Protein AF-A0A9N9QK04-F1 (afdb_monomer)

Foldseek 3Di:
DDDDDDDPVRVVVVVVVVVVVVVPDDDPVVVDDDPDPDDDDDDDDDDDDDDDDDDDDDDDDDDDDDDDDDDDDDDDDDDDDDDDDDDDDDDDPPPDPDLAPVRHPDDDPVVVVVDVVVALVSSQCLVPPQPLLWDWDDDPPDIDIDTDDSCVQWDQDPVRDIDGNRPWHDGSVVSDTPPVVVVVCCCPDPVVVVVVVVVVVVVVDPDDPCNVVVVVVVVVVVLVVVLVVVLLVQLCVCVVVVADAAFPDCAQPDPRRGSSNVVLVVVCVVPVSSVVLCVVQRHPDPDDPSCSDPVSSVVSVVVVLLVVLVVVLVQLVVQVDKDWDWDWDQDPVRFIWIWTKIWGDDPNDIDIDTRDTHTDDDDDPVRVVCSNVVVCVVSVSD

Mean predicted aligned error: 20.43 Å

Radius of gyration: 37.39 Å; Cα contacts (8 Å, |Δi|>4): 292; chains: 1; bounding box: 57×76×110 Å

pLDDT: mean 74.72, std 23.36, range [22.62, 97.44]

Organism: NCBI:txid467358

Nearest PDB structures (foldseek):
  5ly5-assembly1_A-2  TM=7.123E-01  e=2.607E-01  Pyrobaculum calidifontis
  1r8y-assembly1_C  TM=5.083E-01  e=1.197E+00  Mus musculus
  3ul5-assembly1_A  TM=5.036E-01  e=2.791E+00  Saccharum officinarum
  3ths-assembly1_B  TM=2.543E-01  e=1.131E+00  Rattus norvegicus
  5kux-assembly1_A  TM=4.664E-01  e=9.134E+00  synthetic construct

Sequence (382 aa):
MKKRFESGSAKRKKYMENKEKINKLPKLTQFFNKVVVTSCASTSASKSDDSINIENDETENDHEETISSITEGADVEVTHAEADQEQSAIKANEYIESTDSSLWPVSDDNLHSYWIDKGPSAGANRDSTFHKSARVYIEGSYTKTRNLCASLFKRQLRNGEVVDREWPIYSPSKRKKHAGMAASQHENSPEHRNCMMIYQSRLRVSGRIDTQLTRQFNDERQYWKEVLRRIVAVIKFLASRGLPFRGENENIGSVKNGNYLGTLELLSQFDPFLDQHIKKYGNAGKGNPSYLSATICEEFIELMGSNVLATIVAEVHKAKHYSVSVDSTPDVTHADQLTFILRYVKNAVPIERFLQFIHIYGHTAEYLADVVISFSEKNTIC

Solvent-accessible surface area (backbone atoms only — not comparable to full-atom values): 24332 Å² total; per-residue (Å²): 133,84,85,81,75,82,50,73,66,58,51,51,52,52,50,52,57,49,51,54,56,58,70,70,49,88,56,75,72,78,78,51,83,78,82,78,83,78,87,76,87,79,89,84,88,81,84,88,87,85,89,78,82,90,76,88,82,90,80,89,81,89,80,90,82,86,90,84,89,87,84,90,88,84,89,84,90,85,88,87,82,88,87,84,84,88,89,75,93,81,88,91,84,88,84,81,92,67,50,36,71,81,74,58,74,83,92,46,76,66,59,51,55,52,49,62,76,59,37,65,73,64,42,16,52,68,85,57,86,37,67,72,36,53,43,80,43,78,60,88,96,44,80,47,75,48,57,60,59,62,69,74,45,45,42,74,46,97,89,66,51,77,42,75,49,69,80,70,42,41,23,75,89,74,45,50,72,61,62,69,60,52,51,53,50,46,66,66,30,70,67,46,46,48,52,50,51,54,49,55,51,55,71,71,45,86,84,46,91,57,48,65,58,53,47,52,53,49,52,51,52,50,52,51,50,56,53,50,53,52,52,53,50,52,52,51,55,32,60,78,67,73,48,67,52,71,45,86,43,82,47,71,91,48,96,46,18,19,51,52,54,52,48,53,55,58,48,22,78,81,30,70,68,52,35,55,49,41,74,68,37,43,79,65,64,84,95,62,94,57,74,75,49,68,70,50,50,49,51,52,51,53,54,52,49,51,54,51,49,54,50,51,36,54,51,46,64,72,42,74,53,70,48,78,49,74,51,76,47,69,44,100,84,71,49,40,28,35,38,41,30,42,37,36,52,57,95,93,38,84,44,79,42,80,75,50,76,42,81,50,93,71,82,50,70,67,60,51,50,51,52,54,50,54,52,30,50,75,66,61,67,99

Structure (mmCIF, N/CA/C/O backbone):
data_AF-A0A9N9QK04-F1
#
_entry.id   AF-A0A9N9QK04-F1
#
loop_
_atom_site.group_PDB
_atom_site.id
_atom_site.type_symbol
_atom_site.label_atom_id
_atom_site.label_alt_id
_atom_site.label_comp_id
_atom_site.label_asym_id
_atom_site.label_entity_id
_atom_site.label_seq_id
_atom_site.pdbx_PDB_ins_code
_atom_site.Cartn_x
_atom_site.Cartn_y
_atom_site.Cartn_z
_atom_site.occupancy
_atom_site.B_iso_or_equiv
_atom_site.auth_seq_id
_atom_site.auth_comp_id
_atom_site.auth_asym_id
_atom_site.auth_atom_id
_atom_site.pdbx_PDB_model_num
ATOM 1 N N . MET A 1 1 ? -8.221 41.418 -25.636 1.00 47.19 1 MET A N 1
ATOM 2 C CA . MET A 1 1 ? -7.150 41.164 -24.641 1.00 47.19 1 MET A CA 1
ATOM 3 C C . MET A 1 1 ? -6.545 39.784 -24.922 1.00 47.19 1 MET A C 1
ATOM 5 O O . MET A 1 1 ? -7.257 38.797 -24.795 1.00 47.19 1 MET A O 1
ATOM 9 N N . LYS A 1 2 ? -5.295 39.684 -25.404 1.00 44.22 2 LYS A N 1
ATOM 10 C CA . LYS A 1 2 ? -4.650 38.383 -25.695 1.00 44.22 2 LYS A CA 1
ATOM 11 C C . LYS A 1 2 ? -4.318 37.671 -24.372 1.00 44.22 2 LYS A C 1
ATOM 13 O O . LYS A 1 2 ? -3.579 38.233 -23.566 1.00 44.22 2 LYS A O 1
ATOM 18 N N . LYS A 1 3 ? -4.844 36.457 -24.146 1.00 52.19 3 LYS A N 1
ATOM 19 C CA . LYS A 1 3 ? -4.468 35.607 -22.999 1.00 52.19 3 LYS A CA 1
ATOM 20 C C . LYS A 1 3 ? -2.974 35.280 -23.108 1.00 52.19 3 LYS A C 1
ATOM 22 O O . LYS A 1 3 ? -2.562 34.577 -24.026 1.00 52.19 3 LYS A O 1
ATOM 27 N N . ARG A 1 4 ? -2.157 35.831 -22.206 1.00 61.34 4 ARG A N 1
ATOM 28 C CA . ARG A 1 4 ? -0.740 35.468 -22.075 1.00 61.34 4 ARG A CA 1
ATOM 29 C C . ARG A 1 4 ? -0.666 34.129 -21.347 1.00 61.34 4 ARG A C 1
ATOM 31 O O . ARG A 1 4 ? -1.058 34.043 -20.189 1.00 61.34 4 ARG A O 1
ATOM 38 N N . PHE A 1 5 ? -0.198 33.094 -22.032 1.00 70.00 5 PHE A N 1
ATOM 39 C CA . PHE A 1 5 ? 0.105 31.812 -21.405 1.00 70.00 5 PHE A CA 1
ATOM 40 C C . PHE A 1 5 ? 1.460 31.903 -20.695 1.00 70.00 5 PHE A C 1
ATOM 42 O O . PHE A 1 5 ? 2.410 32.468 -21.238 1.00 70.00 5 PHE A O 1
ATOM 49 N N . GLU A 1 6 ? 1.541 31.369 -19.474 1.00 67.75 6 GLU A N 1
ATOM 50 C CA . GLU A 1 6 ? 2.802 31.261 -18.732 1.00 67.75 6 GLU A CA 1
ATOM 51 C C . GLU A 1 6 ? 3.815 30.428 -19.536 1.00 67.75 6 GLU A C 1
ATOM 53 O O . GLU A 1 6 ? 3.471 29.376 -20.089 1.00 67.75 6 GLU A O 1
ATOM 58 N N . SER A 1 7 ? 5.068 30.888 -19.593 1.00 78.25 7 SER A N 1
ATOM 59 C CA . SER A 1 7 ? 6.148 30.165 -20.269 1.00 78.25 7 SER A CA 1
ATOM 60 C C . SER A 1 7 ? 6.434 28.826 -19.577 1.00 78.25 7 SER A C 1
ATOM 62 O O . SER A 1 7 ? 6.215 28.669 -18.374 1.00 78.25 7 SER A O 1
ATOM 64 N N . GLY A 1 8 ? 6.975 27.852 -20.316 1.00 80.25 8 GLY A N 1
ATOM 65 C CA . GLY A 1 8 ? 7.333 26.543 -19.750 1.00 80.25 8 GLY A CA 1
ATOM 66 C C . GLY A 1 8 ? 8.311 26.642 -18.571 1.00 80.25 8 GLY A C 1
ATOM 67 O O . GLY A 1 8 ? 8.198 25.890 -17.609 1.00 80.25 8 GLY A O 1
ATOM 68 N N . SER A 1 9 ? 9.211 27.630 -18.593 1.00 72.88 9 SER A N 1
ATOM 69 C CA . SER A 1 9 ? 10.112 27.926 -17.471 1.00 72.88 9 SER A CA 1
ATOM 70 C C . SER A 1 9 ? 9.351 28.391 -16.222 1.00 72.88 9 SER A C 1
ATOM 72 O O . SER A 1 9 ? 9.579 27.873 -15.128 1.00 72.88 9 SER A O 1
ATOM 74 N N . ALA A 1 10 ? 8.378 29.294 -16.385 1.00 76.25 10 ALA A N 1
ATOM 75 C CA . ALA A 1 10 ? 7.547 29.772 -15.280 1.00 76.25 10 ALA A CA 1
ATOM 76 C C . ALA A 1 10 ? 6.697 28.644 -14.670 1.00 76.25 10 ALA A C 1
ATOM 78 O O . ALA A 1 10 ? 6.607 28.531 -13.447 1.00 76.25 10 ALA A O 1
ATOM 79 N N . LYS A 1 11 ? 6.155 27.749 -15.508 1.00 81.56 11 LYS A N 1
ATOM 80 C CA . LYS A 1 11 ? 5.418 26.561 -15.049 1.00 81.56 11 LYS A CA 1
ATOM 81 C C . LYS A 1 11 ? 6.301 25.607 -14.240 1.00 81.56 11 LYS A C 1
ATOM 83 O O . LYS A 1 11 ? 5.884 25.155 -13.177 1.00 81.56 11 LYS A O 1
ATOM 88 N N . ARG A 1 12 ? 7.534 25.347 -14.698 1.00 82.12 12 ARG A N 1
ATOM 89 C CA . ARG A 1 12 ? 8.506 24.504 -13.976 1.00 82.12 12 ARG A CA 1
ATOM 90 C C . ARG A 1 12 ? 8.884 25.098 -12.622 1.00 82.12 12 ARG A C 1
ATOM 92 O O . ARG A 1 12 ? 8.896 24.378 -11.629 1.00 82.12 12 ARG A O 1
ATOM 99 N N . LYS A 1 13 ? 9.119 26.411 -12.558 1.00 82.19 13 LYS A N 1
ATOM 100 C CA . LYS A 1 13 ? 9.436 27.102 -11.301 1.00 82.19 13 LYS A CA 1
ATOM 101 C C . LYS A 1 13 ? 8.293 26.991 -10.286 1.00 82.19 13 LYS A C 1
ATOM 103 O O . LYS A 1 13 ? 8.518 26.602 -9.145 1.00 82.19 13 LYS A O 1
ATOM 108 N N . LYS A 1 14 ? 7.055 27.217 -10.731 1.00 82.94 14 LYS A N 1
ATOM 109 C CA . LYS A 1 14 ? 5.845 27.097 -9.901 1.00 82.94 14 LYS A CA 1
ATOM 110 C C . LYS A 1 14 ? 5.598 25.664 -9.411 1.00 82.94 14 LYS A C 1
ATOM 112 O O . LYS A 1 14 ? 5.176 25.467 -8.275 1.00 82.94 14 LYS A O 1
ATOM 117 N N . TYR A 1 15 ? 5.886 24.662 -10.245 1.00 81.75 15 TYR A N 1
ATOM 118 C CA . TYR A 1 15 ? 5.826 23.252 -9.853 1.00 81.75 15 TYR A CA 1
ATOM 119 C C . TYR A 1 15 ? 6.847 22.921 -8.754 1.00 81.75 15 TYR A C 1
ATOM 121 O O . TYR A 1 15 ? 6.477 22.308 -7.755 1.00 81.75 15 TYR A O 1
ATOM 129 N N . MET A 1 16 ? 8.098 23.376 -8.892 1.00 83.94 16 MET A N 1
ATOM 130 C CA . MET A 1 16 ? 9.140 23.160 -7.878 1.00 83.94 16 MET A CA 1
ATOM 131 C C . MET A 1 16 ? 8.792 23.847 -6.551 1.00 83.94 16 MET A C 1
ATOM 133 O O . MET A 1 16 ? 8.867 23.213 -5.502 1.00 83.94 16 MET A O 1
ATOM 137 N N . GLU A 1 17 ? 8.295 25.088 -6.594 1.00 83.31 17 GLU A N 1
ATOM 138 C CA . GLU A 1 17 ? 7.823 25.811 -5.403 1.00 83.31 17 GLU A CA 1
ATOM 139 C C . GLU A 1 17 ? 6.652 25.093 -4.705 1.00 83.31 17 GLU A C 1
ATOM 141 O O . GLU A 1 17 ? 6.587 25.047 -3.475 1.00 83.31 17 GLU A O 1
ATOM 146 N N . ASN A 1 18 ? 5.725 24.494 -5.461 1.00 76.56 18 ASN A N 1
ATOM 147 C CA . ASN A 1 18 ? 4.637 23.700 -4.885 1.00 76.56 18 ASN A CA 1
ATOM 148 C C . ASN A 1 18 ? 5.124 22.360 -4.317 1.00 76.56 18 ASN A C 1
ATOM 150 O O . ASN A 1 18 ? 4.675 21.959 -3.244 1.00 76.56 18 ASN A O 1
ATOM 154 N N . LYS A 1 19 ? 6.065 21.688 -4.985 1.00 85.06 19 LYS A N 1
ATOM 155 C CA . LYS A 1 19 ? 6.676 20.442 -4.504 1.00 85.06 19 LYS A CA 1
ATOM 156 C C . LYS A 1 19 ? 7.428 20.658 -3.187 1.00 85.06 19 LYS A C 1
ATOM 158 O O . LYS A 1 19 ? 7.308 19.848 -2.272 1.00 85.06 19 LYS A O 1
ATOM 163 N N . GLU A 1 20 ? 8.134 21.779 -3.048 1.00 85.88 20 GLU A N 1
ATOM 164 C CA . GLU A 1 20 ? 8.774 22.174 -1.788 1.00 85.88 20 GLU A CA 1
ATOM 165 C C . GLU A 1 20 ? 7.766 22.443 -0.667 1.00 85.88 20 GLU A C 1
ATOM 167 O O . GLU A 1 20 ? 8.005 22.052 0.475 1.00 85.88 20 GLU A O 1
ATOM 172 N N . LYS A 1 21 ? 6.626 23.078 -0.970 1.00 81.25 21 LYS A N 1
ATOM 173 C CA . LYS A 1 21 ? 5.553 23.296 0.015 1.00 81.25 21 LYS A CA 1
ATOM 174 C C . LYS A 1 21 ? 4.929 21.981 0.482 1.00 81.25 21 LYS A C 1
ATOM 176 O O . LYS A 1 21 ? 4.700 21.824 1.676 1.00 81.25 21 LYS A O 1
ATOM 181 N N . ILE A 1 22 ? 4.709 21.034 -0.430 1.00 75.25 22 ILE A N 1
ATOM 182 C CA . ILE A 1 22 ? 4.156 19.710 -0.105 1.00 75.25 22 ILE A CA 1
ATOM 183 C C . ILE A 1 22 ? 5.141 18.899 0.747 1.00 75.25 22 ILE A C 1
ATOM 185 O O . ILE A 1 22 ? 4.742 18.289 1.732 1.00 75.25 22 ILE A O 1
ATOM 189 N N . ASN A 1 23 ? 6.440 18.953 0.440 1.00 75.31 23 ASN A N 1
ATOM 190 C CA . ASN A 1 23 ? 7.470 18.263 1.223 1.00 75.31 23 ASN A CA 1
ATOM 191 C C . ASN A 1 23 ? 7.651 18.814 2.650 1.00 75.31 23 ASN A C 1
ATOM 193 O O . ASN A 1 23 ? 8.190 18.104 3.497 1.00 75.31 23 ASN A O 1
ATOM 197 N N . LYS A 1 24 ? 7.218 20.054 2.922 1.00 79.12 24 LYS A N 1
ATOM 198 C CA . LYS A 1 24 ? 7.235 20.670 4.262 1.00 79.12 24 LYS A CA 1
ATOM 199 C C . LYS A 1 24 ? 6.056 20.244 5.145 1.00 79.12 24 LYS A C 1
ATOM 201 O O . LYS A 1 24 ? 6.081 20.525 6.341 1.00 79.12 24 LYS A O 1
ATOM 206 N N . LEU A 1 25 ? 5.031 19.596 4.587 1.00 79.31 25 LEU A N 1
ATOM 207 C CA . LEU A 1 25 ? 3.903 19.076 5.362 1.00 79.31 25 LEU A CA 1
ATOM 208 C C . LEU A 1 25 ? 4.308 17.771 6.076 1.00 79.31 25 LEU A C 1
ATOM 210 O O . LEU A 1 25 ? 5.030 16.956 5.493 1.00 79.31 25 LEU A O 1
ATOM 214 N N . PRO A 1 26 ? 3.858 17.546 7.324 1.00 73.31 26 PRO A N 1
ATOM 215 C CA . PRO A 1 26 ? 4.119 16.295 8.028 1.00 73.31 26 PRO A CA 1
ATOM 216 C C . PRO A 1 26 ? 3.483 15.127 7.265 1.00 73.31 26 PRO A C 1
ATOM 218 O O . PRO A 1 26 ? 2.292 15.142 6.955 1.00 73.31 26 PRO A O 1
ATOM 221 N N . LYS A 1 27 ? 4.296 14.121 6.928 1.00 75.19 27 LYS A N 1
ATOM 222 C CA . LYS A 1 27 ? 3.856 12.945 6.168 1.00 75.19 27 LYS A CA 1
ATOM 223 C C . LYS A 1 27 ? 3.173 11.942 7.089 1.00 75.19 27 LYS A C 1
ATOM 225 O O . LYS A 1 27 ? 3.665 11.681 8.185 1.00 75.19 27 LYS A O 1
ATOM 230 N N . LEU A 1 28 ? 2.115 11.292 6.602 1.00 52.44 28 LEU A N 1
ATOM 231 C CA . LEU A 1 28 ? 1.368 10.273 7.348 1.00 52.44 28 LEU A CA 1
ATOM 232 C C . LEU A 1 28 ? 2.257 9.099 7.821 1.00 52.44 28 LEU A C 1
ATOM 234 O O . LEU A 1 28 ? 2.009 8.491 8.857 1.00 52.44 28 LEU A O 1
ATOM 238 N N . THR A 1 29 ? 3.366 8.837 7.120 1.00 61.66 29 THR A N 1
ATOM 239 C CA . THR A 1 29 ? 4.398 7.855 7.500 1.00 61.66 29 THR A CA 1
ATOM 240 C C . THR A 1 29 ? 5.055 8.128 8.855 1.00 61.66 29 THR A C 1
ATOM 242 O O . THR A 1 29 ? 5.685 7.235 9.406 1.00 61.66 29 THR A O 1
ATOM 245 N N . GLN A 1 30 ? 4.935 9.342 9.400 1.00 64.06 30 GLN A N 1
ATOM 246 C CA . GLN A 1 30 ? 5.412 9.672 10.747 1.00 64.06 30 GLN A CA 1
ATOM 247 C C . GLN A 1 30 ? 4.528 9.077 11.857 1.00 64.06 30 GLN A C 1
ATOM 249 O O . GLN A 1 30 ? 4.970 9.014 13.000 1.00 64.06 30 GLN A O 1
ATOM 254 N N . PHE A 1 31 ? 3.315 8.616 11.534 1.00 61.81 31 PHE A N 1
ATOM 255 C CA . PHE A 1 31 ? 2.368 8.031 12.492 1.00 61.81 31 PHE A CA 1
ATOM 256 C C . PHE A 1 31 ? 2.437 6.500 12.575 1.00 61.81 31 PHE A C 1
ATOM 258 O O . PHE A 1 31 ? 1.765 5.904 13.415 1.00 61.81 31 PHE A O 1
ATOM 265 N N . PHE A 1 32 ? 3.254 5.852 11.741 1.00 64.19 32 PHE A N 1
ATOM 266 C CA . PHE A 1 32 ? 3.453 4.405 11.763 1.00 64.19 32 PHE A CA 1
ATOM 267 C C . PHE A 1 32 ? 4.892 4.087 12.164 1.00 64.19 32 PHE A C 1
ATOM 269 O O . PHE A 1 32 ? 5.844 4.544 11.531 1.00 64.19 32 PHE A O 1
ATOM 276 N N . ASN A 1 33 ? 5.060 3.293 13.223 1.00 61.88 33 ASN A N 1
ATOM 277 C CA . ASN A 1 33 ? 6.381 2.836 13.640 1.00 61.88 33 ASN A CA 1
ATOM 278 C C . ASN A 1 33 ? 7.023 2.014 12.518 1.00 61.88 33 ASN A C 1
ATOM 280 O O . ASN A 1 33 ? 6.446 1.031 12.049 1.00 61.88 33 ASN A O 1
ATOM 284 N N . LYS A 1 34 ? 8.242 2.394 12.118 1.00 53.06 34 LYS A N 1
ATOM 285 C CA . LYS A 1 34 ? 9.087 1.547 11.275 1.00 53.06 34 LYS A CA 1
ATOM 286 C C . LYS A 1 34 ? 9.336 0.242 12.024 1.00 53.06 34 LYS A C 1
ATOM 288 O O . LYS A 1 34 ? 9.939 0.251 13.095 1.00 53.06 34 LYS A O 1
ATOM 293 N N . VAL A 1 35 ? 8.876 -0.868 11.457 1.00 39.78 35 VAL A N 1
ATOM 294 C CA . VAL A 1 35 ? 9.264 -2.202 11.913 1.00 39.78 35 VAL A CA 1
ATOM 295 C C . VAL A 1 35 ? 10.768 -2.323 11.688 1.00 39.78 35 VAL A C 1
ATOM 297 O O . VAL A 1 35 ? 11.235 -2.399 10.554 1.00 39.78 35 VAL A O 1
ATOM 300 N N . VAL A 1 36 ? 11.535 -2.267 12.775 1.00 38.12 36 VAL A N 1
ATOM 301 C CA . VAL A 1 36 ? 12.966 -2.558 12.757 1.00 38.12 36 VAL A CA 1
ATOM 302 C C . VAL A 1 36 ? 13.097 -4.073 12.689 1.00 38.12 36 VAL A C 1
ATOM 304 O O . VAL A 1 36 ? 12.850 -4.772 13.669 1.00 38.12 36 VAL A O 1
ATOM 307 N N . VAL A 1 37 ? 13.451 -4.586 11.514 1.00 34.28 37 VAL A N 1
ATOM 308 C CA . VAL A 1 37 ? 13.895 -5.973 11.372 1.00 34.28 37 VAL A CA 1
ATOM 309 C C . VAL A 1 37 ? 15.349 -6.016 11.827 1.00 34.28 37 VAL A C 1
ATOM 311 O O . VAL A 1 37 ? 16.260 -5.715 11.059 1.00 34.28 37 VAL A O 1
ATOM 314 N N . THR A 1 38 ? 15.571 -6.346 13.097 1.00 30.47 38 THR A N 1
ATOM 315 C CA . THR A 1 38 ? 16.908 -6.692 13.586 1.00 30.47 38 THR A CA 1
ATOM 316 C C . THR A 1 38 ? 17.173 -8.148 13.226 1.00 30.47 38 THR A C 1
ATOM 318 O O . THR A 1 38 ? 16.554 -9.060 13.772 1.00 30.47 38 THR A O 1
ATOM 321 N N . SER A 1 39 ? 18.085 -8.373 12.285 1.00 27.73 39 SER A N 1
ATOM 322 C CA . SER A 1 39 ? 18.623 -9.693 11.982 1.00 27.73 39 SER A CA 1
ATOM 323 C C . SER A 1 39 ? 19.590 -10.131 13.086 1.00 27.73 39 SER A C 1
ATOM 325 O O . SER A 1 39 ? 20.669 -9.552 13.218 1.00 27.73 39 SER A O 1
ATOM 327 N N . CYS A 1 40 ? 19.245 -11.185 13.823 1.00 24.59 40 CYS A N 1
ATOM 328 C CA . CYS A 1 40 ? 20.193 -11.934 14.646 1.00 24.59 40 CYS A CA 1
ATOM 329 C C . CYS A 1 40 ? 20.166 -13.402 14.196 1.00 24.59 40 CYS A C 1
ATOM 331 O O . CYS A 1 40 ? 19.264 -14.150 14.564 1.00 24.59 40 CYS A O 1
ATOM 333 N N . ALA A 1 41 ? 21.153 -13.821 13.403 1.00 24.64 41 ALA A N 1
ATOM 334 C CA . ALA A 1 41 ? 21.636 -15.201 13.448 1.00 24.64 41 ALA A CA 1
ATOM 335 C C . ALA A 1 41 ? 22.493 -15.310 14.729 1.00 24.64 41 ALA A C 1
ATOM 337 O O . ALA A 1 41 ? 23.280 -14.411 15.000 1.00 24.64 41 ALA A O 1
ATOM 338 N N . SER A 1 42 ? 22.400 -16.316 15.595 1.00 27.83 42 SER A N 1
ATOM 339 C CA . SER A 1 42 ? 22.463 -17.749 15.319 1.00 27.83 42 SER A CA 1
ATOM 340 C C . SER A 1 42 ? 22.061 -18.562 16.569 1.00 27.83 42 SER A C 1
ATOM 342 O O . SER A 1 42 ? 22.407 -18.185 17.682 1.00 27.83 42 SER A O 1
ATOM 344 N N . THR A 1 43 ? 21.308 -19.645 16.321 1.00 24.50 43 THR A N 1
ATOM 345 C CA . THR A 1 43 ? 21.438 -21.038 16.825 1.00 24.50 43 THR A CA 1
ATOM 346 C C . THR A 1 43 ? 21.693 -21.249 18.336 1.00 24.50 43 THR A C 1
ATOM 348 O O . THR A 1 43 ? 22.708 -20.810 18.848 1.00 24.50 43 THR A O 1
ATOM 351 N N . SER A 1 44 ? 20.871 -21.975 19.112 1.00 25.66 44 SER A N 1
ATOM 352 C CA . SER A 1 44 ? 20.534 -23.396 18.914 1.00 25.66 44 SER A CA 1
ATOM 353 C C . SER A 1 44 ? 19.313 -23.906 19.716 1.00 25.66 44 SER A C 1
ATOM 355 O O . SER A 1 44 ? 19.255 -23.756 20.930 1.00 25.66 44 SER A O 1
ATOM 357 N N . ALA A 1 45 ? 18.426 -24.601 18.992 1.00 24.30 45 ALA A N 1
ATOM 358 C CA . ALA A 1 45 ? 17.699 -25.843 19.317 1.00 24.30 45 ALA A CA 1
ATOM 359 C C . ALA A 1 45 ? 16.969 -26.017 20.674 1.00 24.30 45 ALA A C 1
ATOM 361 O O . ALA A 1 45 ? 17.582 -26.302 21.694 1.00 24.30 45 ALA A O 1
ATOM 362 N N . SER A 1 46 ? 15.639 -26.165 20.641 1.00 26.67 46 SER A N 1
ATOM 363 C CA . SER A 1 46 ? 14.995 -27.480 20.443 1.00 26.67 46 SER A CA 1
ATOM 364 C C . SER A 1 46 ? 13.460 -27.383 20.325 1.00 26.67 46 SER A C 1
ATOM 366 O O . SER A 1 46 ? 12.786 -26.760 21.131 1.00 26.67 46 SER A O 1
ATOM 368 N N . LYS A 1 47 ? 12.982 -27.982 19.227 1.00 26.70 47 LYS A N 1
ATOM 369 C CA . LYS A 1 47 ? 11.674 -28.568 18.882 1.00 26.70 47 LYS A CA 1
ATOM 370 C C . LYS A 1 47 ? 10.417 -28.168 19.676 1.00 26.70 47 LYS A C 1
ATOM 372 O O . LYS A 1 47 ? 10.198 -28.597 20.800 1.00 26.70 47 LYS A O 1
ATOM 377 N N . SER A 1 48 ? 9.548 -27.471 18.949 1.00 24.86 48 SER A N 1
ATOM 378 C CA . SER A 1 48 ? 8.091 -27.526 19.028 1.00 24.86 48 SER A CA 1
ATOM 379 C C . SER A 1 48 ? 7.555 -28.866 18.518 1.00 24.86 48 SER A C 1
ATOM 381 O O . SER A 1 48 ? 8.012 -29.320 17.472 1.00 24.86 48 SER A O 1
ATOM 383 N N . ASP A 1 49 ? 6.539 -29.397 19.182 1.00 24.66 49 ASP A N 1
ATOM 384 C CA . ASP A 1 49 ? 5.348 -29.959 18.543 1.00 24.66 49 ASP A CA 1
ATOM 385 C C . ASP A 1 49 ? 4.206 -29.775 19.543 1.00 24.66 49 ASP A C 1
ATOM 387 O O . ASP A 1 49 ? 4.327 -30.217 20.676 1.00 24.66 49 ASP A O 1
ATOM 391 N N . ASP A 1 50 ? 3.175 -29.028 19.147 1.00 24.16 50 ASP A N 1
ATOM 392 C CA . ASP A 1 50 ? 1.796 -29.225 19.603 1.00 24.16 50 ASP A CA 1
ATOM 393 C C . ASP A 1 50 ? 0.874 -28.346 18.753 1.00 24.16 50 ASP A C 1
ATOM 395 O O . ASP A 1 50 ? 0.615 -27.167 19.003 1.00 24.16 50 ASP A O 1
ATOM 399 N N . SER A 1 51 ? 0.417 -28.954 17.666 1.00 25.20 51 SER A N 1
ATOM 400 C CA . SER A 1 51 ? -0.776 -28.568 16.931 1.00 25.20 51 SER A CA 1
ATOM 401 C C . SER A 1 51 ? -1.985 -29.210 17.601 1.00 25.20 51 SER A C 1
ATOM 403 O O . SER A 1 51 ? -2.091 -30.433 17.545 1.00 25.20 51 SER A O 1
ATOM 405 N N . ILE A 1 52 ? -2.926 -28.432 18.143 1.00 24.77 52 ILE A N 1
ATOM 406 C CA . ILE A 1 52 ? -4.292 -28.924 18.370 1.00 24.77 52 ILE A CA 1
ATOM 407 C C . ILE A 1 52 ? -5.321 -27.872 17.946 1.00 24.77 52 ILE A C 1
ATOM 409 O O . ILE A 1 52 ? -5.305 -26.717 18.370 1.00 24.77 52 ILE A O 1
ATOM 413 N N . ASN A 1 53 ? -6.183 -28.352 17.050 1.00 23.48 53 ASN A N 1
ATOM 414 C CA . ASN A 1 53 ? -7.420 -27.790 16.536 1.00 23.48 53 ASN A CA 1
ATOM 415 C C . ASN A 1 53 ? -8.359 -27.297 17.640 1.00 23.48 53 ASN A C 1
ATOM 417 O O . ASN A 1 53 ? -8.539 -27.951 18.662 1.00 23.48 53 ASN A O 1
ATOM 421 N N . ILE A 1 54 ? -9.053 -26.201 17.347 1.00 24.77 54 ILE A N 1
ATOM 422 C CA . ILE A 1 54 ? -10.287 -25.823 18.028 1.00 24.77 54 ILE A CA 1
ATOM 423 C C . ILE A 1 54 ? -11.423 -26.539 17.293 1.00 24.77 54 ILE A C 1
ATOM 425 O O . ILE A 1 54 ? -11.748 -26.170 16.164 1.00 24.77 54 ILE A O 1
ATOM 429 N N . GLU A 1 55 ? -12.009 -27.549 17.928 1.00 24.67 55 GLU A N 1
ATOM 430 C CA . GLU A 1 55 ? -13.385 -27.963 17.657 1.00 24.67 55 GLU A CA 1
ATOM 431 C C . GLU A 1 55 ? -14.267 -27.515 18.823 1.00 24.67 55 GLU A C 1
ATOM 433 O O . GLU A 1 55 ? -13.874 -27.559 19.989 1.00 24.67 55 GLU A O 1
ATOM 438 N N . ASN A 1 56 ? -15.435 -27.002 18.447 1.00 25.89 56 ASN A N 1
ATOM 439 C CA . ASN A 1 56 ? -16.524 -26.598 19.320 1.00 25.89 56 ASN A CA 1
ATOM 440 C C . ASN A 1 56 ? -17.046 -27.810 20.099 1.00 25.89 56 ASN A C 1
ATOM 442 O O . ASN A 1 56 ? -17.212 -28.861 19.490 1.00 25.89 56 ASN A O 1
ATOM 446 N N . ASP A 1 57 ? -17.439 -27.627 21.359 1.00 24.53 57 ASP A N 1
ATOM 447 C CA . ASP A 1 57 ? -18.805 -28.002 21.726 1.00 24.53 57 ASP A CA 1
ATOM 448 C C . ASP A 1 57 ? -19.276 -27.286 22.995 1.00 24.53 57 ASP A C 1
ATOM 450 O O . ASP A 1 57 ? -18.526 -27.076 23.952 1.00 24.53 57 ASP A O 1
ATOM 454 N N . GLU A 1 58 ? -20.537 -26.884 22.942 1.00 24.11 58 GLU A N 1
ATOM 455 C CA . GLU A 1 58 ? -21.334 -26.361 24.040 1.00 24.11 58 GLU A CA 1
ATOM 456 C C . GLU A 1 58 ? -21.875 -27.548 24.841 1.00 24.11 58 GLU A C 1
ATOM 458 O O . GLU A 1 58 ? -22.432 -28.455 24.243 1.00 24.11 58 GLU A O 1
ATOM 463 N N . THR A 1 59 ? -21.809 -27.519 26.173 1.00 25.94 59 THR A N 1
ATOM 464 C CA . THR A 1 59 ? -22.915 -28.022 27.008 1.00 25.94 59 THR A CA 1
ATOM 465 C C . THR A 1 59 ? -22.790 -27.494 28.430 1.00 25.94 59 THR A C 1
ATOM 467 O O . THR A 1 59 ? -21.751 -27.615 29.079 1.00 25.94 59 THR A O 1
ATOM 470 N N . GLU A 1 60 ? -23.894 -26.909 28.876 1.00 23.75 60 GLU A N 1
ATOM 471 C CA . GLU A 1 60 ? -24.262 -26.583 30.247 1.00 23.75 60 GLU A CA 1
ATOM 472 C C . GLU A 1 60 ? -24.234 -27.830 31.147 1.00 23.75 60 GLU A C 1
ATOM 474 O O . GLU A 1 60 ? -24.651 -28.907 30.720 1.00 23.75 60 GLU A O 1
ATOM 479 N N . ASN A 1 61 ? -23.829 -27.678 32.412 1.00 25.25 61 ASN A N 1
ATOM 480 C CA . ASN A 1 61 ? -24.634 -28.215 33.509 1.00 25.25 61 ASN A CA 1
ATOM 481 C C . ASN A 1 61 ? -24.250 -27.601 34.860 1.00 25.25 61 ASN A C 1
ATOM 483 O O . ASN A 1 61 ? -23.083 -27.589 35.258 1.00 25.25 61 ASN A O 1
ATOM 487 N N . ASP A 1 62 ? -25.283 -27.116 35.538 1.00 22.62 62 ASP A N 1
ATOM 488 C CA . ASP A 1 62 ? -25.315 -26.710 36.935 1.00 22.62 62 ASP A CA 1
ATOM 489 C C . ASP A 1 62 ? -24.983 -27.882 37.866 1.00 22.62 62 ASP A C 1
ATOM 491 O O . ASP A 1 62 ? -25.295 -29.023 37.544 1.00 22.62 62 ASP A O 1
ATOM 495 N N . HIS A 1 63 ? -24.400 -27.593 39.034 1.00 27.20 63 HIS A N 1
ATOM 496 C CA . HIS A 1 63 ? -24.821 -28.163 40.321 1.00 27.20 63 HIS A CA 1
ATOM 497 C C . HIS A 1 63 ? -24.098 -27.445 41.475 1.00 27.20 63 HIS A C 1
ATOM 499 O O . HIS A 1 63 ? -22.885 -27.555 41.657 1.00 27.20 63 HIS A O 1
ATOM 505 N N . GLU A 1 64 ? -24.879 -26.695 42.256 1.00 24.22 64 GLU A N 1
ATOM 506 C CA . GLU A 1 64 ? -24.588 -26.368 43.653 1.00 24.22 64 GLU A CA 1
ATOM 507 C C . GLU A 1 64 ? -24.589 -27.652 44.495 1.00 24.22 64 GLU A C 1
ATOM 509 O O . GLU A 1 64 ? -25.478 -28.479 44.318 1.00 24.22 64 GLU A O 1
ATOM 514 N N . GLU A 1 65 ? -23.677 -27.769 45.467 1.00 26.67 65 GLU A N 1
ATOM 515 C CA . GLU A 1 65 ? -24.015 -28.296 46.799 1.00 26.67 65 GLU A CA 1
ATOM 516 C C . GLU A 1 65 ? -22.945 -27.939 47.857 1.00 26.67 65 GLU A C 1
ATOM 518 O O . GLU A 1 65 ? -21.811 -28.405 47.847 1.00 26.67 65 GLU A O 1
ATOM 523 N N . THR A 1 66 ? -23.347 -27.012 48.726 1.00 23.91 66 THR A N 1
ATOM 524 C CA . THR A 1 66 ? -23.366 -27.045 50.200 1.00 23.91 66 THR A CA 1
ATOM 525 C C . THR A 1 66 ? -22.150 -27.493 51.036 1.00 23.91 66 THR A C 1
ATOM 527 O O . THR A 1 66 ? -21.623 -28.596 50.967 1.00 23.91 66 THR A O 1
ATOM 530 N N . ILE A 1 67 ? -21.830 -26.586 51.964 1.00 24.20 67 ILE A N 1
ATOM 531 C CA . ILE A 1 67 ? -20.912 -26.628 53.108 1.00 24.20 67 ILE A CA 1
ATOM 532 C C . ILE A 1 67 ? -21.265 -27.733 54.121 1.00 24.20 67 ILE A C 1
ATOM 534 O O . ILE A 1 67 ? -22.424 -27.873 54.505 1.00 24.20 67 ILE A O 1
ATOM 538 N N . SER A 1 68 ? -20.246 -28.381 54.702 1.00 24.75 68 SER A N 1
ATOM 539 C CA . SER A 1 68 ? -20.351 -29.007 56.030 1.00 24.75 68 SER A CA 1
ATOM 540 C C . SER A 1 68 ? -19.107 -28.752 56.891 1.00 24.75 68 SER A C 1
ATOM 542 O O . SER A 1 68 ? -17.994 -29.148 56.553 1.00 24.75 68 SER A O 1
ATOM 544 N N . SER A 1 69 ? -19.345 -28.090 58.018 1.00 24.56 69 SER A N 1
ATOM 545 C CA . SER A 1 69 ? -18.472 -27.816 59.162 1.00 24.56 69 SER A CA 1
ATOM 546 C C . SER A 1 69 ? -18.285 -29.027 60.083 1.00 24.56 69 SER A C 1
ATOM 548 O O . SER A 1 69 ? -19.289 -29.654 60.412 1.00 24.56 69 SER A O 1
ATOM 550 N N . ILE A 1 70 ? -17.074 -29.262 60.612 1.00 25.59 70 ILE A N 1
ATOM 551 C CA . ILE A 1 70 ? -16.844 -29.971 61.891 1.00 25.59 70 ILE A CA 1
ATOM 552 C C . ILE A 1 70 ? -15.665 -29.314 62.635 1.00 25.59 70 ILE A C 1
ATOM 554 O O . ILE A 1 70 ? -14.650 -28.964 62.036 1.00 25.59 70 ILE A O 1
ATOM 558 N N . THR A 1 71 ? -15.862 -29.118 63.936 1.00 25.92 71 THR A N 1
ATOM 559 C CA . THR A 1 71 ? -15.027 -28.444 64.940 1.00 25.92 71 THR A CA 1
ATOM 560 C C . THR A 1 71 ? -14.285 -29.421 65.865 1.00 25.92 71 THR A C 1
ATOM 562 O O . THR A 1 71 ? -14.667 -30.581 65.966 1.00 25.92 71 THR A O 1
ATOM 565 N N . GLU A 1 72 ? -13.342 -28.843 66.625 1.00 26.31 72 GLU A N 1
ATOM 566 C CA . GLU A 1 72 ? -12.783 -29.246 67.937 1.00 26.31 72 GLU A CA 1
ATOM 567 C C . GLU A 1 72 ? -11.516 -30.123 67.989 1.00 26.31 72 GLU A C 1
ATOM 569 O O . GLU A 1 72 ? -11.343 -31.093 67.259 1.00 26.31 72 GLU A O 1
ATOM 574 N N . GLY A 1 73 ? -10.601 -29.676 68.863 1.00 24.72 73 GLY A N 1
ATOM 575 C CA . GLY A 1 73 ? -9.224 -30.137 69.065 1.00 24.72 73 GLY A CA 1
ATOM 576 C C . GLY A 1 73 ? -9.009 -30.965 70.334 1.00 24.72 73 GLY A C 1
ATOM 577 O O . GLY A 1 73 ? -9.964 -31.237 71.050 1.00 24.72 73 GLY A O 1
ATOM 578 N N . ALA A 1 74 ? -7.747 -31.325 70.605 1.00 25.02 74 ALA A N 1
ATOM 579 C CA . ALA A 1 74 ? -7.139 -31.499 71.935 1.00 25.02 74 ALA A CA 1
ATOM 580 C C . ALA A 1 74 ? -5.678 -31.993 71.826 1.00 25.02 74 ALA A C 1
ATOM 582 O O . ALA A 1 74 ? -5.294 -32.660 70.866 1.00 25.02 74 ALA A O 1
ATOM 583 N N . ASP A 1 75 ? -4.905 -31.619 72.842 1.00 22.78 75 ASP A N 1
ATOM 584 C CA . ASP A 1 75 ? -3.447 -31.594 72.998 1.00 22.78 75 ASP A CA 1
ATOM 585 C C . ASP A 1 75 ? -2.736 -32.949 73.173 1.00 22.78 75 ASP A C 1
ATOM 587 O O . ASP A 1 75 ? -3.329 -33.912 73.653 1.00 22.78 75 ASP A O 1
ATOM 591 N N . VAL A 1 76 ? -1.415 -32.969 72.926 1.00 26.41 76 VAL A N 1
ATOM 592 C CA . VAL A 1 76 ? -0.457 -33.834 73.648 1.00 26.41 76 VAL A CA 1
ATOM 593 C C . VAL A 1 76 ? 0.862 -33.079 73.874 1.00 26.41 76 VAL A C 1
ATOM 595 O O . VAL A 1 76 ? 1.630 -32.843 72.941 1.00 26.41 76 VAL A O 1
ATOM 598 N N . GLU A 1 77 ? 1.129 -32.735 75.136 1.00 24.28 77 GLU A N 1
ATOM 599 C CA . GLU A 1 77 ? 2.452 -32.389 75.668 1.00 24.28 77 GLU A CA 1
ATOM 600 C C . GLU A 1 77 ? 3.301 -33.654 75.872 1.00 24.28 77 GLU A C 1
ATOM 602 O O . GLU A 1 77 ? 2.797 -34.661 76.370 1.00 24.28 77 GLU A O 1
ATOM 607 N N . VAL A 1 78 ? 4.611 -33.574 75.611 1.00 26.86 78 VAL A N 1
ATOM 608 C CA . VAL A 1 78 ? 5.612 -34.392 76.319 1.00 26.86 78 VAL A CA 1
ATOM 609 C C . VAL A 1 78 ? 6.822 -33.520 76.650 1.00 26.86 78 VAL A C 1
ATOM 611 O O . VAL A 1 78 ? 7.508 -33.006 75.769 1.00 26.86 78 VAL A O 1
ATOM 614 N N . THR A 1 79 ? 7.062 -33.376 77.950 1.00 24.23 79 THR A N 1
ATOM 615 C CA . THR A 1 79 ? 8.228 -32.768 78.593 1.00 24.23 79 THR A CA 1
ATOM 616 C C . THR A 1 79 ? 9.244 -33.842 78.995 1.00 24.23 79 THR A C 1
ATOM 618 O O . THR A 1 79 ? 8.859 -34.950 79.345 1.00 24.23 79 THR A O 1
ATOM 621 N N . HIS A 1 80 ? 10.534 -33.494 78.964 1.00 24.89 80 HIS A N 1
ATOM 622 C CA . HIS A 1 80 ? 11.652 -33.989 79.796 1.00 24.89 80 HIS A CA 1
ATOM 623 C C . HIS A 1 80 ? 12.919 -33.247 79.326 1.00 24.89 80 HIS A C 1
ATOM 625 O O . HIS A 1 80 ? 13.066 -33.025 78.130 1.00 24.89 80 HIS A O 1
ATOM 631 N N . ALA A 1 81 ? 13.927 -32.890 80.115 1.00 25.16 81 ALA A N 1
ATOM 632 C CA . ALA A 1 81 ? 14.152 -32.660 81.539 1.00 25.16 81 ALA A CA 1
ATOM 633 C C . ALA A 1 81 ? 15.559 -32.008 81.615 1.00 25.16 81 ALA A C 1
ATOM 635 O O . ALA A 1 81 ? 16.356 -32.147 80.687 1.00 25.16 81 ALA A O 1
ATOM 636 N N . GLU A 1 82 ? 15.823 -31.266 82.684 1.00 24.83 82 GLU A N 1
ATOM 637 C CA . GLU A 1 82 ? 16.926 -30.311 82.874 1.00 24.83 82 GLU A CA 1
ATOM 638 C C . GLU A 1 82 ? 18.319 -30.909 83.193 1.00 24.83 82 GLU A C 1
ATOM 640 O O . GLU A 1 82 ? 18.445 -32.091 83.512 1.00 24.83 82 GLU A O 1
ATOM 645 N N . ALA A 1 83 ? 19.296 -29.980 83.233 1.00 25.28 83 ALA A N 1
ATOM 646 C CA . ALA A 1 83 ? 20.602 -29.960 83.925 1.00 25.28 83 ALA A CA 1
ATOM 647 C C . ALA A 1 83 ? 21.842 -30.328 83.068 1.00 25.28 83 ALA A C 1
ATOM 649 O O . ALA A 1 83 ? 21.866 -31.356 82.407 1.00 25.28 83 ALA A O 1
ATOM 650 N N . ASP A 1 84 ? 22.952 -29.579 83.046 1.00 25.81 84 ASP A N 1
ATOM 651 C CA . ASP A 1 84 ? 23.312 -28.315 83.699 1.00 25.81 84 ASP A CA 1
ATOM 652 C C . ASP A 1 84 ? 24.647 -27.776 83.125 1.00 25.81 84 ASP A C 1
ATOM 654 O O . ASP A 1 84 ? 25.455 -28.536 82.595 1.00 25.81 84 ASP A O 1
ATOM 658 N N . GLN A 1 85 ? 24.873 -26.478 83.360 1.00 26.08 85 GLN A N 1
ATOM 659 C CA . GLN A 1 85 ? 26.155 -25.759 83.503 1.00 26.08 85 GLN A CA 1
ATOM 660 C C . GLN A 1 85 ? 27.023 -25.339 82.291 1.00 26.08 85 GLN A C 1
ATOM 662 O O . GLN A 1 85 ? 27.831 -26.080 81.747 1.00 26.08 85 GLN A O 1
ATOM 667 N N . GLU A 1 86 ? 26.926 -24.022 82.059 1.00 31.03 86 GLU A N 1
ATOM 668 C CA . GLU A 1 86 ? 28.009 -23.022 81.997 1.00 31.03 86 GLU A CA 1
ATOM 669 C C . GLU A 1 86 ? 29.058 -23.025 80.867 1.00 31.03 86 GLU A C 1
ATOM 671 O O . GLU A 1 86 ? 29.700 -24.009 80.534 1.00 31.03 86 GLU A O 1
ATOM 676 N N . GLN A 1 87 ? 29.314 -21.788 80.410 1.00 28.52 87 GLN A N 1
ATOM 677 C CA . GLN A 1 87 ? 30.433 -21.302 79.587 1.00 28.52 87 GLN A CA 1
ATOM 678 C C . GLN A 1 87 ? 30.317 -21.469 78.064 1.00 28.52 87 GLN A C 1
ATOM 680 O O . GLN A 1 87 ? 30.999 -22.274 77.447 1.00 28.52 87 GLN A O 1
ATOM 685 N N . SER A 1 88 ? 29.604 -20.530 77.432 1.00 29.58 88 SER A N 1
ATOM 686 C CA . SER A 1 88 ? 30.281 -19.524 76.592 1.00 29.58 88 SER A CA 1
ATOM 687 C C . SER A 1 88 ? 29.311 -18.413 76.175 1.00 29.58 88 SER A C 1
ATOM 689 O O . SER A 1 88 ? 28.720 -18.430 75.096 1.00 29.58 88 SER A O 1
ATOM 691 N N . ALA A 1 89 ? 29.197 -17.379 77.007 1.00 37.72 89 ALA A N 1
ATOM 692 C CA . ALA A 1 89 ? 29.080 -16.042 76.447 1.00 37.72 89 ALA A CA 1
ATOM 693 C C . ALA A 1 89 ? 30.342 -15.809 75.604 1.00 37.72 89 ALA A C 1
ATOM 695 O O . ALA A 1 89 ? 31.429 -15.985 76.146 1.00 37.72 89 ALA A O 1
ATOM 696 N N . ILE A 1 90 ? 30.195 -15.505 74.306 1.00 34.22 90 ILE A N 1
ATOM 697 C CA . ILE A 1 90 ? 31.069 -14.669 73.451 1.00 34.22 90 ILE A CA 1
ATOM 698 C C . ILE A 1 90 ? 30.719 -14.918 71.961 1.00 34.22 90 ILE A C 1
ATOM 700 O O . ILE A 1 90 ? 30.756 -16.050 71.492 1.00 34.22 90 ILE A O 1
ATOM 704 N N . LYS A 1 91 ? 30.483 -13.806 71.236 1.00 33.34 91 LYS A N 1
ATOM 705 C CA . LYS A 1 91 ? 30.348 -13.597 69.768 1.00 33.34 91 LYS A CA 1
ATOM 706 C C . LYS A 1 91 ? 28.961 -13.738 69.117 1.00 33.34 91 LYS A C 1
ATOM 708 O O . LYS A 1 91 ? 28.711 -14.662 68.358 1.00 33.34 91 LYS A O 1
ATOM 713 N N . ALA A 1 92 ? 28.132 -12.703 69.267 1.00 32.78 92 ALA A N 1
ATOM 714 C CA . ALA A 1 92 ? 27.078 -12.384 68.288 1.00 32.78 92 ALA A CA 1
ATOM 715 C C . ALA A 1 92 ? 26.959 -10.874 67.979 1.00 32.78 92 ALA A C 1
ATOM 717 O O . ALA A 1 92 ? 25.951 -10.438 67.437 1.00 32.78 92 ALA A O 1
ATOM 718 N N . ASN A 1 93 ? 27.967 -10.059 68.326 1.00 41.09 93 ASN A N 1
ATOM 719 C CA . ASN A 1 93 ? 27.837 -8.594 68.342 1.00 41.09 93 ASN A CA 1
ATOM 720 C C . ASN A 1 93 ? 28.844 -7.835 67.460 1.00 41.09 93 ASN A C 1
ATOM 722 O O . ASN A 1 93 ? 29.133 -6.678 67.737 1.00 41.09 93 ASN A O 1
ATOM 726 N N . GLU A 1 94 ? 29.389 -8.454 66.410 1.00 44.50 94 GLU A N 1
ATOM 727 C CA . GLU A 1 94 ? 30.509 -7.851 65.663 1.00 44.50 94 GLU A CA 1
ATOM 728 C C . GLU A 1 94 ? 30.271 -7.644 64.158 1.00 44.50 94 GLU A C 1
ATOM 730 O O . GLU A 1 94 ? 31.231 -7.427 63.429 1.00 44.50 94 GLU A O 1
ATOM 735 N N . TYR A 1 95 ? 29.031 -7.686 63.644 1.00 50.19 95 TYR A N 1
ATOM 736 C CA . TYR A 1 95 ? 28.852 -7.580 62.184 1.00 50.19 95 TYR A CA 1
ATOM 737 C C . TYR A 1 95 ? 27.610 -6.851 61.655 1.00 50.19 95 TYR A C 1
ATOM 739 O O . TYR A 1 95 ? 27.018 -7.316 60.692 1.00 50.19 95 TYR A O 1
ATOM 747 N N . ILE A 1 96 ? 27.243 -5.675 62.184 1.00 57.78 96 ILE A N 1
ATOM 748 C CA . ILE A 1 96 ? 26.491 -4.665 61.399 1.00 57.78 96 ILE A CA 1
ATOM 749 C C . ILE A 1 96 ? 26.891 -3.248 61.858 1.00 57.78 96 ILE A C 1
ATOM 751 O O . ILE A 1 96 ? 26.140 -2.566 62.546 1.00 57.78 96 ILE A O 1
ATOM 755 N N . GLU A 1 97 ? 28.086 -2.778 61.491 1.00 54.72 97 GLU A N 1
ATOM 756 C CA . GLU A 1 97 ? 28.492 -1.381 61.761 1.00 54.72 97 GLU A CA 1
ATOM 757 C C . GLU A 1 97 ? 28.092 -0.397 60.645 1.00 54.72 97 GLU A C 1
ATOM 759 O O . GLU A 1 97 ? 28.234 0.816 60.801 1.00 54.72 97 GLU A O 1
ATOM 764 N N . SER A 1 98 ? 27.592 -0.879 59.500 1.00 63.69 98 SER A N 1
ATOM 765 C CA . SER A 1 98 ? 27.374 -0.020 58.330 1.00 63.69 98 SER A CA 1
ATOM 766 C C . SER A 1 98 ? 25.904 0.283 58.048 1.00 63.69 98 SER A C 1
ATOM 768 O O . SER A 1 98 ? 25.113 -0.600 57.720 1.00 63.69 98 SER A O 1
ATOM 770 N N . THR A 1 99 ? 25.562 1.573 58.035 1.00 64.75 99 THR A N 1
ATOM 771 C CA . THR A 1 99 ? 24.289 2.088 57.498 1.00 64.75 99 THR A CA 1
ATOM 772 C C . THR A 1 99 ? 24.228 2.034 55.964 1.00 64.75 99 THR A C 1
ATOM 774 O O . THR A 1 99 ? 23.229 2.427 55.361 1.00 64.75 99 THR A O 1
ATOM 777 N N . ASP A 1 100 ? 25.291 1.582 55.290 1.00 69.56 100 ASP A N 1
ATOM 778 C CA . ASP A 1 100 ? 25.325 1.424 53.840 1.00 69.56 100 ASP A CA 1
ATOM 779 C C . ASP A 1 100 ? 24.788 0.046 53.430 1.00 69.56 100 ASP A C 1
ATOM 781 O O . ASP A 1 100 ? 25.495 -0.957 53.502 1.00 69.56 100 ASP A O 1
ATOM 785 N N . SER A 1 101 ? 23.559 0.033 52.904 1.00 68.00 101 SER A N 1
ATOM 786 C CA . SER A 1 101 ? 22.881 -1.162 52.360 1.00 68.00 101 SER A CA 1
ATOM 787 C C . SER A 1 101 ? 23.694 -2.008 51.376 1.00 68.00 101 SER A C 1
ATOM 789 O O . SER A 1 101 ? 23.381 -3.173 51.157 1.00 68.00 101 SER A O 1
ATOM 791 N N . SER A 1 102 ? 24.741 -1.457 50.760 1.00 65.81 102 SER A N 1
ATOM 792 C CA . SER A 1 102 ? 25.591 -2.213 49.838 1.00 65.81 102 SER A CA 1
ATOM 793 C C . SER A 1 102 ? 26.676 -3.062 50.502 1.00 65.81 102 SER A C 1
ATOM 795 O O . SER A 1 102 ? 27.295 -3.861 49.798 1.00 65.81 102 SER A O 1
ATOM 797 N N . LEU A 1 103 ? 26.909 -2.871 51.803 1.00 67.94 103 LEU A N 1
ATOM 798 C CA . LEU A 1 103 ? 27.906 -3.582 52.608 1.00 67.94 103 LEU A CA 1
ATOM 799 C C . LEU A 1 103 ? 27.271 -4.616 53.546 1.00 67.94 103 LEU A C 1
ATOM 801 O O . LEU A 1 103 ? 27.980 -5.257 54.316 1.00 67.94 103 LEU A O 1
ATOM 805 N N . TRP A 1 104 ? 25.946 -4.763 53.506 1.00 72.56 104 TRP A N 1
ATOM 806 C CA . TRP A 1 104 ? 25.246 -5.726 54.345 1.00 72.56 104 TRP A CA 1
ATOM 807 C C . TRP A 1 104 ? 25.567 -7.161 53.902 1.00 72.56 104 TRP A C 1
ATOM 809 O O . TRP A 1 104 ? 25.689 -7.408 52.694 1.00 72.56 104 TRP A O 1
ATOM 819 N N . PRO A 1 105 ? 25.728 -8.097 54.856 1.00 65.19 105 PRO A N 1
ATOM 820 C CA . PRO A 1 105 ? 25.952 -9.502 54.542 1.00 65.19 105 PRO A CA 1
ATOM 821 C C . PRO A 1 105 ? 24.753 -10.101 53.790 1.00 65.19 105 PRO A C 1
ATOM 823 O O . PRO A 1 105 ? 23.695 -9.482 53.656 1.00 65.19 105 PRO A O 1
ATOM 826 N N . VAL A 1 106 ? 24.936 -11.313 53.259 1.00 62.06 106 VAL A N 1
ATOM 827 C CA . VAL A 1 106 ? 23.858 -12.069 52.604 1.00 62.06 106 VAL A CA 1
ATOM 828 C C . VAL A 1 106 ? 22.683 -12.197 53.576 1.00 62.06 106 VAL A C 1
ATOM 830 O O . VAL A 1 106 ? 22.886 -12.523 54.738 1.00 62.06 106 VAL A O 1
ATOM 833 N N . SER A 1 107 ? 21.483 -11.888 53.082 1.00 62.91 107 SER A N 1
ATOM 834 C CA . SER A 1 107 ? 20.231 -11.841 53.844 1.00 62.91 107 SER A CA 1
ATOM 835 C C . SER A 1 107 ? 20.018 -13.125 54.655 1.00 62.91 107 SER A C 1
ATOM 837 O O . SER A 1 107 ? 19.800 -14.188 54.077 1.00 62.91 107 SER A O 1
ATOM 839 N N . ASP A 1 108 ? 20.112 -13.006 55.981 1.00 66.31 108 ASP A N 1
ATOM 840 C CA . ASP A 1 108 ? 19.700 -14.010 56.962 1.00 66.31 108 ASP A CA 1
ATOM 841 C C . ASP A 1 108 ? 18.544 -13.460 57.824 1.00 66.31 108 ASP A C 1
ATOM 843 O O . ASP A 1 108 ? 18.253 -12.256 57.831 1.00 66.31 108 ASP A O 1
ATOM 847 N N . ASP A 1 109 ? 17.847 -14.343 58.540 1.00 63.81 109 ASP A N 1
ATOM 848 C CA . ASP A 1 109 ? 16.673 -13.967 59.344 1.00 63.81 109 ASP A CA 1
ATOM 849 C C . ASP A 1 109 ? 17.023 -13.033 60.520 1.00 63.81 109 ASP A C 1
ATOM 851 O O . ASP A 1 109 ? 16.189 -12.242 60.980 1.00 63.81 109 ASP A O 1
ATOM 855 N N . ASN A 1 110 ? 18.286 -13.047 60.957 1.00 65.50 110 ASN A N 1
ATOM 856 C CA . ASN A 1 110 ? 18.804 -12.154 61.992 1.00 65.50 110 ASN A CA 1
ATOM 857 C C . ASN A 1 110 ? 18.962 -10.716 61.473 1.00 65.50 110 ASN A C 1
ATOM 859 O O . ASN A 1 110 ? 18.595 -9.763 62.165 1.00 65.50 110 ASN A O 1
ATOM 863 N N . LEU A 1 111 ? 19.438 -10.541 60.238 1.00 66.69 111 LEU A N 1
ATOM 864 C CA . LEU A 1 111 ? 19.562 -9.250 59.564 1.00 66.69 111 LEU A CA 1
ATOM 865 C C . LEU A 1 111 ? 18.184 -8.629 59.309 1.00 66.69 111 LEU A C 1
ATOM 867 O O . LEU A 1 111 ? 18.008 -7.424 59.498 1.00 66.69 111 LEU A O 1
ATOM 871 N N . HIS A 1 112 ? 17.194 -9.437 58.919 1.00 67.12 112 HIS A N 1
ATOM 872 C CA . HIS A 1 112 ? 15.815 -8.968 58.768 1.00 67.12 112 HIS A CA 1
ATOM 873 C C . HIS A 1 112 ? 15.231 -8.474 60.091 1.00 67.12 112 HIS A C 1
ATOM 875 O O . HIS A 1 112 ? 14.735 -7.349 60.148 1.00 67.12 112 HIS A O 1
ATOM 881 N N . SER A 1 113 ? 15.350 -9.265 61.158 1.00 73.06 113 SER A N 1
ATOM 882 C CA . SER A 1 113 ? 14.849 -8.895 62.487 1.00 73.06 113 SER A CA 1
ATOM 883 C C . SER A 1 113 ? 15.513 -7.613 63.014 1.00 73.06 113 SER A C 1
ATOM 885 O O . SER A 1 113 ? 14.832 -6.731 63.536 1.00 73.06 113 SER A O 1
ATOM 887 N N . TYR A 1 114 ? 16.821 -7.450 62.783 1.00 72.12 114 TYR A N 1
ATOM 888 C CA . TYR A 1 114 ? 17.572 -6.245 63.143 1.00 72.12 114 TYR A CA 1
ATOM 889 C C . TYR A 1 114 ? 17.072 -4.981 62.421 1.00 72.12 114 TYR A C 1
ATOM 891 O O . TYR A 1 114 ? 16.856 -3.946 63.051 1.00 72.12 114 TYR A O 1
ATOM 899 N N . TRP A 1 115 ? 16.863 -5.033 61.100 1.00 70.69 115 TRP A N 1
ATOM 900 C CA . TRP A 1 115 ? 16.406 -3.857 60.344 1.00 70.69 115 TRP A CA 1
ATOM 901 C C . TRP A 1 115 ? 14.912 -3.564 60.514 1.00 70.69 115 TRP A C 1
ATOM 903 O O . TRP A 1 115 ? 14.510 -2.410 60.353 1.00 70.69 115 TRP A O 1
ATOM 913 N N . ILE A 1 116 ? 14.104 -4.561 60.886 1.00 72.69 116 ILE A N 1
ATOM 914 C CA . ILE A 1 116 ? 12.713 -4.352 61.309 1.00 72.69 116 ILE A CA 1
ATOM 915 C C . ILE A 1 116 ? 12.674 -3.538 62.611 1.00 72.69 116 ILE A C 1
ATOM 917 O O . ILE A 1 116 ? 11.928 -2.563 62.675 1.00 72.69 116 ILE A O 1
ATOM 921 N N . ASP A 1 117 ? 13.521 -3.861 63.596 1.00 74.50 117 ASP A N 1
ATOM 922 C CA . ASP A 1 117 ? 13.627 -3.111 64.861 1.00 74.50 117 ASP A CA 1
ATOM 923 C C . ASP A 1 117 ? 14.138 -1.670 64.656 1.00 74.50 117 ASP A C 1
ATOM 925 O O . ASP A 1 117 ? 13.635 -0.720 65.255 1.00 74.50 117 ASP A O 1
ATOM 929 N N . LYS A 1 118 ? 15.108 -1.468 63.751 1.00 71.56 118 LYS A N 1
ATOM 930 C CA . LYS A 1 118 ? 15.668 -0.134 63.450 1.00 71.56 118 LYS A CA 1
ATOM 931 C C . LYS A 1 118 ? 14.801 0.734 62.534 1.00 71.56 118 LYS A C 1
ATOM 933 O O . LYS A 1 118 ? 14.940 1.959 62.545 1.00 71.56 118 LYS A O 1
ATOM 938 N N . GLY A 1 119 ? 13.930 0.119 61.741 1.00 67.75 119 GLY A N 1
ATOM 939 C CA . GLY A 1 119 ? 13.027 0.789 60.813 1.00 67.75 119 GLY A CA 1
ATOM 940 C C . GLY A 1 119 ? 13.688 1.366 59.541 1.00 67.75 119 GLY A C 1
ATOM 941 O O . GLY A 1 119 ? 14.914 1.461 59.424 1.00 67.75 119 GLY A O 1
ATOM 942 N N . PRO A 1 120 ? 12.879 1.805 58.553 1.00 64.44 120 PRO A N 1
ATOM 943 C CA . PRO A 1 120 ? 13.349 2.185 57.209 1.00 64.44 120 PRO A CA 1
ATOM 944 C C . PRO A 1 120 ? 14.234 3.441 57.159 1.00 64.44 120 PRO A C 1
ATOM 946 O O . PRO A 1 120 ? 14.922 3.696 56.168 1.00 64.44 120 PRO A O 1
ATOM 949 N N . SER A 1 121 ? 14.197 4.274 58.200 1.00 65.38 121 SER A N 1
ATOM 950 C CA . SER A 1 121 ? 14.976 5.513 58.292 1.00 65.38 121 SER A CA 1
ATOM 951 C C . SER A 1 121 ? 16.453 5.261 58.608 1.00 65.38 121 SER A C 1
ATOM 953 O O . SER A 1 121 ? 17.301 6.008 58.118 1.00 65.38 121 SER A O 1
ATOM 955 N N . ALA A 1 122 ? 16.774 4.195 59.349 1.00 66.88 122 ALA A N 1
ATOM 956 C CA . ALA A 1 122 ? 18.116 3.932 59.869 1.00 66.88 122 ALA A CA 1
ATOM 957 C C . ALA A 1 122 ? 19.159 3.581 58.785 1.00 66.88 122 ALA A C 1
ATOM 959 O O . ALA A 1 122 ? 20.339 3.885 58.943 1.00 66.88 122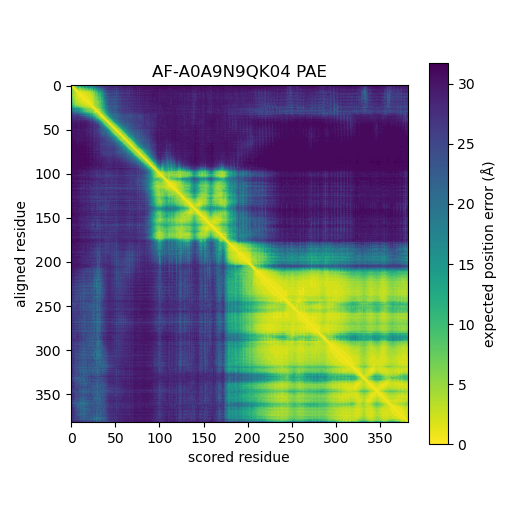 ALA A O 1
ATOM 960 N N . GLY A 1 123 ? 18.739 2.988 57.660 1.00 66.00 123 GLY A N 1
ATOM 961 C CA . GLY A 1 123 ? 19.626 2.570 56.558 1.00 66.00 123 GLY A CA 1
ATOM 962 C C . GLY A 1 123 ? 19.587 3.461 55.308 1.00 66.00 123 GLY A C 1
ATOM 963 O O . GLY A 1 123 ? 20.247 3.174 54.311 1.00 66.00 123 GLY A O 1
ATOM 964 N N . ALA A 1 124 ? 18.791 4.536 55.311 1.00 66.62 124 ALA A N 1
ATOM 965 C CA . ALA A 1 124 ? 18.496 5.305 54.098 1.00 66.62 124 ALA A CA 1
ATOM 966 C C . ALA A 1 124 ? 19.570 6.352 53.719 1.00 66.62 124 ALA A C 1
ATOM 968 O O . ALA A 1 124 ? 19.550 6.852 52.590 1.00 66.62 124 ALA A O 1
ATOM 969 N N . ASN A 1 125 ? 20.504 6.672 54.630 1.00 71.44 125 ASN A N 1
ATOM 970 C CA . ASN A 1 125 ? 21.571 7.679 54.469 1.00 71.44 125 ASN A CA 1
ATOM 971 C C . ASN A 1 125 ? 21.058 9.038 53.936 1.00 71.44 125 ASN A C 1
ATOM 973 O O . ASN A 1 125 ? 21.664 9.643 53.045 1.00 71.44 125 ASN A O 1
ATOM 977 N N . ARG A 1 126 ? 19.915 9.500 54.466 1.00 71.50 126 ARG A N 1
ATOM 978 C CA . ARG A 1 126 ? 19.165 10.681 53.987 1.00 71.50 126 ARG A CA 1
ATOM 979 C C . ARG A 1 126 ? 19.891 12.010 54.213 1.00 71.50 126 ARG A C 1
ATOM 981 O O . ARG A 1 126 ? 19.704 12.933 53.425 1.00 71.50 126 ARG A O 1
ATOM 988 N N . ASP A 1 127 ? 20.756 12.064 55.222 1.00 71.00 127 ASP A N 1
ATOM 989 C CA . ASP A 1 127 ? 21.540 13.253 55.588 1.00 71.00 127 ASP A CA 1
ATOM 990 C C . ASP A 1 127 ? 22.986 13.198 55.067 1.00 71.00 127 ASP A C 1
ATOM 992 O O . ASP A 1 127 ? 23.841 13.995 55.450 1.00 71.00 127 ASP A O 1
ATOM 996 N N . SER A 1 128 ? 23.294 12.246 54.180 1.00 71.19 128 SER A N 1
ATOM 997 C CA . SER A 1 128 ? 24.621 12.150 53.572 1.00 71.19 128 SER A CA 1
ATOM 998 C C . SER A 1 128 ? 24.926 13.378 52.706 1.00 71.19 128 SER A C 1
ATOM 1000 O O . SER A 1 128 ? 24.044 13.973 52.098 1.00 71.19 128 SER A O 1
ATOM 1002 N N . THR A 1 129 ? 26.204 13.728 52.551 1.00 71.81 129 THR A N 1
ATOM 1003 C CA . THR A 1 129 ? 26.626 14.877 51.728 1.00 71.81 129 THR A CA 1
ATOM 1004 C C . THR A 1 129 ? 26.468 14.646 50.217 1.00 71.81 129 THR A C 1
ATOM 1006 O O . THR A 1 129 ? 26.707 15.549 49.420 1.00 71.81 129 THR A O 1
ATOM 1009 N N . PHE A 1 130 ? 26.081 13.433 49.795 1.00 76.69 130 PHE A N 1
ATOM 1010 C CA . PHE A 1 130 ? 25.794 13.017 48.413 1.00 76.69 130 PHE A CA 1
ATOM 1011 C C . PHE A 1 130 ? 26.876 13.320 47.359 1.00 76.69 130 PHE A C 1
ATOM 1013 O O . PHE A 1 130 ? 26.678 13.000 46.188 1.00 76.69 130 PHE A O 1
ATOM 1020 N N . HIS A 1 131 ? 28.045 13.860 47.714 1.00 76.38 131 HIS A N 1
ATOM 1021 C CA . HIS A 1 131 ? 29.100 14.221 46.759 1.00 76.38 131 HIS A CA 1
ATOM 1022 C C . HIS A 1 131 ? 29.565 13.028 45.917 1.00 76.38 131 HIS A C 1
ATOM 1024 O O . HIS A 1 131 ? 29.808 13.167 44.721 1.00 76.38 131 HIS A O 1
ATOM 1030 N N . LYS A 1 132 ? 29.580 11.823 46.503 1.00 73.25 132 LYS A N 1
ATOM 1031 C CA . LYS A 1 132 ? 29.915 10.571 45.801 1.00 73.25 132 LYS A CA 1
ATOM 1032 C C . LYS A 1 132 ? 28.901 10.173 44.713 1.00 73.25 132 LYS A C 1
ATOM 1034 O O . LYS A 1 132 ? 29.200 9.301 43.905 1.00 73.25 132 LYS A O 1
ATOM 1039 N N . SER A 1 133 ? 27.728 10.810 44.662 1.00 73.44 133 SER A N 1
ATOM 1040 C CA . SER A 1 133 ? 26.704 10.606 43.625 1.00 73.44 133 SER A CA 1
ATOM 1041 C C . SER A 1 133 ? 26.829 11.560 42.427 1.00 73.44 133 SER A C 1
ATOM 1043 O O . SER A 1 133 ? 26.025 11.465 41.496 1.00 73.44 133 SER A O 1
ATOM 1045 N N . ALA A 1 134 ? 27.802 12.481 42.443 1.00 78.56 134 ALA A N 1
ATOM 1046 C CA . ALA A 1 134 ? 28.008 13.449 41.374 1.00 78.56 134 ALA A CA 1
ATOM 1047 C C . ALA A 1 134 ? 28.279 12.754 40.030 1.00 78.56 134 ALA A C 1
ATOM 1049 O O . ALA A 1 134 ? 29.139 11.881 39.914 1.00 78.56 134 ALA A O 1
ATOM 1050 N N . ARG A 1 135 ? 27.535 13.161 39.002 1.00 74.56 135 ARG A N 1
ATOM 1051 C CA . ARG A 1 135 ? 27.714 12.742 37.612 1.00 74.56 135 ARG A CA 1
ATOM 1052 C C . ARG A 1 135 ? 27.920 13.957 36.736 1.00 74.56 135 ARG A C 1
ATOM 1054 O O . ARG A 1 135 ? 27.174 14.930 36.838 1.00 74.56 135 ARG A O 1
ATOM 1061 N N . VAL A 1 136 ? 28.923 13.867 35.878 1.00 80.81 136 VAL A N 1
ATOM 1062 C CA . VAL A 1 136 ? 29.298 14.919 34.945 1.00 80.81 136 VAL A CA 1
ATOM 1063 C C . VAL A 1 136 ? 28.715 14.584 33.579 1.00 80.81 136 VAL A C 1
ATOM 1065 O O . VAL A 1 136 ? 28.916 13.483 33.073 1.00 80.81 136 VAL A O 1
ATOM 1068 N N . TYR A 1 137 ? 27.979 15.528 33.008 1.00 78.38 137 TYR A N 1
ATOM 1069 C CA . TYR A 1 137 ? 27.400 15.439 31.676 1.00 78.38 137 TYR A CA 1
ATOM 1070 C C . TYR A 1 137 ? 28.038 16.517 30.808 1.00 78.38 137 TYR A C 1
ATOM 1072 O O . TYR A 1 137 ? 28.155 17.667 31.237 1.00 78.38 137 TYR A O 1
ATOM 1080 N N . ILE A 1 138 ? 28.452 16.139 29.604 1.00 79.62 138 ILE A N 1
ATOM 1081 C CA . ILE A 1 138 ? 28.988 17.068 28.612 1.00 79.62 138 ILE A CA 1
ATOM 1082 C C . ILE A 1 138 ? 27.841 17.400 27.661 1.00 79.62 138 ILE A C 1
ATOM 1084 O O . ILE A 1 138 ? 27.276 16.503 27.038 1.00 79.62 138 ILE A O 1
ATOM 1088 N N . GLU A 1 139 ? 27.473 18.675 27.591 1.00 75.25 139 GLU A N 1
ATOM 1089 C CA . GLU A 1 139 ? 26.380 19.172 26.756 1.00 75.25 139 GLU A CA 1
ATOM 1090 C C . GLU A 1 139 ? 26.943 20.305 25.885 1.00 75.25 139 GLU A C 1
ATOM 1092 O O . GLU A 1 139 ? 27.074 21.454 26.311 1.00 75.25 139 GLU A O 1
ATOM 1097 N N . GLY A 1 140 ? 27.389 19.950 24.675 1.00 78.94 140 GLY A N 1
ATOM 1098 C CA . GLY A 1 140 ? 28.122 20.864 23.795 1.00 78.94 140 GLY A CA 1
ATOM 1099 C C . GLY A 1 140 ? 29.487 21.256 24.375 1.00 78.94 140 GLY A C 1
ATOM 1100 O O . GLY A 1 140 ? 30.305 20.389 24.668 1.00 78.94 140 GLY A O 1
ATOM 1101 N N . SER A 1 141 ? 29.737 22.561 24.543 1.00 70.12 141 SER A N 1
ATOM 1102 C CA . SER A 1 141 ? 30.976 23.117 25.116 1.00 70.12 141 SER A CA 1
ATOM 1103 C C . SER A 1 141 ? 30.956 23.270 26.644 1.00 70.12 141 SER A C 1
ATOM 1105 O O . SER A 1 141 ? 31.921 23.778 27.212 1.00 70.12 141 SER A O 1
ATOM 1107 N N . TYR A 1 142 ? 29.866 22.883 27.317 1.00 64.62 142 TYR A N 1
ATOM 1108 C CA . TYR A 1 142 ? 29.700 23.068 28.758 1.00 64.62 142 TYR A CA 1
ATOM 1109 C C . TYR A 1 142 ? 29.655 21.738 29.505 1.00 64.62 142 TYR A C 1
ATOM 1111 O O . TYR A 1 142 ? 29.070 20.748 29.057 1.00 64.62 142 TYR A O 1
ATOM 1119 N N . THR A 1 143 ? 30.231 21.756 30.704 1.00 81.69 143 THR A N 1
ATOM 1120 C CA . THR A 1 143 ? 30.246 20.622 31.623 1.00 81.69 143 THR A CA 1
ATOM 1121 C C . THR A 1 143 ? 29.239 20.866 32.742 1.00 81.69 143 THR A C 1
ATOM 1123 O O . THR A 1 143 ? 29.382 21.811 33.518 1.00 81.69 143 THR A O 1
ATOM 1126 N N . LYS A 1 144 ? 28.218 20.010 32.849 1.00 80.69 144 LYS A N 1
ATOM 1127 C CA . LYS A 1 144 ? 27.186 20.082 33.890 1.00 80.69 144 LYS A CA 1
ATOM 1128 C C . LYS A 1 144 ? 27.339 18.932 34.875 1.00 80.69 144 LYS A C 1
ATOM 1130 O O . LYS A 1 144 ? 27.136 17.771 34.527 1.00 80.69 144 LYS A O 1
ATOM 1135 N N . THR A 1 145 ? 27.611 19.255 36.132 1.00 80.81 145 THR A N 1
ATOM 1136 C CA . THR A 1 145 ? 27.636 18.270 37.220 1.00 80.81 145 THR A CA 1
ATOM 1137 C C . THR A 1 145 ? 26.272 18.215 37.902 1.00 80.81 145 THR A C 1
ATOM 1139 O O . THR A 1 145 ? 25.724 19.246 38.284 1.00 80.81 145 THR A O 1
ATOM 1142 N N . ARG A 1 146 ? 25.706 17.015 38.066 1.00 77.62 146 ARG A N 1
ATOM 1143 C CA . ARG A 1 146 ? 24.491 16.778 38.861 1.00 77.62 146 ARG A CA 1
ATOM 1144 C C . ARG A 1 146 ? 24.779 15.761 39.959 1.00 77.62 146 ARG A C 1
ATOM 1146 O O . ARG A 1 146 ? 25.282 14.682 39.666 1.00 77.62 146 ARG A O 1
ATOM 1153 N N . ASN A 1 147 ? 24.426 16.077 41.196 1.00 78.94 147 ASN A N 1
ATOM 1154 C CA . ASN A 1 147 ? 24.477 15.179 42.348 1.00 78.94 147 ASN A CA 1
ATOM 1155 C C . ASN A 1 147 ? 23.066 14.920 42.899 1.00 78.94 147 ASN A C 1
ATOM 1157 O O . ASN A 1 147 ? 22.104 15.625 42.594 1.00 78.94 147 ASN A O 1
ATOM 1161 N N . LEU A 1 148 ? 22.940 13.858 43.688 1.00 74.81 148 LEU A N 1
ATOM 1162 C CA . LEU A 1 148 ? 21.759 13.580 44.492 1.00 74.81 148 LEU A CA 1
ATOM 1163 C C . LEU A 1 148 ? 21.624 14.673 45.568 1.00 74.81 148 LEU A C 1
ATOM 1165 O O . LEU A 1 148 ? 22.619 15.158 46.096 1.00 74.81 148 LEU A O 1
ATOM 1169 N N . CYS A 1 149 ? 20.393 15.082 45.858 1.00 74.56 149 CYS A N 1
ATOM 1170 C CA . CYS A 1 149 ? 20.066 16.122 46.830 1.00 74.56 149 CYS A CA 1
ATOM 1171 C C . CYS A 1 149 ? 19.065 15.575 47.855 1.00 74.56 149 CYS A C 1
ATOM 1173 O O . CYS A 1 149 ? 18.201 14.770 47.495 1.00 74.56 149 CYS A O 1
ATOM 1175 N N . ALA A 1 150 ? 19.146 16.051 49.100 1.00 75.19 150 ALA A N 1
ATOM 1176 C CA . ALA A 1 150 ? 18.260 15.662 50.199 1.00 75.19 150 ALA A CA 1
ATOM 1177 C C . ALA A 1 150 ? 16.765 15.870 49.877 1.00 75.19 150 ALA A C 1
ATOM 1179 O O . ALA A 1 150 ? 15.916 15.106 50.330 1.00 75.19 150 ALA A O 1
ATOM 1180 N N . SER A 1 151 ? 16.430 16.839 49.013 1.00 75.62 151 SER A N 1
ATOM 1181 C CA . SER A 1 151 ? 15.053 17.089 48.559 1.00 75.62 151 SER A CA 1
ATOM 1182 C C . SER A 1 151 ? 14.397 15.883 47.874 1.00 75.62 151 SER A C 1
ATOM 1184 O O . SER A 1 151 ? 13.175 15.771 47.870 1.00 75.62 151 SER A O 1
ATOM 1186 N N . LEU A 1 152 ? 15.181 14.941 47.338 1.00 73.06 152 LEU A N 1
ATOM 1187 C CA . LEU A 1 152 ? 14.667 13.720 46.706 1.00 73.06 152 LEU A CA 1
ATOM 1188 C C . LEU A 1 152 ? 14.065 12.721 47.701 1.00 73.06 152 LEU A C 1
ATOM 1190 O O . LEU A 1 152 ? 13.288 11.863 47.279 1.00 73.06 152 LEU A O 1
ATOM 1194 N N . PHE A 1 153 ? 14.410 12.826 48.985 1.00 75.38 153 PHE A N 1
ATOM 1195 C CA . PHE A 1 153 ? 13.803 12.044 50.064 1.00 75.38 153 PHE A CA 1
ATOM 1196 C C . PHE A 1 153 ? 12.540 12.702 50.607 1.00 75.38 153 PHE A C 1
ATOM 1198 O O . PHE A 1 153 ? 11.936 12.165 51.519 1.00 75.38 153 PHE A O 1
ATOM 1205 N N . LYS A 1 154 ? 12.108 13.827 50.029 1.00 80.88 154 LYS A N 1
ATOM 1206 C CA . LYS A 1 154 ? 10.885 14.529 50.409 1.00 80.88 154 LYS A CA 1
ATOM 1207 C C . LYS A 1 154 ? 9.887 14.515 49.250 1.00 80.88 154 LYS A C 1
ATOM 1209 O O . LYS A 1 154 ? 10.241 14.383 48.072 1.00 80.88 154 LYS A O 1
ATOM 1214 N N . ARG A 1 155 ? 8.596 14.578 49.556 1.00 82.50 155 ARG A N 1
ATOM 1215 C CA . ARG A 1 155 ? 7.514 14.719 48.577 1.00 82.50 155 ARG A CA 1
ATOM 1216 C C . ARG A 1 155 ? 6.544 15.773 49.069 1.00 82.50 155 ARG A C 1
ATOM 1218 O O . ARG A 1 155 ? 6.053 15.674 50.183 1.00 82.50 155 ARG A O 1
ATOM 1225 N N . GLN A 1 156 ? 6.222 16.718 48.196 1.00 85.81 156 GLN A N 1
ATOM 1226 C CA . GLN A 1 156 ? 5.129 17.644 48.436 1.00 85.81 156 GLN A CA 1
ATOM 1227 C C . GLN A 1 156 ? 3.804 17.005 48.001 1.00 85.81 156 GLN A C 1
ATOM 1229 O O . GLN A 1 156 ? 3.682 16.503 46.879 1.00 85.81 156 GLN A O 1
ATOM 1234 N N . LEU A 1 157 ? 2.840 16.963 48.911 1.00 79.88 157 LEU A N 1
ATOM 1235 C CA . LEU A 1 157 ? 1.474 16.516 48.677 1.00 79.88 157 LEU A CA 1
ATOM 1236 C C . LEU A 1 157 ? 0.652 17.626 48.002 1.00 79.88 157 LEU A C 1
ATOM 1238 O O . LEU A 1 157 ? 1.049 18.789 47.962 1.00 79.88 157 LEU A O 1
ATOM 1242 N N . ARG A 1 158 ? -0.520 17.273 47.456 1.00 78.38 158 ARG A N 1
ATOM 1243 C CA . ARG A 1 158 ? -1.404 18.236 46.762 1.00 78.38 158 ARG A CA 1
ATOM 1244 C C . ARG A 1 158 ? -1.948 19.330 47.688 1.00 78.38 158 ARG A C 1
ATOM 1246 O O . ARG A 1 158 ? -2.291 20.400 47.206 1.00 78.38 158 ARG A O 1
ATOM 1253 N N . ASN A 1 159 ? -2.007 19.060 48.989 1.00 83.00 159 ASN A N 1
ATOM 1254 C CA . ASN A 1 159 ? -2.365 20.015 50.040 1.00 83.00 159 ASN A CA 1
ATOM 1255 C C . ASN A 1 159 ? -1.187 20.924 50.459 1.00 83.00 159 ASN A C 1
ATOM 1257 O O . ASN A 1 159 ? -1.354 21.763 51.334 1.00 83.00 159 ASN A O 1
ATOM 1261 N N . GLY A 1 160 ? -0.005 20.769 49.849 1.00 83.75 160 GLY A N 1
ATOM 1262 C CA . GLY A 1 160 ? 1.187 21.571 50.129 1.00 83.75 160 GLY A CA 1
ATOM 1263 C C . GLY A 1 160 ? 2.106 21.005 51.214 1.00 83.75 160 GLY A C 1
ATOM 1264 O O . GLY A 1 160 ? 3.235 21.483 51.329 1.00 83.75 160 GLY A O 1
ATOM 1265 N N . GLU A 1 161 ? 1.683 19.974 51.950 1.00 88.06 161 GLU A N 1
ATOM 1266 C CA . GLU A 1 161 ? 2.488 19.341 53.000 1.00 88.06 161 GLU A CA 1
ATOM 1267 C C . GLU A 1 161 ? 3.711 18.631 52.422 1.00 88.06 161 GLU A C 1
ATOM 1269 O O . GLU A 1 161 ? 3.642 17.979 51.377 1.00 88.06 161 GLU A O 1
ATOM 1274 N N . VAL A 1 162 ? 4.843 18.728 53.117 1.00 84.56 162 VAL A N 1
ATOM 1275 C CA . VAL A 1 162 ? 6.076 18.032 52.746 1.00 84.56 162 VAL A CA 1
ATOM 1276 C C . VAL A 1 162 ? 6.228 16.810 53.639 1.00 84.56 162 VAL A C 1
ATOM 1278 O O . VAL A 1 162 ? 6.430 16.943 54.840 1.00 84.56 162 VAL A O 1
ATOM 1281 N N . VAL A 1 163 ? 6.146 15.626 53.037 1.00 83.31 163 VAL A N 1
ATOM 1282 C CA . VAL A 1 163 ? 6.273 14.335 53.723 1.00 83.31 163 VAL A CA 1
ATOM 1283 C C . VAL A 1 163 ? 7.549 13.640 53.269 1.00 83.31 163 VAL A C 1
ATOM 1285 O O . VAL A 1 163 ? 7.899 13.674 52.082 1.00 83.31 163 VAL A O 1
ATOM 1288 N N . ASP A 1 164 ? 8.243 12.990 54.196 1.00 78.12 164 ASP A N 1
ATOM 1289 C CA . ASP A 1 164 ? 9.418 12.191 53.872 1.00 78.12 164 ASP A CA 1
ATOM 1290 C C . ASP A 1 164 ? 9.021 10.917 53.109 1.00 78.12 164 ASP A C 1
ATOM 1292 O O . ASP A 1 164 ? 8.012 10.266 53.369 1.00 78.12 164 ASP A O 1
ATOM 1296 N N . ARG A 1 165 ? 9.817 10.560 52.103 1.00 71.69 165 ARG A N 1
ATOM 1297 C CA . ARG A 1 165 ? 9.679 9.317 51.348 1.00 71.69 165 ARG A CA 1
ATOM 1298 C C . ARG A 1 165 ? 10.428 8.231 52.102 1.00 71.69 165 ARG A C 1
ATOM 1300 O O . ARG A 1 165 ? 11.639 8.330 52.280 1.00 71.69 165 ARG A O 1
ATOM 1307 N N . GLU A 1 166 ? 9.718 7.181 52.488 1.00 67.19 166 GLU A N 1
ATOM 1308 C CA . GLU A 1 166 ? 10.289 6.139 53.346 1.00 67.19 166 GLU A CA 1
ATOM 1309 C C . GLU A 1 166 ? 11.137 5.105 52.597 1.00 67.19 166 GLU A C 1
ATOM 1311 O O . GLU A 1 166 ? 12.083 4.561 53.153 1.00 67.19 166 GLU A O 1
ATOM 1316 N N . TRP A 1 167 ? 10.839 4.890 51.316 1.00 65.88 167 TRP A N 1
ATOM 1317 C CA . TRP A 1 167 ? 11.408 3.830 50.482 1.00 65.88 167 TRP A CA 1
ATOM 1318 C C . TRP A 1 167 ? 12.732 4.140 49.747 1.00 65.88 167 TRP A C 1
ATOM 1320 O O . TRP A 1 167 ? 13.425 3.189 49.377 1.00 65.88 167 TRP A O 1
ATOM 1330 N N . PRO A 1 168 ? 13.132 5.397 49.444 1.00 70.62 168 PRO A N 1
ATOM 1331 C CA . PRO A 1 168 ? 14.407 5.633 48.779 1.00 70.62 168 PRO A CA 1
ATOM 1332 C C . PRO A 1 168 ? 15.564 5.367 49.743 1.00 70.62 168 PRO A C 1
ATOM 1334 O O . PRO A 1 168 ? 15.644 5.974 50.807 1.00 70.62 168 PRO A O 1
ATOM 1337 N N . ILE A 1 169 ? 16.500 4.520 49.319 1.00 71.75 169 ILE A N 1
ATOM 1338 C CA . ILE A 1 169 ? 17.755 4.252 50.026 1.00 71.75 169 ILE A CA 1
ATOM 1339 C C . ILE A 1 169 ? 18.914 4.749 49.160 1.00 71.75 169 ILE A C 1
ATOM 1341 O O . ILE A 1 169 ? 18.957 4.494 47.948 1.00 71.75 169 ILE A O 1
ATOM 1345 N N . TYR A 1 170 ? 19.851 5.474 49.772 1.00 73.56 170 TYR A N 1
ATOM 1346 C CA . TYR A 1 170 ? 21.117 5.843 49.146 1.00 73.56 170 TYR A CA 1
ATOM 1347 C C . TYR A 1 170 ? 22.263 5.015 49.723 1.00 73.56 170 TYR A C 1
ATOM 1349 O O . TYR A 1 170 ? 22.456 4.956 50.934 1.00 73.56 170 TYR A O 1
ATOM 1357 N N . SER A 1 171 ? 23.045 4.409 48.831 1.00 73.31 171 SER A N 1
ATOM 1358 C CA . SER A 1 171 ? 24.301 3.742 49.167 1.00 73.31 171 SER A CA 1
ATOM 1359 C C . SER A 1 171 ? 25.488 4.621 48.742 1.00 73.31 171 SER A C 1
ATOM 1361 O O . SER A 1 171 ? 25.717 4.799 47.533 1.00 73.31 171 SER A O 1
ATOM 1363 N N . PRO A 1 172 ? 26.260 5.173 49.698 1.00 71.81 172 PRO A N 1
ATOM 1364 C CA . PRO A 1 172 ? 27.499 5.893 49.411 1.00 71.81 172 PRO A CA 1
ATOM 1365 C C . PRO A 1 172 ? 28.536 5.068 48.637 1.00 71.81 172 PRO A C 1
ATOM 1367 O O . PRO A 1 172 ? 29.249 5.635 47.802 1.00 71.81 172 PRO A O 1
ATOM 1370 N N . SER A 1 173 ? 28.617 3.755 48.874 1.00 71.00 173 SER A N 1
ATOM 1371 C CA . SER A 1 173 ? 29.625 2.884 48.252 1.00 71.00 173 SER A CA 1
ATOM 1372 C C . SER A 1 173 ? 29.289 2.535 46.801 1.00 71.00 173 SER A C 1
ATOM 1374 O O . SER A 1 173 ? 30.172 2.584 45.943 1.00 71.00 173 SER A O 1
ATOM 1376 N N . LYS A 1 174 ? 28.013 2.279 46.469 1.00 67.00 174 LYS A N 1
ATOM 1377 C CA . LYS A 1 174 ? 27.582 1.982 45.084 1.00 67.00 174 LYS A CA 1
ATOM 1378 C C . LYS A 1 174 ? 27.177 3.208 44.260 1.00 67.00 174 LYS A C 1
ATOM 1380 O O . LYS A 1 174 ? 26.936 3.074 43.057 1.00 67.00 174 LYS A O 1
ATOM 1385 N N . ARG A 1 175 ? 27.123 4.406 44.860 1.00 63.50 175 ARG A N 1
ATOM 1386 C CA . ARG A 1 175 ? 26.857 5.695 44.179 1.00 63.50 175 ARG A CA 1
ATOM 1387 C C . ARG A 1 175 ? 25.526 5.724 43.391 1.00 63.50 175 ARG A C 1
ATOM 1389 O O . ARG A 1 175 ? 25.392 6.482 42.424 1.00 63.50 175 ARG A O 1
ATOM 1396 N N . LYS A 1 176 ? 24.548 4.873 43.740 1.00 64.19 176 LYS A N 1
ATOM 1397 C CA . LYS A 1 176 ? 23.291 4.653 42.987 1.00 64.19 176 LYS A CA 1
ATOM 1398 C C . LYS A 1 176 ? 22.063 4.537 43.906 1.00 64.19 176 LYS A C 1
ATOM 1400 O O . LYS A 1 176 ? 22.193 4.288 45.099 1.00 64.19 176 LYS A O 1
ATOM 1405 N N . LYS A 1 177 ? 20.874 4.719 43.308 1.00 61.06 177 LYS A N 1
ATOM 1406 C CA . LYS A 1 177 ? 19.547 4.446 43.895 1.00 61.06 177 LYS A CA 1
ATOM 1407 C C . LYS A 1 177 ? 19.068 3.053 43.471 1.00 61.06 177 LYS A C 1
ATOM 1409 O O . LYS A 1 177 ? 19.186 2.720 42.293 1.00 61.06 177 LYS A O 1
ATOM 1414 N N . HIS A 1 178 ? 18.446 2.295 44.371 1.00 58.31 178 HIS A N 1
ATOM 1415 C CA . HIS A 1 178 ? 17.910 0.951 44.094 1.00 58.31 178 HIS A CA 1
ATOM 1416 C C . HIS A 1 178 ? 16.431 0.938 43.640 1.00 58.31 178 HIS A C 1
ATOM 1418 O O . HIS A 1 178 ? 15.679 0.029 43.971 1.00 58.31 178 HIS A O 1
ATOM 1424 N N . ALA A 1 179 ? 15.992 1.923 42.845 1.00 55.44 179 ALA A N 1
ATOM 1425 C CA . ALA A 1 179 ? 14.588 2.023 42.413 1.00 55.44 179 ALA A CA 1
ATOM 1426 C C . ALA A 1 179 ? 14.135 0.869 41.491 1.00 55.44 179 ALA A C 1
ATOM 1428 O O . ALA A 1 179 ? 12.996 0.429 41.583 1.00 55.44 179 ALA A O 1
ATOM 1429 N N . GLY A 1 180 ? 15.024 0.351 40.633 1.00 59.16 180 GLY A N 1
ATOM 1430 C CA . GLY A 1 180 ? 14.695 -0.768 39.737 1.00 59.16 180 GLY A CA 1
ATOM 1431 C C . GLY A 1 180 ? 14.520 -2.105 40.465 1.00 59.16 180 GLY A C 1
ATOM 1432 O O . GLY A 1 180 ? 13.651 -2.888 40.104 1.00 59.16 180 GLY A O 1
ATOM 1433 N N . MET A 1 181 ? 15.296 -2.342 41.528 1.00 59.03 181 MET A N 1
ATOM 1434 C CA . MET A 1 181 ? 15.163 -3.551 42.351 1.00 59.03 181 MET A CA 1
ATOM 1435 C C . MET A 1 181 ? 13.876 -3.517 43.177 1.00 59.03 181 MET A C 1
ATOM 1437 O O . MET A 1 181 ? 13.157 -4.506 43.201 1.00 59.03 181 MET A O 1
ATOM 1441 N N . ALA A 1 182 ? 13.545 -2.369 43.773 1.00 62.88 182 ALA A N 1
ATOM 1442 C CA . ALA A 1 182 ? 12.298 -2.200 44.517 1.00 62.88 182 ALA A CA 1
ATOM 1443 C C . ALA A 1 182 ? 11.053 -2.342 43.619 1.00 62.88 182 ALA A C 1
ATOM 1445 O O . ALA A 1 182 ? 10.086 -2.984 44.013 1.00 62.88 182 ALA A O 1
ATOM 1446 N N . ALA A 1 183 ? 11.088 -1.800 42.393 1.00 67.31 183 ALA A N 1
ATOM 1447 C CA . ALA A 1 183 ? 10.010 -1.982 41.419 1.00 67.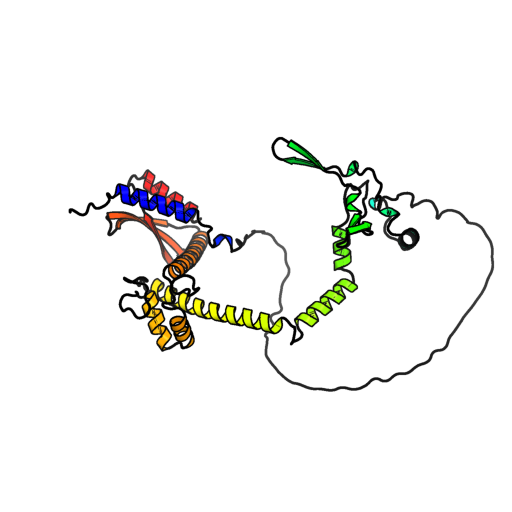31 183 ALA A CA 1
ATOM 1448 C C . ALA A 1 183 ? 9.844 -3.459 41.032 1.00 67.31 183 ALA A C 1
ATOM 1450 O O . ALA A 1 183 ? 8.733 -3.974 41.054 1.00 67.31 183 ALA A O 1
ATOM 1451 N N . SER A 1 184 ? 10.952 -4.159 40.771 1.00 73.56 184 SER A N 1
ATOM 1452 C CA . SER A 1 184 ? 10.928 -5.587 40.445 1.00 73.56 184 SER A CA 1
ATOM 1453 C C . SER A 1 184 ? 10.445 -6.458 41.614 1.00 73.56 184 SER A C 1
ATOM 1455 O O . SER A 1 184 ? 9.692 -7.405 41.400 1.00 73.56 184 SER A O 1
ATOM 1457 N N . GLN A 1 185 ? 10.819 -6.136 42.855 1.00 75.69 185 GLN A N 1
ATOM 1458 C CA . GLN A 1 185 ? 10.306 -6.817 44.049 1.00 75.69 185 GLN A CA 1
ATOM 1459 C C . GLN A 1 185 ? 8.804 -6.573 44.244 1.00 75.69 185 GLN A C 1
ATOM 1461 O O . GLN A 1 185 ? 8.079 -7.517 44.535 1.00 75.69 185 GLN A O 1
ATOM 1466 N N . HIS A 1 186 ? 8.324 -5.345 44.021 1.00 80.94 186 HIS A N 1
ATOM 1467 C CA . HIS A 1 186 ? 6.897 -5.016 44.070 1.00 80.94 186 HIS A CA 1
ATOM 1468 C C . HIS A 1 186 ? 6.100 -5.727 42.966 1.00 80.94 186 HIS A C 1
ATOM 1470 O O . HIS A 1 186 ? 5.076 -6.328 43.255 1.00 80.94 186 HIS A O 1
ATOM 1476 N N . GLU A 1 187 ? 6.567 -5.718 41.714 1.00 80.06 187 GLU A N 1
ATOM 1477 C CA . GLU A 1 187 ? 5.914 -6.439 40.606 1.00 80.06 187 GLU A CA 1
ATOM 1478 C C . GLU A 1 187 ? 5.813 -7.951 40.871 1.00 80.06 187 GLU A C 1
ATOM 1480 O O . GLU A 1 187 ? 4.859 -8.607 40.452 1.00 80.06 187 GLU A O 1
ATOM 1485 N N . ASN A 1 188 ? 6.784 -8.508 41.598 1.00 85.94 188 ASN A N 1
ATOM 1486 C CA . ASN A 1 188 ? 6.800 -9.916 41.984 1.00 85.94 188 ASN A CA 1
ATOM 1487 C C . ASN A 1 188 ? 6.132 -10.210 43.330 1.00 85.94 188 ASN A C 1
ATOM 1489 O O . ASN A 1 188 ? 6.059 -11.382 43.707 1.00 85.94 188 ASN A O 1
ATOM 1493 N N . SER A 1 189 ? 5.635 -9.192 44.034 1.00 91.44 189 SER A N 1
ATOM 1494 C CA . SER A 1 189 ? 4.972 -9.391 45.315 1.00 91.44 189 SER A CA 1
ATOM 1495 C C . SER A 1 189 ? 3.644 -10.137 45.117 1.00 91.44 189 SER A C 1
ATOM 1497 O O . SER A 1 189 ? 2.972 -9.970 44.087 1.00 91.44 189 SER A O 1
ATOM 1499 N N . PRO A 1 190 ? 3.243 -10.980 46.080 1.00 90.75 190 PRO A N 1
ATOM 1500 C CA . PRO A 1 190 ? 1.984 -11.709 45.998 1.00 90.75 190 PRO A CA 1
ATOM 1501 C C . PRO A 1 190 ? 0.776 -10.763 45.921 1.00 90.75 190 PRO A C 1
ATOM 1503 O O . PRO A 1 190 ? -0.176 -11.054 45.201 1.00 90.75 190 PRO A O 1
ATOM 1506 N N . GLU A 1 191 ? 0.831 -9.594 46.562 1.00 90.38 191 GLU A N 1
ATOM 1507 C CA . GLU A 1 191 ? -0.224 -8.575 46.535 1.00 90.38 191 GLU A CA 1
ATOM 1508 C C . GLU A 1 191 ? -0.377 -7.963 45.146 1.00 90.38 191 GLU A C 1
ATOM 1510 O O . GLU A 1 191 ? -1.499 -7.850 44.646 1.00 90.38 191 GLU A O 1
ATOM 1515 N N . HIS A 1 192 ? 0.733 -7.595 44.497 1.00 89.25 192 HIS A N 1
ATOM 1516 C CA . HIS A 1 192 ? 0.694 -7.048 43.145 1.00 89.25 192 HIS A CA 1
ATOM 1517 C C . HIS A 1 192 ? 0.176 -8.090 42.157 1.00 89.25 192 HIS A C 1
ATOM 1519 O O . HIS A 1 192 ? -0.707 -7.794 41.352 1.00 89.25 192 HIS A O 1
ATOM 1525 N N . ARG A 1 193 ? 0.667 -9.332 42.254 1.00 90.31 193 ARG A N 1
ATOM 1526 C CA . ARG A 1 193 ? 0.203 -10.446 41.419 1.00 90.31 193 ARG A CA 1
ATOM 1527 C C . ARG A 1 193 ? -1.285 -10.719 41.618 1.00 90.31 193 ARG A C 1
ATOM 1529 O O . ARG A 1 193 ? -2.002 -10.865 40.631 1.00 90.31 193 ARG A O 1
ATOM 1536 N N . ASN A 1 194 ? -1.767 -10.715 42.861 1.00 92.88 194 ASN A N 1
ATOM 1537 C CA . ASN A 1 194 ? -3.187 -10.875 43.164 1.00 92.88 194 ASN A CA 1
ATOM 1538 C C . ASN A 1 194 ? -4.017 -9.710 42.600 1.00 92.88 194 ASN A C 1
ATOM 1540 O O . ASN A 1 194 ? -5.015 -9.932 41.920 1.00 92.88 194 ASN A O 1
ATOM 1544 N N . CYS A 1 195 ? -3.568 -8.462 42.775 1.00 89.75 195 CYS A N 1
ATOM 1545 C CA . CYS A 1 195 ? -4.221 -7.293 42.178 1.00 89.75 195 CYS A CA 1
ATOM 1546 C C . CYS A 1 195 ? -4.265 -7.376 40.645 1.00 89.75 195 CYS A C 1
ATOM 1548 O O . CYS A 1 195 ? -5.291 -7.055 40.047 1.00 89.75 195 CYS A O 1
ATOM 1550 N N . MET A 1 196 ? -3.188 -7.839 40.004 1.00 90.81 196 MET A N 1
ATOM 1551 C CA . MET A 1 196 ? -3.136 -8.042 38.555 1.00 90.81 196 MET A CA 1
ATOM 1552 C C . MET A 1 196 ? -4.054 -9.177 38.097 1.00 90.81 196 MET A C 1
ATOM 1554 O O . MET A 1 196 ? -4.706 -9.033 37.064 1.00 90.81 196 MET A O 1
ATOM 1558 N N . MET A 1 197 ? -4.173 -10.265 38.863 1.00 86.31 197 MET A N 1
ATOM 1559 C CA . MET A 1 197 ? -5.139 -11.333 38.587 1.00 86.31 197 MET A CA 1
ATOM 1560 C C . MET A 1 197 ? -6.585 -10.847 38.734 1.00 86.31 197 MET A C 1
ATOM 1562 O O . MET A 1 197 ? -7.399 -11.106 37.851 1.00 86.31 197 MET A O 1
ATOM 1566 N N . ILE A 1 198 ? -6.896 -10.070 39.777 1.00 86.31 198 ILE A N 1
ATOM 1567 C CA . ILE A 1 198 ? -8.210 -9.431 39.957 1.00 86.31 198 ILE A CA 1
ATOM 1568 C C . ILE A 1 198 ? -8.493 -8.438 38.822 1.00 86.31 198 ILE A C 1
ATOM 1570 O O . ILE A 1 198 ? -9.613 -8.353 38.323 1.00 86.31 198 ILE A O 1
ATOM 1574 N N . TYR A 1 199 ? -7.492 -7.677 38.383 1.00 84.12 199 TYR A N 1
ATOM 1575 C CA . TYR A 1 199 ? -7.633 -6.780 37.241 1.00 84.12 199 TYR A CA 1
ATOM 1576 C C . TYR A 1 199 ? -7.916 -7.561 35.952 1.00 84.12 199 TYR A C 1
ATOM 1578 O O . TYR A 1 199 ? -8.865 -7.239 35.241 1.00 84.12 199 TYR A O 1
ATOM 1586 N N . GLN A 1 200 ? -7.158 -8.625 35.670 1.00 82.88 200 GLN A N 1
ATOM 1587 C CA . GLN A 1 200 ? -7.384 -9.480 34.504 1.00 82.88 200 GLN A CA 1
ATOM 1588 C C . GLN A 1 200 ? -8.742 -10.184 34.544 1.00 82.88 200 GLN A C 1
ATOM 1590 O O . GLN A 1 200 ? -9.400 -10.268 33.507 1.00 82.88 200 GLN A O 1
ATOM 1595 N N . SER A 1 201 ? -9.192 -10.661 35.707 1.00 81.88 201 SER A N 1
ATOM 1596 C CA . SER A 1 201 ? -10.519 -11.264 35.839 1.00 81.88 201 SER A CA 1
ATOM 1597 C C . SER A 1 201 ? -11.606 -10.222 35.573 1.00 81.88 201 SER A C 1
ATOM 1599 O O . SER A 1 201 ? -12.476 -10.455 34.740 1.00 81.88 201 SER A O 1
ATOM 1601 N N . ARG A 1 202 ? -11.489 -9.013 36.138 1.00 79.06 202 ARG A N 1
ATOM 1602 C CA . ARG A 1 202 ? -12.402 -7.888 35.865 1.00 79.06 202 ARG A CA 1
ATOM 1603 C C . ARG A 1 202 ? -12.385 -7.422 34.412 1.00 79.06 202 ARG A C 1
ATOM 1605 O O . ARG A 1 202 ? -13.410 -6.960 33.926 1.00 79.06 202 ARG A O 1
ATOM 1612 N N . LEU A 1 203 ? -11.262 -7.550 33.702 1.00 74.38 203 LEU A N 1
ATOM 1613 C CA . LEU A 1 203 ? -11.212 -7.280 32.264 1.00 74.38 203 LEU A CA 1
ATOM 1614 C C . LEU A 1 203 ? -12.061 -8.272 31.457 1.00 74.38 203 LEU A C 1
ATOM 1616 O O . LEU A 1 203 ? -12.563 -7.882 30.403 1.00 74.38 203 LEU A O 1
ATOM 1620 N N . ARG A 1 204 ? -12.208 -9.513 31.937 1.00 72.06 204 ARG A N 1
ATOM 1621 C CA . ARG A 1 204 ? -12.968 -10.593 31.284 1.00 72.06 204 ARG A CA 1
ATOM 1622 C C . ARG A 1 204 ? -14.452 -10.610 31.663 1.00 72.06 204 ARG A C 1
ATOM 1624 O O . ARG A 1 204 ? -15.244 -11.187 30.928 1.00 72.06 204 ARG A O 1
ATOM 1631 N N . VAL A 1 205 ? -14.833 -9.993 32.783 1.00 66.94 205 VAL A N 1
ATOM 1632 C CA . VAL A 1 205 ? -16.233 -9.927 33.231 1.00 66.94 205 VAL A CA 1
ATOM 1633 C C . VAL A 1 205 ? -17.038 -8.985 32.327 1.00 66.94 205 VAL A C 1
ATOM 1635 O O . VAL A 1 205 ? -16.660 -7.834 32.102 1.00 66.94 205 VAL A O 1
ATOM 1638 N N . SER A 1 206 ? -18.164 -9.484 31.812 1.00 63.88 206 SER A N 1
ATOM 1639 C CA . SER A 1 206 ? -19.143 -8.698 31.052 1.00 63.88 206 SER A CA 1
ATOM 1640 C C . SER A 1 206 ? -19.780 -7.621 31.941 1.00 63.88 206 SER A C 1
ATOM 1642 O O . SER A 1 206 ? -20.053 -7.869 33.112 1.00 63.88 206 SER A O 1
ATOM 1644 N N . GLY A 1 207 ? -20.019 -6.418 31.406 1.00 69.50 207 GLY A N 1
ATOM 1645 C CA . GLY A 1 207 ? -20.678 -5.330 32.147 1.00 69.50 207 GLY A CA 1
ATOM 1646 C C . GLY A 1 207 ? -19.746 -4.301 32.797 1.00 69.50 207 GLY A C 1
ATOM 1647 O O . GLY A 1 207 ? -20.173 -3.549 33.671 1.00 69.50 207 GLY A O 1
ATOM 1648 N N . ARG A 1 208 ? -18.481 -4.203 32.364 1.00 77.81 208 ARG A N 1
ATOM 1649 C CA . ARG A 1 208 ? -17.623 -3.060 32.728 1.00 77.81 208 ARG A CA 1
ATOM 1650 C C . ARG A 1 208 ? -18.250 -1.745 32.258 1.00 77.81 208 ARG A C 1
ATOM 1652 O O . ARG A 1 208 ? -18.884 -1.707 31.201 1.00 77.81 208 ARG A O 1
ATOM 1659 N N . ILE A 1 209 ? -17.981 -0.653 32.972 1.00 80.38 209 ILE A N 1
ATOM 1660 C CA . ILE A 1 209 ? -18.456 0.697 32.613 1.00 80.38 209 ILE A CA 1
ATOM 1661 C C . ILE A 1 209 ? -18.021 1.085 31.186 1.00 80.38 209 ILE A C 1
ATOM 1663 O O . ILE A 1 209 ? -18.766 1.728 30.454 1.00 80.38 209 ILE A O 1
ATOM 1667 N N . ASP A 1 210 ? -16.838 0.650 30.751 1.00 85.50 210 ASP A N 1
ATOM 1668 C CA . ASP A 1 210 ? -16.275 0.938 29.429 1.00 85.50 210 ASP A CA 1
ATOM 1669 C C . ASP A 1 210 ? -16.674 -0.075 28.339 1.00 85.50 210 ASP A C 1
ATOM 1671 O O . ASP A 1 210 ? -16.238 0.057 27.193 1.00 85.50 210 ASP A O 1
ATOM 1675 N N . THR A 1 211 ? -17.508 -1.074 28.652 1.00 84.75 211 THR A N 1
ATOM 1676 C CA . THR A 1 211 ? -17.946 -2.094 27.680 1.00 84.75 211 THR A CA 1
ATOM 1677 C C . THR A 1 211 ? -18.642 -1.443 26.488 1.00 84.75 211 THR A C 1
ATOM 1679 O O . THR A 1 211 ? -18.353 -1.777 25.340 1.00 84.75 211 THR A O 1
ATOM 1682 N N . GLN A 1 212 ? -19.518 -0.465 26.741 1.00 86.25 212 GLN A N 1
ATOM 1683 C CA . GLN A 1 212 ? -20.243 0.234 25.681 1.00 86.25 212 GLN A CA 1
ATOM 1684 C C . GLN A 1 212 ? -19.312 1.080 24.806 1.00 86.25 212 GLN A C 1
ATOM 1686 O O . GLN A 1 212 ? -19.438 1.050 23.584 1.00 86.25 212 GLN A O 1
ATOM 1691 N N . LEU A 1 213 ? -18.338 1.770 25.409 1.00 90.12 213 LEU A N 1
ATOM 1692 C CA . LEU A 1 213 ? -17.345 2.556 24.674 1.00 90.12 213 LEU A CA 1
ATOM 1693 C C . LEU A 1 213 ? -16.441 1.657 23.820 1.00 90.12 213 LEU A C 1
ATOM 1695 O O . LEU A 1 213 ? -16.181 1.947 22.655 1.00 90.12 213 LEU A O 1
ATOM 1699 N N . THR A 1 214 ? -16.007 0.527 24.380 1.00 88.50 214 THR A N 1
ATOM 1700 C CA . THR A 1 214 ? -15.199 -0.473 23.668 1.00 88.50 214 THR A CA 1
ATOM 1701 C C . THR A 1 214 ? -15.967 -1.057 22.488 1.00 88.50 214 THR A C 1
ATOM 1703 O O . THR A 1 214 ? -15.404 -1.238 21.408 1.00 88.50 214 THR A O 1
ATOM 1706 N N . ARG A 1 215 ? -17.264 -1.330 22.672 1.00 89.31 215 ARG A N 1
ATOM 1707 C CA . ARG A 1 215 ? -18.145 -1.797 21.602 1.00 89.31 215 ARG A CA 1
ATOM 1708 C C . ARG A 1 215 ? -18.264 -0.756 20.490 1.00 89.31 215 ARG A C 1
ATOM 1710 O O . ARG A 1 215 ? -17.955 -1.086 19.354 1.00 89.31 215 ARG A O 1
ATOM 1717 N N . GLN A 1 216 ? -18.588 0.496 20.821 1.00 93.44 216 GLN A N 1
ATOM 1718 C CA . GLN A 1 216 ? -18.662 1.595 19.847 1.00 93.44 216 GLN A CA 1
ATOM 1719 C C . GLN A 1 216 ? -17.362 1.750 19.049 1.00 93.44 216 GLN A C 1
ATOM 1721 O O . GLN A 1 216 ? -17.387 1.787 17.823 1.00 93.44 216 GLN A O 1
ATOM 1726 N N . PHE A 1 217 ? -16.217 1.762 19.735 1.00 93.75 217 PHE A N 1
ATOM 1727 C CA . PHE A 1 217 ? -14.909 1.848 19.089 1.00 93.75 217 PHE A CA 1
ATOM 1728 C C . PHE A 1 217 ? -14.655 0.682 18.122 1.00 93.75 217 PHE A C 1
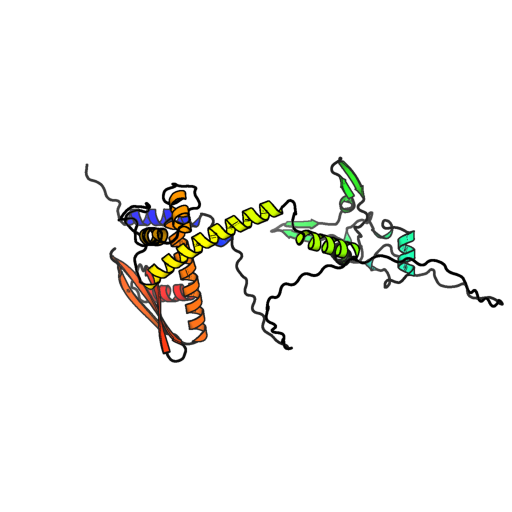ATOM 1730 O O . PHE A 1 217 ? -14.161 0.877 17.010 1.00 93.75 217 PHE A O 1
ATOM 1737 N N . ASN A 1 218 ? -14.983 -0.544 18.533 1.00 94.38 218 ASN A N 1
ATOM 1738 C CA . ASN A 1 218 ? -14.807 -1.721 17.688 1.00 94.38 218 ASN A CA 1
ATOM 1739 C C . ASN A 1 218 ? -15.755 -1.719 16.486 1.00 94.38 218 ASN A C 1
ATOM 1741 O O . ASN A 1 218 ? -15.315 -2.076 15.392 1.00 94.38 218 ASN A O 1
ATOM 1745 N N . ASP A 1 219 ? -17.001 -1.286 16.672 1.00 95.38 219 ASP A N 1
ATOM 1746 C CA . ASP A 1 219 ? -18.002 -1.178 15.611 1.00 95.38 219 ASP A CA 1
ATOM 1747 C C . ASP A 1 219 ? -17.571 -0.133 14.567 1.00 95.38 219 ASP A C 1
ATOM 1749 O O . ASP A 1 219 ? -17.572 -0.419 13.368 1.00 95.38 219 ASP A O 1
ATOM 1753 N N . GLU A 1 220 ? -17.087 1.039 14.997 1.00 95.00 220 GLU A N 1
ATOM 1754 C CA . GLU A 1 220 ? -16.518 2.054 14.098 1.00 95.00 220 GLU A CA 1
ATOM 1755 C C . GLU A 1 220 ? -15.274 1.542 13.367 1.00 95.00 220 GLU A C 1
ATOM 1757 O O . GLU A 1 220 ? -15.129 1.716 12.154 1.00 95.00 220 GLU A O 1
ATOM 1762 N N . ARG A 1 221 ? -14.369 0.865 14.081 1.00 95.81 221 ARG A N 1
ATOM 1763 C CA . ARG A 1 221 ? -13.179 0.263 13.471 1.00 95.81 221 ARG A CA 1
ATOM 1764 C C . ARG A 1 221 ? -13.568 -0.753 12.401 1.00 95.81 221 ARG A C 1
ATOM 1766 O O . ARG A 1 221 ? -12.937 -0.795 11.345 1.00 95.81 221 ARG A O 1
ATOM 1773 N N . GLN A 1 222 ? -14.572 -1.581 12.674 1.00 96.88 222 GLN A N 1
ATOM 1774 C CA . GLN A 1 222 ? -15.044 -2.586 11.732 1.00 96.88 222 GLN A CA 1
ATOM 1775 C C . GLN A 1 222 ? -15.727 -1.942 10.524 1.00 96.88 222 GLN A C 1
ATOM 1777 O O . GLN A 1 222 ? -15.448 -2.341 9.394 1.00 96.88 222 GLN A O 1
ATOM 1782 N N . TYR A 1 223 ? -16.527 -0.896 10.742 1.00 97.00 223 TYR A N 1
ATOM 1783 C CA . TYR A 1 223 ? -17.117 -0.089 9.677 1.00 97.00 223 TYR A CA 1
ATOM 1784 C C . TYR A 1 223 ? -16.044 0.422 8.706 1.00 97.00 223 TYR A C 1
ATOM 1786 O O . TYR A 1 223 ? -16.101 0.148 7.507 1.00 97.00 223 TYR A O 1
ATOM 1794 N N . TRP A 1 224 ? -15.006 1.094 9.211 1.00 95.81 224 TRP A N 1
ATOM 1795 C CA . TRP A 1 224 ? -13.950 1.635 8.351 1.00 95.81 224 TRP A CA 1
ATOM 1796 C C . TRP A 1 224 ? -13.126 0.547 7.662 1.00 95.81 224 TRP A C 1
ATOM 1798 O O . TRP A 1 224 ? -12.778 0.700 6.492 1.00 95.81 224 TRP A O 1
ATOM 1808 N N . LYS A 1 225 ? -12.863 -0.585 8.328 1.00 96.00 225 LYS A N 1
ATOM 1809 C CA . LYS A 1 225 ? -12.221 -1.742 7.682 1.00 96.00 225 LYS A CA 1
ATOM 1810 C C . LYS A 1 225 ? -13.021 -2.240 6.482 1.00 96.00 225 LYS A C 1
ATOM 1812 O O . LYS A 1 225 ? -12.430 -2.503 5.437 1.00 96.00 225 LYS A O 1
ATOM 1817 N N . GLU A 1 226 ? -14.340 -2.334 6.606 1.00 96.69 226 GLU A N 1
ATOM 1818 C CA . GLU A 1 226 ? -15.203 -2.778 5.512 1.00 96.69 226 GLU A CA 1
ATOM 1819 C C . GLU A 1 226 ? -15.250 -1.777 4.348 1.00 96.69 226 GLU A C 1
ATOM 1821 O O . GLU A 1 226 ? -15.250 -2.202 3.188 1.00 96.69 226 GLU A O 1
ATOM 1826 N N . VAL A 1 227 ? -15.203 -0.468 4.623 1.00 95.81 227 VAL A N 1
ATOM 1827 C CA . VAL A 1 227 ? -15.042 0.567 3.582 1.00 95.81 227 VAL A CA 1
ATOM 1828 C C . VAL A 1 227 ? -13.715 0.372 2.840 1.00 95.81 227 VAL A C 1
ATOM 1830 O O . VAL A 1 227 ? -13.695 0.215 1.616 1.00 95.81 227 VAL A O 1
ATOM 1833 N N . LEU A 1 228 ? -12.604 0.302 3.578 1.00 95.31 228 LEU A N 1
ATOM 1834 C CA . LEU A 1 228 ? -11.266 0.164 3.000 1.00 95.31 228 LEU A CA 1
ATOM 1835 C C . LEU A 1 228 ? -11.101 -1.136 2.205 1.00 95.31 228 LEU A C 1
ATOM 1837 O O . LEU A 1 228 ? -10.472 -1.135 1.148 1.00 95.31 228 LEU A O 1
ATOM 1841 N N . ARG A 1 229 ? -11.704 -2.238 2.664 1.00 95.94 229 ARG A N 1
ATOM 1842 C CA . ARG A 1 229 ? -11.669 -3.535 1.972 1.00 95.94 229 ARG A CA 1
ATOM 1843 C C . ARG A 1 229 ? -12.195 -3.430 0.538 1.00 95.94 229 ARG A C 1
ATOM 1845 O O . ARG A 1 229 ? -11.597 -3.995 -0.377 1.00 95.94 229 ARG A O 1
ATOM 1852 N N . ARG A 1 230 ? -13.287 -2.688 0.336 1.00 95.94 230 ARG A N 1
ATOM 1853 C CA . ARG A 1 230 ? -13.906 -2.465 -0.982 1.00 95.94 230 ARG A CA 1
ATOM 1854 C C . ARG A 1 230 ? -13.066 -1.537 -1.846 1.00 95.94 230 ARG A C 1
ATOM 1856 O O . ARG A 1 230 ? -12.814 -1.860 -3.003 1.00 95.94 230 ARG A O 1
ATOM 1863 N N . ILE A 1 231 ? -12.573 -0.442 -1.268 1.00 94.75 231 ILE A N 1
ATOM 1864 C CA . ILE A 1 231 ? -11.681 0.505 -1.954 1.00 94.75 231 ILE A CA 1
ATOM 1865 C C . ILE A 1 231 ? -10.446 -0.219 -2.501 1.00 94.75 231 ILE A C 1
ATOM 1867 O O . ILE A 1 231 ? -10.157 -0.138 -3.693 1.00 94.75 231 ILE A O 1
ATOM 1871 N N . VAL A 1 232 ? -9.757 -0.996 -1.660 1.00 95.50 232 VAL A N 1
ATOM 1872 C CA . VAL A 1 232 ? -8.568 -1.760 -2.067 1.00 95.50 232 VAL A CA 1
ATOM 1873 C C . VAL A 1 232 ? -8.912 -2.794 -3.143 1.00 95.50 232 VAL A C 1
ATOM 1875 O O . VAL A 1 232 ? -8.138 -2.978 -4.084 1.00 95.50 232 VAL A O 1
ATOM 1878 N N . ALA A 1 233 ? -10.075 -3.448 -3.054 1.00 96.19 233 ALA A N 1
ATOM 1879 C CA . ALA A 1 233 ? -10.524 -4.392 -4.075 1.00 96.19 233 ALA A CA 1
ATOM 1880 C C . ALA A 1 233 ? -10.735 -3.715 -5.441 1.00 96.19 233 ALA A C 1
ATOM 1882 O O . ALA A 1 233 ? -10.258 -4.235 -6.451 1.00 96.19 233 ALA A O 1
ATOM 1883 N N . VAL A 1 234 ? -11.375 -2.540 -5.473 1.00 96.25 234 VAL A N 1
ATOM 1884 C CA . VAL A 1 234 ? -11.548 -1.745 -6.700 1.00 96.25 234 VAL A CA 1
ATOM 1885 C C . VAL A 1 234 ? -10.198 -1.297 -7.250 1.00 96.25 234 VAL A C 1
ATOM 1887 O O . VAL A 1 234 ? -9.936 -1.465 -8.441 1.00 96.25 234 VAL A O 1
ATOM 1890 N N . ILE A 1 235 ? -9.304 -0.794 -6.395 1.00 95.88 235 ILE A N 1
ATOM 1891 C CA . ILE A 1 235 ? -7.981 -0.341 -6.835 1.00 95.88 235 ILE A CA 1
ATOM 1892 C C . ILE A 1 235 ? -7.197 -1.492 -7.466 1.00 95.88 235 ILE A C 1
ATOM 1894 O O . ILE A 1 235 ? -6.654 -1.351 -8.562 1.00 95.88 235 ILE A O 1
ATOM 1898 N N . LYS A 1 236 ? -7.200 -2.664 -6.823 1.00 95.62 236 LYS A N 1
ATOM 1899 C CA . LYS A 1 236 ? -6.579 -3.881 -7.355 1.00 95.62 236 LYS A CA 1
ATOM 1900 C C . LYS A 1 236 ? -7.205 -4.305 -8.687 1.00 95.62 236 LYS A C 1
ATOM 1902 O O . LYS A 1 236 ? -6.483 -4.694 -9.607 1.00 95.62 236 LYS A O 1
ATOM 1907 N N . PHE A 1 237 ? -8.532 -4.242 -8.802 1.00 96.50 237 PHE A N 1
ATOM 1908 C CA . PHE A 1 237 ? -9.259 -4.592 -10.024 1.00 96.50 237 PHE A CA 1
ATOM 1909 C C . PHE A 1 237 ? -8.847 -3.711 -11.209 1.00 96.50 237 PHE A C 1
ATOM 1911 O O . PHE A 1 237 ? -8.550 -4.251 -12.277 1.00 96.50 237 PHE A O 1
ATOM 1918 N N . LEU A 1 238 ? -8.780 -2.392 -11.006 1.00 96.38 238 LEU A N 1
ATOM 1919 C CA . LEU A 1 238 ? -8.392 -1.429 -12.039 1.00 96.38 238 LEU A CA 1
ATOM 1920 C C . LEU A 1 238 ? -6.905 -1.546 -12.392 1.00 96.38 238 LEU A C 1
ATOM 1922 O O . LEU A 1 238 ? -6.570 -1.667 -13.570 1.00 96.38 238 LEU A O 1
ATOM 1926 N N . ALA A 1 239 ? -6.029 -1.608 -11.381 1.00 94.38 239 ALA A N 1
ATOM 1927 C CA . ALA A 1 239 ? -4.582 -1.736 -11.568 1.00 94.38 239 ALA A CA 1
ATOM 1928 C C . ALA A 1 239 ? -4.217 -2.990 -12.373 1.00 94.38 239 ALA A C 1
ATOM 1930 O O . ALA A 1 239 ? -3.465 -2.914 -13.339 1.00 94.38 239 ALA A O 1
ATOM 1931 N N . SER A 1 240 ? -4.787 -4.144 -12.008 1.00 92.94 240 SER A N 1
ATOM 1932 C CA . SER A 1 240 ? -4.500 -5.426 -12.674 1.00 92.94 240 SER A CA 1
ATOM 1933 C C . SER A 1 240 ? -4.941 -5.484 -14.138 1.00 92.94 240 SER A C 1
ATOM 1935 O O . SER A 1 240 ? -4.466 -6.342 -14.875 1.00 92.94 240 SER A O 1
ATOM 1937 N N . ARG A 1 241 ? -5.835 -4.584 -14.563 1.00 94.75 241 ARG A N 1
ATOM 1938 C CA . ARG A 1 241 ? -6.343 -4.490 -15.940 1.00 94.75 241 ARG A CA 1
ATOM 1939 C C . ARG A 1 241 ? -5.768 -3.309 -16.718 1.00 94.75 241 ARG A C 1
ATOM 1941 O O . ARG A 1 241 ? -6.132 -3.129 -17.873 1.00 94.75 241 ARG A O 1
ATOM 1948 N N . GLY A 1 242 ? -4.918 -2.490 -16.095 1.00 92.06 242 GLY A N 1
ATOM 1949 C CA . GLY A 1 242 ? -4.402 -1.266 -16.709 1.00 92.06 242 GLY A CA 1
ATOM 1950 C C . GLY A 1 242 ? -5.489 -0.225 -17.002 1.00 92.06 242 GLY A C 1
ATOM 1951 O O . GLY A 1 242 ? -5.345 0.562 -17.934 1.00 92.06 242 GLY A O 1
ATOM 1952 N N . LEU A 1 243 ? -6.591 -0.225 -16.243 1.00 94.62 243 LEU A N 1
ATOM 1953 C CA . LEU A 1 243 ? -7.681 0.730 -16.445 1.00 94.62 243 LEU A CA 1
ATOM 1954 C C . LEU A 1 243 ? -7.355 2.075 -15.777 1.00 94.62 243 LEU A C 1
ATOM 1956 O O . LEU A 1 243 ? -6.882 2.092 -14.637 1.00 94.62 243 LEU A O 1
ATOM 1960 N N . PRO A 1 244 ? -7.642 3.215 -16.434 1.00 92.69 244 PRO A N 1
ATOM 1961 C CA . PRO A 1 244 ? -7.415 4.526 -15.839 1.00 92.69 244 PRO A CA 1
ATOM 1962 C C . PRO A 1 244 ? -8.348 4.739 -14.644 1.00 92.69 244 PRO A C 1
ATOM 1964 O O . PRO A 1 244 ? -9.536 4.444 -14.721 1.00 92.69 244 PRO A O 1
ATOM 1967 N N . PHE A 1 245 ? -7.825 5.269 -13.539 1.00 93.50 245 PHE A N 1
ATOM 1968 C CA . PHE A 1 245 ? -8.590 5.463 -12.300 1.00 93.50 245 PHE A CA 1
ATOM 1969 C C . PHE A 1 245 ? -9.446 6.731 -12.325 1.00 93.50 245 PHE A C 1
ATOM 1971 O O . PHE A 1 245 ? -10.565 6.740 -11.813 1.00 93.50 245 PHE A O 1
ATOM 1978 N N . ARG A 1 246 ? -8.892 7.809 -12.888 1.00 91.44 246 ARG A N 1
ATOM 1979 C CA . ARG A 1 246 ? -9.443 9.168 -12.841 1.00 91.44 246 ARG A CA 1
ATOM 1980 C C . ARG A 1 246 ? -10.330 9.463 -14.044 1.00 91.44 246 ARG A C 1
ATOM 1982 O O . ARG A 1 246 ? -10.118 8.915 -15.124 1.00 91.44 246 ARG A O 1
ATOM 1989 N N . GLY A 1 247 ? -11.296 10.349 -13.832 1.00 88.69 247 GLY A N 1
ATOM 1990 C CA . GLY A 1 247 ? -12.131 10.943 -14.872 1.00 88.69 247 GLY A CA 1
ATOM 1991 C C . GLY A 1 247 ? -11.925 12.453 -14.962 1.00 88.69 247 GLY A C 1
ATOM 1992 O O . GLY A 1 247 ? -10.925 12.984 -14.484 1.00 88.69 247 GLY A O 1
ATOM 1993 N N . GLU A 1 248 ? -12.885 13.152 -15.562 1.00 89.94 248 GLU A N 1
ATOM 1994 C CA . GLU A 1 248 ? -12.863 14.618 -15.652 1.00 89.94 248 GLU A CA 1
ATOM 1995 C C . GLU A 1 248 ? -13.292 15.296 -14.340 1.00 89.94 248 GLU A C 1
ATOM 1997 O O . GLU A 1 248 ? -12.973 16.463 -14.117 1.00 89.94 248 GLU A O 1
ATOM 2002 N N . ASN A 1 249 ? -14.039 14.596 -13.481 1.00 89.06 249 ASN A N 1
ATOM 2003 C CA . ASN A 1 249 ? -14.467 15.095 -12.176 1.00 89.06 249 ASN A CA 1
ATOM 2004 C C . ASN A 1 249 ? -14.437 13.998 -11.101 1.00 89.06 249 ASN A C 1
ATOM 2006 O O . ASN A 1 249 ? -14.155 12.842 -11.394 1.00 89.06 249 ASN A O 1
ATOM 2010 N N . GLU A 1 250 ? -14.705 14.377 -9.851 1.00 86.31 250 GLU A N 1
ATOM 2011 C CA . GLU A 1 250 ? -14.695 13.482 -8.680 1.00 86.31 250 GLU A CA 1
ATOM 2012 C C . GLU A 1 250 ? -16.071 13.405 -7.996 1.00 86.31 250 GLU A C 1
ATOM 2014 O O . GLU A 1 250 ? -16.171 13.112 -6.808 1.00 86.31 250 GLU A O 1
ATOM 2019 N N . ASN A 1 251 ? -17.143 13.706 -8.733 1.00 90.00 251 ASN A N 1
ATOM 2020 C CA . ASN A 1 251 ? -18.491 13.751 -8.171 1.00 90.00 251 ASN A CA 1
ATOM 2021 C C . ASN A 1 251 ? -19.180 12.395 -8.329 1.00 90.00 251 ASN A C 1
ATOM 2023 O O . ASN A 1 251 ? -19.282 11.881 -9.444 1.00 90.00 251 ASN A O 1
ATOM 2027 N N . ILE A 1 252 ? -19.734 11.859 -7.244 1.00 90.81 252 ILE A N 1
ATOM 2028 C CA . ILE A 1 252 ? -20.581 10.665 -7.315 1.00 90.81 252 ILE A CA 1
ATOM 2029 C C . ILE A 1 252 ? -21.871 10.988 -8.090 1.00 90.81 252 ILE A C 1
ATOM 2031 O O . ILE A 1 252 ? -22.505 12.017 -7.841 1.00 90.81 252 ILE A O 1
ATOM 2035 N N . GLY A 1 253 ? -22.259 10.108 -9.012 1.00 88.94 253 GLY A N 1
ATOM 2036 C CA . GLY A 1 253 ? -23.408 10.188 -9.916 1.00 88.94 253 GLY A CA 1
ATOM 2037 C C . GLY A 1 253 ? -23.083 10.780 -11.291 1.00 88.94 253 GLY A C 1
ATOM 2038 O O . GLY A 1 253 ? -23.948 10.835 -12.164 1.00 88.94 253 GLY A O 1
ATOM 2039 N N . SER A 1 254 ? -21.852 11.244 -11.506 1.00 92.62 254 SER A N 1
ATOM 2040 C CA . SER A 1 254 ? -21.416 11.812 -12.782 1.00 92.62 254 SER A CA 1
ATOM 2041 C C . SER A 1 254 ? -20.869 10.729 -13.707 1.00 92.62 254 SER A C 1
ATOM 2043 O O . SER A 1 254 ? -19.950 10.011 -13.344 1.00 92.62 254 SER A O 1
ATOM 2045 N N . VAL A 1 255 ? -21.313 10.704 -14.967 1.00 91.25 255 VAL A N 1
ATOM 2046 C CA . VAL A 1 255 ? -20.777 9.800 -16.013 1.00 91.25 255 VAL A CA 1
ATOM 2047 C C . VAL A 1 255 ? -19.269 10.003 -16.254 1.00 91.25 255 VAL A C 1
ATOM 2049 O O . VAL A 1 255 ? -18.589 9.144 -16.806 1.00 91.25 255 VAL A O 1
ATOM 2052 N N . LYS A 1 256 ? -18.728 11.155 -15.843 1.00 92.19 256 LYS A N 1
ATOM 2053 C CA . LYS A 1 256 ? -17.331 11.555 -16.049 1.00 92.19 256 LYS A CA 1
ATOM 2054 C C . LYS A 1 256 ? -16.472 11.444 -14.781 1.00 92.19 256 LYS A C 1
ATOM 2056 O O . LYS A 1 256 ? -15.380 12.010 -14.748 1.00 92.19 256 LYS A O 1
ATOM 2061 N N . ASN A 1 257 ? -16.945 10.745 -13.749 1.00 91.00 257 ASN A N 1
ATOM 2062 C CA . ASN A 1 257 ? -16.263 10.589 -12.455 1.00 91.00 257 ASN A CA 1
ATOM 2063 C C . ASN A 1 257 ? -15.062 9.612 -12.470 1.00 91.00 257 ASN A C 1
ATOM 2065 O O . ASN A 1 257 ? -14.349 9.468 -11.475 1.00 91.00 257 ASN A O 1
ATOM 2069 N N . GLY A 1 258 ? -14.814 8.959 -13.611 1.00 93.56 258 GLY A N 1
ATOM 2070 C CA . GLY A 1 258 ? -13.711 8.018 -13.810 1.00 93.56 258 GLY A CA 1
ATOM 2071 C C . GLY A 1 258 ? -14.027 6.604 -13.333 1.00 93.56 258 GLY A C 1
ATOM 2072 O O . GLY A 1 258 ? -14.982 6.368 -12.598 1.00 93.56 258 GLY A O 1
ATOM 2073 N N . ASN A 1 259 ? -13.197 5.635 -13.730 1.00 94.50 259 ASN A N 1
ATOM 2074 C CA . ASN A 1 259 ? -13.498 4.230 -13.445 1.00 94.50 259 ASN A CA 1
ATOM 2075 C C . ASN A 1 259 ? -13.454 3.902 -11.951 1.00 94.50 259 ASN A C 1
ATOM 2077 O O . ASN A 1 259 ? -14.140 2.979 -11.531 1.00 94.50 259 ASN A O 1
ATOM 2081 N N . TYR A 1 260 ? -12.673 4.619 -11.137 1.00 94.75 260 TYR A N 1
ATOM 2082 C CA . TYR A 1 260 ? -12.620 4.365 -9.696 1.00 94.75 260 TYR A CA 1
ATOM 2083 C C . TYR A 1 260 ? -13.969 4.627 -9.017 1.00 94.75 260 TYR A C 1
ATOM 2085 O O . TYR A 1 260 ? -14.540 3.714 -8.418 1.00 94.75 260 TYR A O 1
ATOM 2093 N N . LEU A 1 261 ? -14.508 5.839 -9.167 1.00 94.62 261 LEU A N 1
ATOM 2094 C CA . LEU A 1 261 ? -15.801 6.203 -8.591 1.00 94.62 261 LEU A CA 1
ATOM 2095 C C . LEU A 1 261 ? -16.953 5.476 -9.293 1.00 94.62 261 LEU A C 1
ATOM 2097 O O . LEU A 1 261 ? -17.813 4.927 -8.611 1.00 94.62 261 LEU A O 1
ATOM 2101 N N . GLY A 1 262 ? -16.911 5.352 -10.623 1.00 94.88 262 GLY A N 1
ATOM 2102 C CA . GLY A 1 262 ? -17.916 4.597 -11.374 1.00 94.88 262 GLY A CA 1
ATOM 2103 C C . GLY A 1 262 ? -17.981 3.112 -10.989 1.00 94.88 262 GLY A C 1
ATOM 2104 O O . GLY A 1 262 ? -19.064 2.536 -10.916 1.00 94.88 262 GLY A O 1
ATOM 2105 N N . THR A 1 263 ? -16.848 2.476 -10.664 1.00 95.62 263 THR A N 1
ATOM 2106 C CA . THR A 1 263 ? -16.853 1.084 -10.171 1.00 95.62 263 THR A CA 1
ATOM 2107 C C . THR A 1 263 ? -17.449 0.992 -8.767 1.00 95.62 263 THR A C 1
ATOM 2109 O O . THR A 1 263 ? -18.179 0.048 -8.478 1.00 95.62 263 THR A O 1
ATOM 2112 N N . LEU A 1 264 ? -17.170 1.959 -7.886 1.00 95.44 264 LEU A N 1
ATOM 2113 C CA . LEU A 1 264 ? -17.770 2.005 -6.548 1.00 95.44 264 LEU A CA 1
ATOM 2114 C C . LEU A 1 264 ? -19.288 2.217 -6.614 1.00 95.44 264 LEU A C 1
ATOM 2116 O O . LEU A 1 264 ? -20.025 1.576 -5.869 1.00 95.44 264 LEU A O 1
ATOM 2120 N N . GLU A 1 265 ? -19.758 3.044 -7.547 1.00 95.50 265 GLU A N 1
ATOM 2121 C CA . GLU A 1 265 ? -21.184 3.211 -7.839 1.00 95.50 265 GLU A CA 1
ATOM 2122 C C . GLU A 1 265 ? -21.813 1.913 -8.334 1.00 95.50 265 GLU A C 1
ATOM 2124 O O . GLU A 1 265 ? -22.842 1.494 -7.806 1.00 95.50 265 GLU A O 1
ATOM 2129 N N . LEU A 1 266 ? -21.177 1.231 -9.289 1.00 96.06 266 LEU A N 1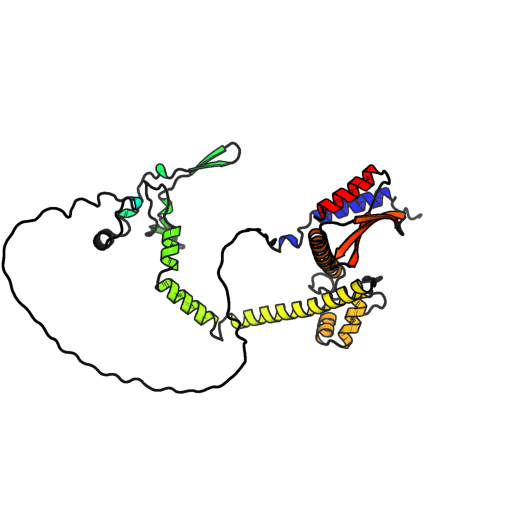
ATOM 2130 C CA . LEU A 1 266 ? -21.653 -0.065 -9.763 1.00 96.06 266 LEU A CA 1
ATOM 2131 C C . LEU A 1 266 ? -21.739 -1.087 -8.621 1.00 96.06 266 LEU A C 1
ATOM 2133 O O . LEU A 1 266 ? -22.750 -1.771 -8.485 1.00 96.06 266 LEU A O 1
ATOM 2137 N N . LEU A 1 267 ? -20.709 -1.174 -7.775 1.00 96.69 267 LEU A N 1
ATOM 2138 C CA . LEU A 1 267 ? -20.698 -2.090 -6.632 1.00 96.69 267 LEU A CA 1
ATOM 2139 C C . LEU A 1 267 ? -21.781 -1.753 -5.607 1.00 96.69 267 LEU A C 1
ATOM 2141 O O . LEU A 1 267 ? -22.386 -2.668 -5.055 1.00 96.69 267 LEU A O 1
ATOM 2145 N N . SER A 1 268 ? -22.070 -0.470 -5.378 1.00 96.69 268 SER A N 1
ATOM 2146 C CA . SER A 1 268 ? -23.115 -0.057 -4.434 1.00 96.69 268 SER A CA 1
ATOM 2147 C C . SER A 1 268 ? -24.517 -0.536 -4.811 1.00 96.69 268 SER A C 1
ATOM 2149 O O . SER A 1 268 ? -25.338 -0.743 -3.925 1.00 96.69 268 SER A O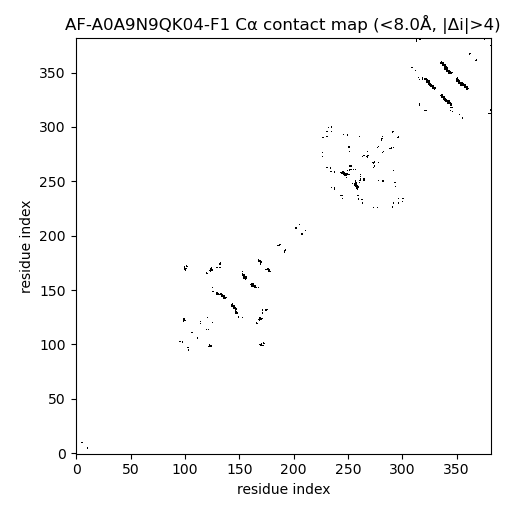 1
ATOM 2151 N N . GLN A 1 269 ? -24.781 -0.832 -6.088 1.00 97.00 269 GLN A N 1
ATOM 2152 C CA . GLN A 1 269 ? -26.059 -1.426 -6.506 1.00 97.00 269 GLN A CA 1
ATOM 2153 C C . GLN A 1 269 ? -26.290 -2.821 -5.906 1.00 97.00 269 GLN A C 1
ATOM 2155 O O . GLN A 1 269 ? -27.433 -3.238 -5.735 1.00 97.00 269 GLN A O 1
ATOM 2160 N N . PHE A 1 270 ? -25.211 -3.534 -5.577 1.00 97.25 270 PHE A N 1
ATOM 2161 C CA . PHE A 1 270 ? -25.245 -4.893 -5.030 1.00 97.25 270 PHE A CA 1
ATOM 2162 C C . PHE A 1 270 ? -24.763 -4.965 -3.578 1.00 97.25 270 PHE A C 1
ATOM 2164 O O . PHE A 1 270 ? -24.872 -6.011 -2.941 1.00 97.25 270 PHE A O 1
ATOM 2171 N N . ASP A 1 271 ? -24.227 -3.868 -3.048 1.00 97.44 271 ASP A N 1
ATOM 2172 C CA . ASP A 1 271 ? -23.651 -3.787 -1.715 1.00 97.44 271 ASP A CA 1
ATOM 2173 C C . ASP A 1 271 ? -24.350 -2.689 -0.896 1.00 97.44 271 ASP A C 1
ATOM 2175 O O . ASP A 1 271 ? -23.956 -1.518 -0.962 1.00 97.44 271 ASP A O 1
ATOM 2179 N N . PRO A 1 272 ? -25.365 -3.055 -0.086 1.00 97.06 272 PRO A N 1
ATOM 2180 C CA . PRO A 1 272 ? -26.127 -2.097 0.712 1.00 97.06 272 PRO A CA 1
ATOM 2181 C C . PRO A 1 272 ? -25.264 -1.289 1.687 1.00 97.06 272 PRO A C 1
ATOM 2183 O O . PRO A 1 272 ? -25.574 -0.136 1.985 1.00 97.06 272 PRO A O 1
ATOM 2186 N N . PHE A 1 273 ? -24.173 -1.876 2.187 1.00 97.25 273 PHE A N 1
ATOM 2187 C CA . PHE A 1 273 ? -23.251 -1.184 3.081 1.00 97.25 273 PHE A CA 1
ATOM 2188 C C . PHE A 1 273 ? -22.522 -0.060 2.338 1.00 97.25 273 PHE A C 1
ATOM 2190 O O . PHE A 1 273 ? -22.441 1.070 2.830 1.00 97.25 273 PHE A O 1
ATOM 2197 N N . LEU A 1 274 ? -22.015 -0.358 1.139 1.00 96.81 274 LEU A N 1
ATOM 2198 C CA . LEU A 1 274 ? -21.334 0.635 0.314 1.00 96.81 274 LEU A CA 1
ATOM 2199 C C . LEU A 1 274 ? -22.300 1.726 -0.163 1.00 96.81 274 LEU A C 1
ATOM 2201 O O . LEU A 1 274 ? -21.936 2.898 -0.125 1.00 96.81 274 LEU A O 1
ATOM 2205 N N . ASP A 1 275 ? -23.529 1.370 -0.542 1.00 96.88 275 ASP A N 1
ATOM 2206 C CA . ASP A 1 275 ? -24.579 2.332 -0.907 1.00 96.88 275 ASP A CA 1
ATOM 2207 C C . ASP A 1 275 ? -24.857 3.339 0.216 1.00 96.88 275 ASP A C 1
ATOM 2209 O O . ASP A 1 275 ? -24.815 4.551 -0.003 1.00 96.88 275 ASP A O 1
ATOM 2213 N N . GLN A 1 276 ? -25.051 2.863 1.449 1.00 96.38 276 GLN A N 1
ATOM 2214 C CA . GLN A 1 276 ? -25.248 3.744 2.604 1.00 96.38 276 GLN A CA 1
ATOM 2215 C C . GLN A 1 276 ? -24.040 4.654 2.848 1.00 96.38 276 GLN A C 1
ATOM 2217 O O . GLN A 1 276 ? -24.201 5.844 3.133 1.00 96.38 276 GLN A O 1
ATOM 2222 N N . HIS A 1 277 ? -22.826 4.114 2.717 1.00 96.19 277 HIS A N 1
ATOM 2223 C CA . HIS A 1 277 ? -21.599 4.890 2.860 1.00 96.19 277 HIS A CA 1
ATOM 2224 C C . HIS A 1 277 ? -21.497 5.993 1.792 1.00 96.19 277 HIS A C 1
ATOM 2226 O O . HIS A 1 277 ? -21.252 7.155 2.123 1.00 96.19 277 HIS A O 1
ATOM 2232 N N . ILE A 1 278 ? -21.753 5.662 0.524 1.00 94.94 278 ILE A N 1
ATOM 2233 C CA . ILE A 1 278 ? -21.729 6.615 -0.590 1.00 94.94 278 ILE A CA 1
ATOM 2234 C C . ILE A 1 278 ? -22.818 7.679 -0.425 1.00 94.94 278 ILE A C 1
ATOM 2236 O O . ILE A 1 278 ? -22.535 8.861 -0.599 1.00 94.94 278 ILE A O 1
ATOM 2240 N N . LYS A 1 279 ? -24.038 7.318 -0.017 1.00 94.00 279 LYS A N 1
ATOM 2241 C CA . LYS A 1 279 ? -25.102 8.299 0.262 1.00 94.00 279 LYS A CA 1
ATOM 2242 C C . LYS A 1 279 ? -24.710 9.286 1.358 1.00 94.00 279 LYS A C 1
ATOM 2244 O O . LYS A 1 279 ? -25.029 10.468 1.264 1.00 94.00 279 LYS A O 1
ATOM 2249 N N . LYS A 1 280 ? -23.999 8.812 2.383 1.00 92.75 280 LYS A N 1
ATOM 2250 C CA . LYS A 1 280 ? -23.556 9.643 3.507 1.00 92.75 280 LYS A CA 1
ATOM 2251 C C . LYS A 1 280 ? -22.363 10.539 3.157 1.00 92.75 280 LYS A C 1
ATOM 2253 O O . LYS A 1 280 ? -22.312 11.674 3.624 1.00 92.75 280 LYS A O 1
ATOM 2258 N N . TYR A 1 281 ? -21.408 10.050 2.363 1.00 92.12 281 TYR A N 1
ATOM 2259 C CA . TYR A 1 281 ? -20.101 10.702 2.192 1.00 92.12 281 TYR A CA 1
ATOM 2260 C C . TYR A 1 281 ? -19.722 11.076 0.752 1.00 92.12 281 TYR A C 1
ATOM 2262 O O . TYR A 1 281 ? -18.811 11.880 0.562 1.00 92.12 281 TYR A O 1
ATOM 2270 N N . GLY A 1 282 ? -20.406 10.534 -0.256 1.00 86.69 282 GLY A N 1
ATOM 2271 C CA . GLY A 1 282 ? -20.019 10.568 -1.671 1.00 86.69 282 GLY A CA 1
ATOM 2272 C C . GLY A 1 282 ? -19.871 11.960 -2.278 1.00 86.69 282 GLY A C 1
ATOM 2273 O O . GLY A 1 282 ? -19.058 12.143 -3.171 1.00 86.69 282 GLY A O 1
ATOM 2274 N N . ASN A 1 283 ? -20.589 12.951 -1.751 1.00 89.38 283 ASN A N 1
ATOM 2275 C CA . ASN A 1 283 ? -20.491 14.353 -2.165 1.00 89.38 283 ASN A CA 1
ATOM 2276 C C . ASN A 1 283 ? -20.533 15.307 -0.951 1.00 89.38 283 ASN A C 1
ATOM 2278 O O . ASN A 1 283 ? -20.984 16.444 -1.058 1.00 89.38 283 ASN A O 1
ATOM 2282 N N . ALA A 1 284 ? -20.079 14.859 0.227 1.00 84.94 284 ALA A N 1
ATOM 2283 C CA . ALA A 1 284 ? -20.220 15.598 1.491 1.00 84.94 284 ALA A CA 1
ATOM 2284 C C . ALA A 1 284 ? -19.301 16.836 1.626 1.00 84.94 284 ALA A C 1
ATOM 2286 O O . ALA A 1 284 ? -19.302 17.511 2.654 1.00 84.94 284 ALA A O 1
ATOM 2287 N N . GLY A 1 285 ? -18.493 17.142 0.609 1.00 80.81 285 GLY A N 1
ATOM 2288 C CA . GLY A 1 285 ? -17.530 18.240 0.645 1.00 80.81 285 GLY A CA 1
ATOM 2289 C C . GLY A 1 285 ? -16.311 17.957 1.533 1.00 80.81 285 GLY A C 1
ATOM 2290 O O . GLY A 1 285 ? -16.008 16.817 1.886 1.00 80.81 285 GLY A O 1
ATOM 2291 N N . LYS A 1 286 ? -15.563 19.016 1.863 1.00 79.94 286 LYS A N 1
ATOM 2292 C CA . LYS A 1 286 ? -14.294 18.926 2.607 1.00 79.94 286 LYS A CA 1
ATOM 2293 C C . LYS A 1 286 ? -14.529 18.708 4.107 1.00 79.94 286 LYS A C 1
ATOM 2295 O O . LYS A 1 286 ? -15.506 19.201 4.653 1.00 79.94 286 LYS A O 1
ATOM 2300 N N . GLY A 1 287 ? -13.583 18.039 4.771 1.00 78.94 287 GLY A N 1
ATOM 2301 C CA . GLY A 1 287 ? -13.603 17.823 6.227 1.00 78.94 287 GLY A CA 1
ATOM 2302 C C . GLY A 1 287 ? -14.274 16.523 6.679 1.00 78.94 287 GLY A C 1
ATOM 2303 O O . GLY A 1 287 ? -14.360 16.279 7.877 1.00 78.94 287 GLY A O 1
ATOM 2304 N N . ASN A 1 288 ? -14.705 15.677 5.740 1.00 83.00 288 ASN A N 1
ATOM 2305 C CA . ASN A 1 288 ? -15.313 14.383 6.035 1.00 83.00 288 ASN A CA 1
ATOM 2306 C C . ASN A 1 288 ? -14.357 13.230 5.686 1.00 83.00 288 ASN A C 1
ATOM 2308 O O . ASN A 1 288 ? -13.744 13.259 4.614 1.00 83.00 288 ASN A O 1
ATOM 2312 N N . PRO A 1 289 ? -14.251 12.189 6.530 1.00 82.31 289 PRO A N 1
ATOM 2313 C CA . PRO A 1 289 ? -13.396 11.033 6.275 1.00 82.31 289 PRO A CA 1
ATOM 2314 C C . PRO A 1 289 ? -14.078 10.049 5.309 1.00 82.31 289 PRO A C 1
ATOM 2316 O O . PRO A 1 289 ? -14.413 8.936 5.686 1.00 82.31 289 PRO A O 1
ATOM 2319 N N . SER A 1 290 ? -14.344 10.453 4.063 1.00 85.19 290 SER A N 1
ATOM 2320 C CA . SER A 1 290 ? -15.034 9.575 3.103 1.00 85.19 290 SER A CA 1
ATOM 2321 C C . SER A 1 290 ? -14.163 8.409 2.630 1.00 85.19 290 SER A C 1
ATOM 2323 O O . SER A 1 290 ? -14.679 7.352 2.311 1.00 85.19 290 SER A O 1
ATOM 2325 N N . TYR A 1 291 ? -12.843 8.597 2.543 1.00 88.38 291 TYR A N 1
ATOM 2326 C CA . TYR A 1 291 ? -11.907 7.685 1.862 1.00 88.38 291 TYR A CA 1
ATOM 2327 C C . TYR A 1 291 ? -12.203 7.438 0.367 1.00 88.38 291 TYR A C 1
ATOM 2329 O O . TYR A 1 291 ? -11.507 6.664 -0.285 1.00 88.38 291 TYR A O 1
ATOM 2337 N N . LEU A 1 292 ? -13.183 8.137 -0.212 1.00 90.06 292 LEU A N 1
ATOM 2338 C CA . LEU A 1 292 ? -13.561 8.017 -1.624 1.00 90.06 292 LEU A CA 1
ATOM 2339 C C . LEU A 1 292 ? -12.813 9.008 -2.526 1.00 90.06 292 LEU A C 1
ATOM 2341 O O . LEU A 1 292 ? -12.893 8.900 -3.743 1.00 90.06 292 LEU A O 1
ATOM 2345 N N . SER A 1 293 ? -12.105 9.987 -1.961 1.00 88.12 293 SER A N 1
ATOM 2346 C CA . SER A 1 293 ? -11.446 11.031 -2.751 1.00 88.12 293 SER A CA 1
ATOM 2347 C C . SER A 1 293 ? -10.292 10.493 -3.597 1.00 88.12 293 SER A C 1
ATOM 2349 O O . SER A 1 293 ? -9.678 9.464 -3.285 1.00 88.12 293 SER A O 1
ATOM 2351 N N . ALA A 1 294 ? -9.938 11.240 -4.646 1.00 85.44 294 ALA A N 1
ATOM 2352 C CA . ALA A 1 294 ? -8.768 10.923 -5.450 1.00 85.44 294 ALA A CA 1
ATOM 2353 C C . ALA A 1 294 ? -7.492 10.844 -4.606 1.00 85.44 294 ALA A C 1
ATOM 2355 O O . ALA A 1 294 ? -6.752 9.870 -4.718 1.00 85.44 294 ALA A O 1
ATOM 2356 N N . THR A 1 295 ? -7.270 11.808 -3.713 1.00 88.38 295 THR A N 1
ATOM 2357 C CA . THR A 1 295 ? -6.073 11.851 -2.861 1.00 88.38 295 THR A CA 1
ATOM 2358 C C . THR A 1 295 ? -5.876 10.550 -2.085 1.00 88.38 295 THR A C 1
ATOM 2360 O O . THR A 1 295 ? -4.802 9.963 -2.135 1.00 88.38 295 THR A O 1
ATOM 2363 N N . ILE A 1 296 ? -6.935 10.037 -1.454 1.00 88.06 296 ILE A N 1
ATOM 2364 C CA . ILE A 1 296 ? -6.867 8.778 -0.704 1.00 88.06 296 ILE A CA 1
ATOM 2365 C C . ILE A 1 296 ? -6.611 7.589 -1.636 1.00 88.06 296 ILE A C 1
ATOM 2367 O O . ILE A 1 296 ? -5.805 6.714 -1.330 1.00 88.06 296 ILE A O 1
ATOM 2371 N N . CYS A 1 297 ? -7.262 7.556 -2.800 1.00 91.00 297 CYS A N 1
ATOM 2372 C CA . CYS A 1 297 ? -7.002 6.526 -3.803 1.00 91.00 297 CYS A CA 1
ATOM 2373 C C . CYS A 1 297 ? -5.532 6.531 -4.270 1.00 91.00 297 CYS A C 1
ATOM 2375 O O . CYS A 1 297 ? -4.962 5.462 -4.470 1.00 91.00 297 CYS A O 1
ATOM 2377 N N . GLU A 1 298 ? -4.916 7.703 -4.438 1.00 91.94 298 GLU A N 1
ATOM 2378 C CA . GLU A 1 298 ? -3.495 7.842 -4.786 1.00 91.94 298 GLU A CA 1
ATOM 2379 C C . GLU A 1 298 ? -2.580 7.312 -3.679 1.00 91.94 298 GLU A C 1
ATOM 2381 O O . GLU A 1 298 ? -1.661 6.551 -3.973 1.00 91.94 298 GLU A O 1
ATOM 2386 N N . GLU A 1 299 ? -2.878 7.624 -2.416 1.00 93.81 299 GLU A N 1
ATOM 2387 C CA . GLU A 1 299 ? -2.135 7.086 -1.269 1.00 93.81 299 GLU A CA 1
ATOM 2388 C C . GLU A 1 299 ? -2.180 5.552 -1.237 1.00 93.81 299 GLU A C 1
ATOM 2390 O O . GLU A 1 299 ? -1.153 4.895 -1.058 1.00 93.81 299 GLU A O 1
ATOM 2395 N N . PHE A 1 300 ? -3.350 4.949 -1.476 1.00 93.44 300 PHE A N 1
ATOM 2396 C CA . PHE A 1 300 ? -3.463 3.491 -1.564 1.00 93.44 300 PHE A CA 1
ATOM 2397 C C . PHE A 1 300 ? -2.654 2.909 -2.722 1.00 93.44 300 PHE A C 1
ATOM 2399 O O . PHE A 1 300 ? -2.004 1.878 -2.546 1.00 93.44 300 PHE A O 1
ATOM 2406 N N . ILE A 1 301 ? -2.670 3.556 -3.889 1.00 93.81 301 ILE A N 1
ATOM 2407 C CA . ILE A 1 301 ? -1.866 3.130 -5.040 1.00 93.81 301 ILE A CA 1
ATOM 2408 C C . ILE A 1 301 ? -0.373 3.181 -4.691 1.00 93.81 301 ILE A C 1
ATOM 2410 O O . ILE A 1 301 ? 0.343 2.225 -4.987 1.00 93.81 301 ILE A O 1
ATOM 2414 N N . GLU A 1 302 ? 0.096 4.233 -4.018 1.00 93.81 302 GLU A N 1
ATOM 2415 C CA . GLU A 1 302 ? 1.496 4.367 -3.595 1.00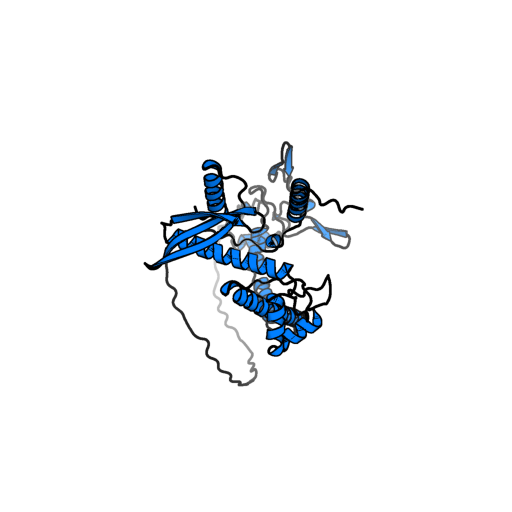 93.81 302 GLU A CA 1
ATOM 2416 C C . GLU A 1 302 ? 1.900 3.282 -2.582 1.00 93.81 302 GLU A C 1
ATOM 2418 O O . GLU A 1 302 ? 2.952 2.650 -2.730 1.00 93.81 302 GLU A O 1
ATOM 2423 N N . LEU A 1 303 ? 1.049 2.998 -1.591 1.00 94.88 303 LEU A N 1
ATOM 2424 C CA . LEU A 1 303 ? 1.284 1.938 -0.604 1.00 94.88 303 LEU A CA 1
ATOM 2425 C C . LEU A 1 303 ? 1.323 0.551 -1.256 1.00 94.88 303 LEU A C 1
ATOM 2427 O O . LEU A 1 303 ? 2.218 -0.251 -0.982 1.00 94.88 303 LEU A O 1
ATOM 2431 N N . MET A 1 304 ? 0.368 0.263 -2.142 1.00 93.56 304 MET A N 1
ATOM 2432 C CA . MET A 1 304 ? 0.333 -1.000 -2.877 1.00 93.56 304 MET A CA 1
ATOM 2433 C C . MET A 1 304 ? 1.544 -1.135 -3.802 1.00 93.56 304 MET A C 1
ATOM 2435 O O . MET A 1 304 ? 2.173 -2.192 -3.818 1.00 93.56 304 MET A O 1
ATOM 2439 N N . GLY A 1 305 ? 1.907 -0.069 -4.519 1.00 93.56 305 GLY A N 1
ATOM 2440 C CA . GLY A 1 305 ? 3.088 -0.024 -5.379 1.00 93.56 305 GLY A CA 1
ATOM 2441 C C . GLY A 1 305 ? 4.378 -0.275 -4.602 1.00 93.56 305 GLY A C 1
ATOM 2442 O O . GLY A 1 305 ? 5.192 -1.092 -5.023 1.00 93.56 305 GLY A O 1
ATOM 2443 N N . SER A 1 306 ? 4.519 0.333 -3.422 1.00 93.75 306 SER A N 1
ATOM 2444 C CA . SER A 1 306 ? 5.669 0.124 -2.532 1.00 93.75 306 SER A CA 1
ATOM 2445 C C . SER A 1 306 ? 5.788 -1.333 -2.074 1.00 93.75 306 SER A C 1
ATOM 2447 O O . SER A 1 306 ? 6.875 -1.906 -2.107 1.00 93.75 306 SER A O 1
ATOM 2449 N N . ASN A 1 307 ? 4.671 -1.971 -1.711 1.00 94.31 307 ASN A N 1
ATOM 2450 C CA . ASN A 1 307 ? 4.656 -3.385 -1.322 1.00 94.31 307 ASN A CA 1
ATOM 2451 C C . ASN A 1 307 ? 4.996 -4.320 -2.494 1.00 94.31 307 ASN A C 1
ATOM 2453 O O . ASN A 1 307 ? 5.727 -5.299 -2.322 1.00 94.31 307 ASN A O 1
ATOM 2457 N N . VAL A 1 308 ? 4.486 -4.021 -3.694 1.00 94.44 308 VAL A N 1
ATOM 2458 C CA . VAL A 1 308 ? 4.818 -4.773 -4.914 1.00 94.44 308 VAL A CA 1
ATOM 2459 C C . VAL A 1 308 ? 6.303 -4.628 -5.239 1.00 94.44 308 VAL A C 1
ATOM 2461 O O . VAL A 1 308 ? 6.963 -5.633 -5.493 1.00 94.44 308 VAL A O 1
ATOM 2464 N N . LEU A 1 309 ? 6.848 -3.413 -5.162 1.00 94.56 309 LEU A N 1
ATOM 2465 C CA . LEU A 1 309 ? 8.267 -3.153 -5.378 1.00 94.56 309 LEU A CA 1
ATOM 2466 C C . LEU A 1 309 ? 9.136 -3.922 -4.378 1.00 94.56 309 LEU A C 1
ATOM 2468 O O . LEU A 1 309 ? 10.041 -4.636 -4.797 1.00 94.56 309 LEU A O 1
ATOM 2472 N N . ALA A 1 310 ? 8.823 -3.856 -3.081 1.00 95.19 310 ALA A N 1
ATOM 2473 C CA . ALA A 1 310 ? 9.545 -4.600 -2.048 1.00 95.19 310 ALA A CA 1
ATOM 2474 C C . ALA A 1 310 ? 9.529 -6.118 -2.308 1.00 95.19 310 ALA A C 1
ATOM 2476 O O . ALA A 1 310 ? 10.542 -6.795 -2.139 1.00 95.19 310 ALA A O 1
ATOM 2477 N N . THR A 1 311 ? 8.398 -6.647 -2.784 1.00 95.56 311 THR A N 1
ATOM 2478 C CA . THR A 1 311 ? 8.278 -8.060 -3.172 1.00 95.56 311 THR A CA 1
ATOM 2479 C C . THR A 1 311 ? 9.181 -8.388 -4.362 1.00 95.56 311 THR A C 1
ATOM 2481 O O . THR A 1 311 ? 9.893 -9.389 -4.334 1.00 95.56 311 THR A O 1
ATO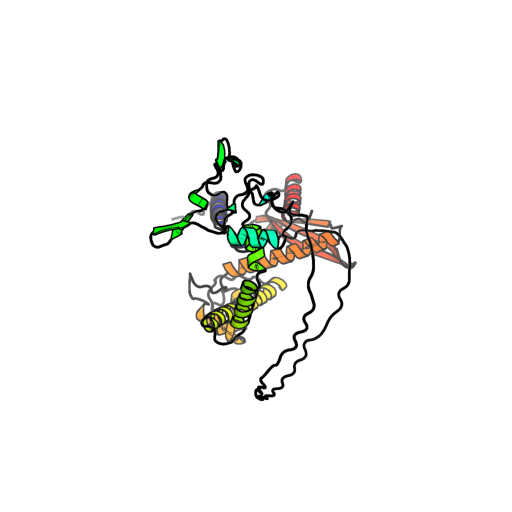M 2484 N N . ILE A 1 312 ? 9.198 -7.541 -5.397 1.00 95.12 312 ILE A N 1
ATOM 2485 C CA . ILE A 1 312 ? 10.063 -7.729 -6.570 1.00 95.12 312 ILE A CA 1
ATOM 2486 C C . ILE A 1 312 ? 11.542 -7.680 -6.169 1.00 95.12 312 ILE A C 1
ATOM 2488 O O . ILE A 1 312 ? 12.305 -8.541 -6.598 1.00 95.12 312 ILE A O 1
ATOM 2492 N N . VAL A 1 313 ? 11.941 -6.726 -5.326 1.00 94.75 313 VAL A N 1
ATOM 2493 C CA . VAL A 1 313 ? 13.321 -6.598 -4.826 1.00 94.75 313 VAL A CA 1
ATOM 2494 C C . VAL A 1 313 ? 13.744 -7.856 -4.064 1.00 94.75 313 VAL A C 1
ATOM 2496 O O . VAL A 1 313 ? 14.800 -8.418 -4.348 1.00 94.75 313 VAL A O 1
ATOM 2499 N N . ALA A 1 314 ? 12.891 -8.374 -3.175 1.00 95.12 314 ALA A N 1
ATOM 2500 C CA . ALA A 1 314 ? 13.165 -9.621 -2.463 1.00 95.12 314 ALA A CA 1
ATOM 2501 C C . ALA A 1 314 ? 13.322 -10.826 -3.415 1.00 95.12 314 ALA A C 1
ATOM 2503 O O . ALA A 1 314 ? 14.177 -11.690 -3.203 1.00 95.12 314 ALA A O 1
ATOM 2504 N N . GLU A 1 315 ? 12.523 -10.891 -4.486 1.00 95.38 315 GLU A N 1
ATOM 2505 C CA . GLU A 1 315 ? 12.656 -11.922 -5.523 1.00 95.38 315 GLU A CA 1
ATOM 2506 C C . GLU A 1 315 ? 13.984 -11.808 -6.286 1.00 95.38 315 GLU A C 1
ATOM 2508 O O . GLU A 1 315 ? 14.641 -12.822 -6.530 1.00 95.38 315 GLU A O 1
ATOM 2513 N N . VAL A 1 316 ? 14.409 -10.585 -6.604 1.00 94.81 316 VAL A N 1
ATOM 2514 C CA . VAL A 1 316 ? 15.676 -10.293 -7.290 1.00 94.81 316 VAL A CA 1
ATOM 2515 C C . VAL A 1 316 ? 16.875 -10.683 -6.424 1.00 94.81 316 VAL A C 1
ATOM 2517 O O . VAL A 1 316 ? 17.763 -11.395 -6.895 1.00 94.81 316 VAL A O 1
ATOM 2520 N N . HIS A 1 317 ? 16.878 -10.308 -5.141 1.00 94.25 317 HIS A N 1
ATOM 2521 C CA . HIS A 1 317 ? 17.933 -10.702 -4.197 1.00 94.25 317 HIS A CA 1
ATOM 2522 C C . HIS A 1 317 ? 18.043 -12.221 -4.067 1.00 94.25 317 HIS A C 1
ATOM 2524 O O . HIS A 1 317 ? 19.148 -12.766 -4.036 1.00 94.25 317 HIS A O 1
ATOM 2530 N N . LYS A 1 318 ? 16.908 -12.932 -4.064 1.00 94.81 318 LYS A N 1
ATOM 2531 C CA . LYS A 1 318 ? 16.890 -14.400 -4.052 1.00 94.81 318 LYS A CA 1
ATOM 2532 C C . LYS A 1 318 ? 17.457 -15.004 -5.343 1.00 94.81 318 LYS A C 1
ATOM 2534 O O . LYS A 1 318 ? 18.123 -16.036 -5.278 1.00 94.81 318 LYS A O 1
ATOM 2539 N N . ALA A 1 319 ? 17.203 -14.385 -6.498 1.00 94.12 319 ALA A N 1
ATOM 2540 C CA . ALA A 1 319 ? 17.697 -14.851 -7.794 1.00 94.12 319 ALA A CA 1
ATOM 2541 C C . ALA A 1 319 ? 19.219 -14.679 -7.966 1.00 94.12 319 ALA A C 1
ATOM 2543 O O . ALA A 1 319 ? 19.818 -15.389 -8.778 1.00 94.12 319 ALA A O 1
ATOM 2544 N N . LYS A 1 320 ? 19.851 -13.782 -7.189 1.00 91.06 320 LYS A N 1
ATOM 2545 C CA . LYS A 1 320 ? 21.279 -13.384 -7.219 1.00 91.06 320 LYS A CA 1
ATOM 2546 C C . LYS A 1 320 ? 21.739 -12.704 -8.508 1.00 91.06 320 LYS A C 1
ATOM 2548 O O . LYS A 1 320 ? 22.529 -11.771 -8.450 1.00 91.06 320 LYS A O 1
ATOM 2553 N N . HIS A 1 321 ? 21.253 -13.161 -9.654 1.00 92.81 321 HIS A N 1
ATOM 2554 C CA . HIS A 1 321 ? 21.567 -12.620 -10.964 1.00 92.81 321 HIS A CA 1
ATOM 2555 C C . HIS A 1 321 ? 20.302 -12.046 -11.585 1.00 92.81 321 HIS A C 1
ATOM 2557 O O . HIS A 1 321 ? 19.247 -12.686 -11.615 1.00 92.81 321 HIS A O 1
ATOM 2563 N N . TYR A 1 322 ? 20.434 -10.838 -12.106 1.00 95.69 322 TYR A N 1
ATOM 2564 C CA . TYR A 1 322 ? 19.392 -10.148 -12.837 1.00 95.69 322 TYR A CA 1
ATOM 2565 C C . TYR A 1 322 ? 20.032 -9.318 -13.943 1.00 95.69 322 TYR A C 1
ATOM 2567 O O . TYR A 1 322 ? 21.230 -9.041 -13.933 1.00 95.69 322 TYR A O 1
ATOM 2575 N N . SER A 1 323 ? 19.214 -8.934 -14.908 1.00 95.31 323 SER A N 1
ATOM 2576 C CA . SER A 1 323 ? 19.567 -7.963 -15.933 1.00 95.31 323 SER A CA 1
ATOM 2577 C C . SER A 1 323 ? 18.616 -6.782 -15.834 1.00 95.31 323 SER A C 1
ATOM 2579 O O . SER A 1 323 ? 17.451 -6.939 -15.456 1.00 95.31 323 SER A O 1
ATOM 2581 N N . VAL A 1 324 ? 19.138 -5.604 -16.148 1.00 95.19 324 VAL A N 1
ATOM 2582 C CA . VAL A 1 324 ? 18.363 -4.372 -16.238 1.00 95.19 324 VAL A CA 1
ATOM 2583 C C . VAL A 1 324 ? 18.197 -4.050 -17.716 1.00 95.19 324 VAL A C 1
ATOM 2585 O O . VAL A 1 324 ? 19.168 -4.064 -18.471 1.00 95.19 324 VAL A O 1
ATOM 2588 N N . SER A 1 325 ? 16.969 -3.773 -18.133 1.00 94.81 325 SER A N 1
ATOM 2589 C CA . SER A 1 325 ? 16.669 -3.233 -19.454 1.00 94.81 325 SER A CA 1
ATOM 2590 C C . SER A 1 325 ? 16.117 -1.829 -19.281 1.00 94.81 325 SER A C 1
ATOM 2592 O O . SER A 1 325 ? 15.145 -1.622 -18.551 1.00 94.81 325 SER A O 1
ATOM 2594 N N . VAL A 1 326 ? 16.773 -0.873 -19.934 1.00 93.69 326 VAL A N 1
ATOM 2595 C CA . VAL A 1 326 ? 16.357 0.525 -19.957 1.00 93.69 326 VAL A CA 1
ATOM 2596 C C . VAL A 1 326 ? 16.147 0.983 -21.386 1.00 93.69 326 VAL A C 1
ATOM 2598 O O . VAL A 1 326 ? 16.949 0.668 -22.261 1.00 93.69 326 VAL A O 1
ATOM 2601 N N . ASP A 1 327 ? 15.063 1.716 -21.601 1.00 92.50 327 ASP A N 1
ATOM 2602 C CA . ASP A 1 327 ? 14.706 2.299 -22.891 1.00 92.50 327 ASP A CA 1
ATOM 2603 C C . ASP A 1 327 ? 14.153 3.706 -22.670 1.00 92.50 327 ASP A C 1
ATOM 2605 O O . ASP A 1 327 ? 13.554 3.978 -21.629 1.00 92.50 327 ASP A O 1
ATOM 2609 N N . SER A 1 328 ? 14.398 4.620 -23.604 1.00 90.44 328 SER A N 1
ATOM 2610 C CA . SER A 1 328 ? 14.015 6.028 -23.480 1.00 90.44 328 SER A CA 1
ATOM 2611 C C . SER A 1 328 ? 12.997 6.382 -24.546 1.00 90.44 328 SER A C 1
ATOM 2613 O O . SER A 1 328 ? 13.294 6.311 -25.737 1.00 90.44 328 SER A O 1
ATOM 2615 N N . THR A 1 329 ? 11.829 6.861 -24.125 1.00 86.62 329 THR A N 1
ATOM 2616 C CA . THR A 1 329 ? 10.773 7.305 -25.042 1.00 86.62 329 THR A CA 1
ATOM 2617 C C . THR A 1 329 ? 10.209 8.662 -24.615 1.00 86.62 329 THR A C 1
ATOM 2619 O O . THR A 1 329 ? 9.967 8.853 -23.418 1.00 86.62 329 THR A O 1
ATOM 2622 N N . PRO A 1 330 ? 9.946 9.592 -25.552 1.00 86.69 330 PRO A N 1
ATOM 2623 C CA . PRO A 1 330 ? 9.248 10.834 -25.240 1.00 86.69 330 PRO A CA 1
ATOM 2624 C C . PRO A 1 330 ? 7.781 10.553 -24.901 1.00 86.69 330 PRO A C 1
ATOM 2626 O O . PRO A 1 330 ? 7.100 9.797 -25.597 1.00 86.69 330 PRO A O 1
ATOM 2629 N N . ASP A 1 331 ? 7.278 11.181 -23.842 1.00 84.62 331 ASP A N 1
ATOM 2630 C CA . ASP A 1 331 ? 5.873 11.095 -23.457 1.00 84.62 331 ASP A CA 1
ATOM 2631 C C . ASP A 1 331 ? 4.970 12.050 -24.262 1.00 84.62 331 ASP A C 1
ATOM 2633 O O . ASP A 1 331 ? 5.421 12.836 -25.100 1.00 84.62 331 ASP A O 1
ATOM 2637 N N . VAL A 1 332 ? 3.661 12.017 -23.983 1.00 80.12 332 VAL A N 1
ATOM 2638 C CA . VAL A 1 332 ? 2.649 12.873 -24.639 1.00 80.12 332 VAL A CA 1
ATOM 2639 C C . VAL A 1 332 ? 2.876 14.379 -24.441 1.00 80.12 332 VAL A C 1
ATOM 2641 O O . VAL A 1 332 ? 2.281 15.189 -25.147 1.00 80.12 332 VAL A O 1
ATOM 2644 N N . THR A 1 333 ? 3.715 14.770 -23.479 1.00 85.44 333 THR A N 1
ATOM 2645 C CA . THR A 1 333 ? 4.111 16.161 -23.220 1.00 85.44 333 THR A CA 1
ATOM 2646 C C . THR A 1 333 ? 5.476 16.514 -23.811 1.00 85.44 333 THR A C 1
ATOM 2648 O O . THR A 1 333 ? 5.963 17.623 -23.580 1.00 85.44 333 THR A O 1
ATOM 2651 N N . HIS A 1 334 ? 6.065 15.608 -24.600 1.00 82.31 334 HIS A N 1
ATOM 2652 C CA . HIS A 1 334 ? 7.434 15.680 -25.111 1.00 82.31 334 HIS A CA 1
ATOM 2653 C C . HIS A 1 334 ? 8.493 15.743 -24.000 1.00 82.31 334 HIS A C 1
ATOM 2655 O O . HIS A 1 334 ? 9.550 16.344 -24.184 1.00 82.31 334 HIS A O 1
ATOM 2661 N N . ALA A 1 335 ? 8.202 15.162 -22.834 1.00 86.19 335 ALA A N 1
ATOM 2662 C CA . ALA A 1 335 ? 9.189 14.935 -21.792 1.00 86.19 335 ALA A CA 1
ATOM 2663 C C . ALA A 1 335 ? 9.718 13.506 -21.913 1.00 86.19 335 ALA A C 1
ATOM 2665 O O . ALA A 1 335 ? 8.942 12.553 -21.986 1.00 86.19 335 ALA A O 1
ATOM 2666 N N . ASP A 1 336 ? 11.036 13.352 -21.925 1.00 89.31 336 ASP A N 1
ATOM 2667 C CA . ASP A 1 336 ? 11.644 12.035 -22.040 1.00 89.31 336 ASP A CA 1
ATOM 2668 C C . ASP A 1 336 ? 11.501 11.238 -20.742 1.00 89.31 336 ASP A C 1
ATOM 2670 O O . ASP A 1 336 ? 11.700 11.737 -19.624 1.00 89.31 336 ASP A O 1
ATOM 2674 N N . GLN A 1 337 ? 11.126 9.973 -20.903 1.00 92.44 337 GLN A N 1
ATOM 2675 C CA . GLN A 1 337 ? 10.962 9.022 -19.817 1.00 92.44 337 GLN A CA 1
ATOM 2676 C C . GLN A 1 337 ? 11.804 7.782 -20.095 1.00 92.44 337 GLN A C 1
ATOM 2678 O O . GLN A 1 337 ? 11.727 7.187 -21.168 1.00 92.44 337 GLN A O 1
ATOM 2683 N N . LEU A 1 338 ? 12.586 7.384 -19.097 1.00 93.88 338 LEU A N 1
ATOM 2684 C CA . LEU A 1 338 ? 13.369 6.161 -19.101 1.00 93.88 338 LEU A CA 1
ATOM 2685 C C . LEU A 1 338 ? 12.549 5.038 -18.459 1.00 93.88 338 LEU A C 1
ATOM 2687 O O . LEU A 1 338 ? 12.187 5.111 -17.283 1.00 93.88 338 LEU A O 1
ATOM 2691 N N . THR A 1 339 ? 12.244 3.994 -19.216 1.00 94.62 339 THR A N 1
ATOM 2692 C CA . THR A 1 339 ? 11.590 2.789 -18.708 1.00 94.62 339 THR A CA 1
ATOM 2693 C C . THR A 1 339 ? 12.607 1.949 -17.948 1.00 94.62 339 THR A C 1
ATOM 2695 O O . THR A 1 339 ? 13.668 1.666 -18.496 1.00 94.62 339 THR A O 1
ATOM 2698 N N . PHE A 1 340 ? 12.298 1.513 -16.727 1.00 94.88 340 PHE A N 1
ATOM 2699 C CA . PHE A 1 340 ? 13.181 0.633 -15.957 1.00 94.88 340 PHE A CA 1
ATOM 2700 C C . PHE A 1 340 ? 12.550 -0.751 -15.785 1.00 94.88 340 PHE A C 1
ATOM 2702 O O . PHE A 1 340 ? 11.522 -0.898 -15.113 1.00 94.88 340 PHE A O 1
ATOM 2709 N N . ILE A 1 341 ? 13.168 -1.771 -16.383 1.00 96.31 341 ILE A N 1
ATOM 2710 C CA . ILE A 1 341 ? 12.694 -3.158 -16.359 1.00 96.31 341 ILE A CA 1
ATOM 2711 C C . ILE A 1 341 ? 13.768 -4.054 -15.744 1.00 96.31 341 ILE A C 1
ATOM 2713 O O . ILE A 1 341 ? 14.937 -3.998 -16.120 1.00 96.31 341 ILE A O 1
ATOM 2717 N N . LEU A 1 342 ? 13.357 -4.915 -14.815 1.00 96.00 342 LEU A N 1
ATOM 2718 C CA . LEU A 1 342 ? 14.183 -5.991 -14.279 1.00 96.00 342 LEU A CA 1
ATOM 2719 C C . LEU A 1 342 ? 13.799 -7.324 -14.906 1.00 96.00 342 LEU A C 1
ATOM 2721 O O . LEU A 1 342 ? 12.620 -7.671 -14.958 1.00 96.00 342 LEU A O 1
ATOM 2725 N N . ARG A 1 343 ? 14.802 -8.109 -15.296 1.00 97.06 343 ARG A N 1
ATOM 2726 C CA . ARG A 1 343 ? 14.630 -9.493 -15.741 1.00 97.06 343 ARG A CA 1
ATOM 2727 C C . ARG A 1 343 ? 15.494 -10.425 -14.893 1.00 97.06 343 ARG A C 1
ATOM 2729 O O . ARG A 1 343 ? 16.707 -10.242 -14.813 1.00 97.06 343 ARG A O 1
ATOM 2736 N N . TYR A 1 344 ? 14.874 -11.427 -14.275 1.00 96.12 344 TYR A N 1
ATOM 2737 C CA . TYR A 1 344 ? 15.529 -12.416 -13.405 1.00 96.12 344 TYR A CA 1
ATOM 2738 C C . TYR A 1 344 ? 14.860 -13.790 -13.527 1.00 96.12 344 TYR A C 1
ATOM 2740 O O . TYR A 1 344 ? 13.767 -13.912 -14.076 1.00 96.12 344 TYR A O 1
ATOM 2748 N N . VAL A 1 345 ? 15.513 -14.841 -13.025 1.00 95.56 345 VAL A N 1
ATOM 2749 C CA . VAL A 1 345 ? 14.976 -16.210 -13.064 1.00 95.56 345 VAL A CA 1
ATOM 2750 C C . VAL A 1 345 ? 14.333 -16.562 -11.726 1.00 95.56 345 VAL A C 1
ATOM 2752 O O . VAL A 1 345 ? 14.976 -16.494 -10.680 1.00 95.56 345 VAL A O 1
ATOM 2755 N N . LYS A 1 346 ? 13.073 -17.000 -11.760 1.00 94.00 346 LYS A N 1
ATOM 2756 C CA . LYS A 1 346 ? 12.346 -17.528 -10.600 1.00 94.00 346 LYS A CA 1
ATOM 2757 C C . LYS A 1 346 ? 11.778 -18.892 -10.960 1.00 94.00 346 LYS A C 1
ATOM 2759 O O . LYS A 1 346 ? 11.066 -19.020 -11.948 1.00 94.00 346 LYS A O 1
ATOM 2764 N N . ASN A 1 347 ? 12.084 -19.910 -10.156 1.00 93.50 347 ASN A N 1
ATOM 2765 C CA . ASN A 1 347 ? 11.631 -21.289 -10.386 1.00 93.50 347 ASN A CA 1
ATOM 2766 C C . ASN A 1 347 ? 11.935 -21.787 -11.816 1.00 93.50 347 ASN A C 1
ATOM 2768 O O . ASN A 1 347 ? 11.065 -22.344 -12.474 1.00 93.50 347 ASN A O 1
ATOM 2772 N N . ALA A 1 348 ? 13.158 -21.535 -12.301 1.00 92.25 348 ALA A N 1
ATOM 2773 C CA . ALA A 1 348 ? 13.618 -21.857 -13.659 1.00 92.25 348 ALA A CA 1
ATOM 2774 C C . ALA A 1 348 ? 12.867 -21.158 -14.815 1.00 92.25 348 ALA A C 1
ATOM 2776 O O . ALA A 1 348 ? 13.094 -21.489 -15.975 1.00 92.25 348 ALA A O 1
ATOM 2777 N N . VAL A 1 349 ? 12.030 -20.156 -14.525 1.00 95.81 349 VAL A N 1
ATOM 2778 C CA . VAL A 1 349 ? 11.327 -19.354 -15.534 1.00 95.81 349 VAL A CA 1
ATOM 2779 C C . VAL A 1 349 ? 11.874 -17.921 -15.531 1.00 95.81 349 VAL A C 1
ATOM 2781 O O . VAL A 1 349 ? 11.997 -17.325 -14.454 1.00 95.81 349 VAL A O 1
ATOM 2784 N N . PRO A 1 350 ? 12.214 -17.344 -16.699 1.00 94.75 350 PRO A N 1
ATOM 2785 C CA . PRO A 1 350 ? 12.559 -15.932 -16.793 1.00 94.75 350 PRO A CA 1
ATOM 2786 C C . PRO A 1 350 ? 11.314 -15.069 -16.548 1.00 94.75 350 PRO A C 1
ATOM 2788 O O . PRO A 1 350 ? 10.279 -15.255 -17.184 1.00 94.75 350 PRO A O 1
ATOM 2791 N N . ILE A 1 351 ? 11.420 -14.121 -15.621 1.00 96.31 351 ILE A N 1
ATOM 2792 C CA . ILE A 1 351 ? 10.370 -13.162 -15.277 1.00 96.31 351 ILE A CA 1
ATOM 2793 C C . ILE A 1 351 ? 10.863 -11.759 -15.595 1.00 96.31 351 ILE A C 1
ATOM 2795 O O . ILE A 1 351 ? 11.985 -11.396 -15.241 1.00 96.31 351 ILE A O 1
ATOM 2799 N N . GLU A 1 352 ? 9.990 -10.962 -16.204 1.00 96.50 352 GLU A N 1
ATOM 2800 C CA . GLU A 1 352 ? 10.194 -9.534 -16.427 1.00 96.50 352 GLU A CA 1
ATOM 2801 C C . GLU A 1 352 ? 9.274 -8.710 -15.536 1.00 96.50 352 GLU A C 1
ATOM 2803 O O . GLU A 1 352 ? 8.084 -9.004 -15.385 1.00 96.50 352 GLU A O 1
ATOM 2808 N N . ARG A 1 353 ? 9.833 -7.666 -14.930 1.00 95.75 353 ARG A N 1
ATOM 2809 C CA . ARG A 1 353 ? 9.127 -6.741 -14.051 1.00 95.75 353 ARG A CA 1
ATOM 2810 C C . ARG A 1 353 ? 9.432 -5.316 -14.471 1.00 95.75 353 ARG A C 1
ATOM 2812 O O . ARG A 1 353 ? 10.543 -4.831 -14.277 1.00 95.75 353 ARG A O 1
ATOM 2819 N N . PHE A 1 354 ? 8.421 -4.641 -15.002 1.00 93.56 354 PHE A N 1
ATOM 2820 C CA . PHE A 1 354 ? 8.433 -3.189 -15.107 1.00 93.56 354 PHE A CA 1
ATOM 2821 C C . PHE A 1 354 ? 8.361 -2.578 -13.703 1.00 93.56 354 PHE A C 1
ATOM 2823 O O . PHE A 1 354 ? 7.511 -2.982 -12.906 1.00 93.56 354 PHE A O 1
ATOM 2830 N N . LEU A 1 355 ? 9.250 -1.628 -13.405 1.00 92.88 355 LEU A N 1
ATOM 2831 C CA . LEU A 1 355 ? 9.266 -0.936 -12.118 1.00 92.88 355 LEU A CA 1
ATOM 2832 C C . LEU A 1 355 ? 8.623 0.444 -12.209 1.00 92.88 355 LEU A C 1
ATOM 2834 O O . LEU A 1 355 ? 7.643 0.711 -11.516 1.00 92.88 355 LEU A O 1
ATOM 2838 N N . GLN A 1 356 ? 9.175 1.330 -13.039 1.00 92.06 356 GLN A N 1
ATOM 2839 C CA . GLN A 1 356 ? 8.705 2.708 -13.146 1.00 92.06 356 GLN A CA 1
ATOM 2840 C C . GLN A 1 356 ? 9.224 3.389 -14.423 1.00 92.06 356 GLN A C 1
ATOM 2842 O O . GLN A 1 356 ? 10.256 3.003 -14.974 1.00 92.06 356 GLN A O 1
ATOM 2847 N N . PHE A 1 357 ? 8.514 4.435 -14.857 1.00 92.19 357 PHE A N 1
ATOM 2848 C CA . PHE A 1 357 ? 9.021 5.450 -15.779 1.00 92.19 357 PHE A CA 1
ATOM 2849 C C . PHE A 1 357 ? 9.765 6.541 -15.003 1.00 92.19 357 PHE A C 1
ATOM 2851 O O . PHE A 1 357 ? 9.187 7.209 -14.143 1.00 92.19 357 PHE A O 1
ATOM 2858 N N . ILE A 1 358 ? 11.044 6.734 -15.301 1.00 93.06 358 ILE A N 1
ATOM 2859 C CA . ILE A 1 358 ? 11.892 7.736 -14.661 1.00 93.06 358 ILE A CA 1
ATOM 2860 C C . ILE A 1 358 ? 11.979 8.946 -15.586 1.00 93.06 358 ILE A C 1
ATOM 2862 O O . ILE A 1 358 ? 12.432 8.831 -16.719 1.00 93.06 358 ILE A O 1
ATOM 2866 N N . HIS A 1 359 ? 11.563 10.119 -15.115 1.00 91.94 359 HIS A N 1
ATOM 2867 C CA . HIS A 1 359 ? 11.754 11.349 -15.882 1.00 91.94 359 HIS A CA 1
ATOM 2868 C C . HIS A 1 359 ? 13.241 11.671 -16.021 1.00 91.94 359 HIS A C 1
ATOM 2870 O O . HIS A 1 359 ? 13.954 11.745 -15.017 1.00 91.94 359 HIS A O 1
ATOM 2876 N N . ILE A 1 360 ? 13.677 11.907 -17.256 1.00 92.50 360 ILE A N 1
ATOM 2877 C CA . ILE A 1 360 ? 15.058 12.257 -17.585 1.00 92.50 360 ILE A CA 1
ATOM 2878 C C . ILE A 1 360 ? 15.127 13.650 -18.216 1.00 92.50 360 ILE A C 1
ATOM 2880 O O . ILE A 1 360 ? 14.183 14.117 -18.849 1.00 92.50 360 ILE A O 1
ATOM 2884 N N . TYR A 1 361 ? 16.250 14.336 -18.002 1.00 90.25 361 TYR A N 1
ATOM 2885 C CA . TYR A 1 361 ? 16.481 15.703 -18.496 1.00 90.25 361 TYR A CA 1
ATOM 2886 C C . TYR A 1 361 ? 17.679 15.809 -19.449 1.00 90.25 361 TYR A C 1
ATOM 2888 O O . TYR A 1 361 ? 18.012 16.904 -19.900 1.00 90.25 361 TYR A O 1
ATOM 2896 N N . GLY A 1 362 ? 18.337 14.687 -19.737 1.00 89.38 362 GLY A N 1
ATOM 2897 C CA . GLY A 1 362 ? 19.499 14.607 -20.608 1.00 89.38 362 GLY A CA 1
ATOM 2898 C C . GLY A 1 362 ? 19.681 13.200 -21.171 1.00 89.38 362 GLY A C 1
ATOM 2899 O O . GLY A 1 362 ? 19.096 12.241 -20.672 1.00 89.38 362 GLY A O 1
ATOM 2900 N N . HIS A 1 363 ? 20.511 13.098 -22.210 1.00 88.69 363 HIS A N 1
ATOM 2901 C CA . HIS A 1 363 ? 20.762 11.854 -22.953 1.00 88.69 363 HIS A CA 1
ATOM 2902 C C . HIS A 1 363 ? 22.245 11.474 -23.011 1.00 88.69 363 HIS A C 1
ATOM 2904 O O . HIS A 1 363 ? 22.635 10.616 -23.800 1.00 88.69 363 HIS A O 1
ATOM 2910 N N . THR A 1 364 ? 23.105 12.132 -22.228 1.00 93.44 364 THR A N 1
ATOM 2911 C CA . THR A 1 364 ? 24.509 11.722 -22.150 1.00 93.44 364 THR A CA 1
ATOM 2912 C C . THR A 1 364 ? 24.600 10.353 -21.481 1.00 93.44 364 THR A C 1
ATOM 2914 O O . THR A 1 364 ? 23.840 10.050 -20.560 1.00 93.44 364 THR A O 1
ATOM 2917 N N . ALA A 1 365 ? 25.534 9.520 -21.944 1.00 91.88 365 ALA A N 1
ATOM 2918 C CA . ALA A 1 365 ? 25.709 8.169 -21.412 1.00 91.88 365 ALA A CA 1
ATOM 2919 C C . ALA A 1 365 ? 25.975 8.177 -19.896 1.00 91.88 365 ALA A C 1
ATOM 2921 O O . ALA A 1 365 ? 25.388 7.381 -19.170 1.00 91.88 365 ALA A O 1
ATOM 2922 N N . GLU A 1 366 ? 26.795 9.122 -19.427 1.00 95.12 366 GLU A N 1
ATOM 2923 C CA . GLU A 1 366 ? 27.085 9.346 -18.005 1.00 95.12 366 GLU A CA 1
ATOM 2924 C C . GLU A 1 366 ? 25.810 9.636 -17.200 1.00 95.12 366 GLU A C 1
ATOM 2926 O O . GLU A 1 366 ? 25.515 8.935 -16.238 1.00 95.12 366 GLU A O 1
ATOM 2931 N N . TYR A 1 367 ? 24.985 10.586 -17.652 1.00 94.31 367 TYR A N 1
ATOM 2932 C CA . TYR A 1 367 ? 23.746 10.944 -16.962 1.00 94.31 367 TYR A CA 1
ATOM 2933 C C . TYR A 1 367 ? 22.768 9.766 -16.868 1.00 94.31 367 TYR A C 1
ATOM 2935 O O . TYR A 1 367 ? 22.159 9.543 -15.823 1.00 94.31 367 TYR A O 1
ATOM 2943 N N . LEU A 1 368 ? 22.610 8.997 -17.950 1.00 93.44 368 LEU A N 1
ATOM 2944 C CA . LEU A 1 368 ? 21.728 7.830 -17.943 1.00 93.44 368 LEU A CA 1
ATOM 2945 C C . LEU A 1 368 ? 22.246 6.731 -17.005 1.00 93.44 368 LEU A C 1
ATOM 2947 O O . LEU A 1 368 ? 21.444 6.120 -16.299 1.00 93.44 368 LEU A O 1
ATOM 2951 N N . ALA A 1 369 ? 23.564 6.509 -16.953 1.00 93.94 369 ALA A N 1
ATOM 2952 C CA . ALA A 1 369 ? 24.172 5.573 -16.011 1.00 93.94 369 ALA A CA 1
ATOM 2953 C C . ALA A 1 369 ? 23.917 5.999 -14.555 1.00 93.94 369 ALA A C 1
ATOM 2955 O O . ALA A 1 369 ? 23.442 5.187 -13.758 1.00 93.94 369 ALA A O 1
ATOM 2956 N N . ASP A 1 370 ? 24.123 7.277 -14.233 1.00 94.81 370 ASP A N 1
ATOM 2957 C CA . ASP A 1 370 ? 23.879 7.821 -12.894 1.00 94.81 370 ASP A CA 1
ATOM 2958 C C . ASP A 1 370 ? 22.414 7.689 -12.472 1.00 94.81 370 ASP A C 1
ATOM 2960 O O . ASP A 1 370 ? 22.124 7.335 -11.327 1.00 94.81 370 ASP A O 1
ATOM 2964 N N . VAL A 1 371 ? 21.470 7.932 -13.388 1.00 94.75 371 VAL A N 1
ATOM 2965 C CA . VAL A 1 371 ? 20.031 7.764 -13.132 1.00 94.75 371 VAL A CA 1
ATOM 2966 C C . VAL A 1 371 ? 19.700 6.309 -12.790 1.00 94.75 371 VAL A C 1
ATOM 2968 O O . VAL A 1 371 ? 18.963 6.057 -11.834 1.00 94.75 371 VAL A O 1
ATOM 2971 N N . VAL A 1 372 ? 20.255 5.351 -13.538 1.00 94.50 372 VAL A N 1
ATOM 2972 C CA . VAL A 1 372 ? 20.047 3.911 -13.319 1.00 94.50 372 VAL A CA 1
ATOM 2973 C C . VAL A 1 372 ? 20.635 3.457 -11.984 1.00 94.50 372 VAL A C 1
ATOM 2975 O O . VAL A 1 372 ? 19.953 2.756 -11.231 1.00 94.50 372 VAL A O 1
ATOM 2978 N N . ILE A 1 373 ? 21.860 3.879 -11.663 1.00 94.50 373 ILE A N 1
ATOM 2979 C CA . ILE A 1 373 ? 22.534 3.542 -10.400 1.00 94.50 373 ILE A CA 1
ATOM 2980 C C . ILE A 1 373 ? 21.771 4.156 -9.225 1.00 94.50 373 ILE A C 1
ATOM 2982 O O . ILE A 1 373 ? 21.342 3.435 -8.327 1.00 94.50 373 ILE A O 1
ATOM 2986 N N . SER A 1 374 ? 21.480 5.458 -9.286 1.00 94.88 374 SER A N 1
ATOM 2987 C CA . SER A 1 374 ? 20.746 6.173 -8.233 1.00 94.88 374 SER A CA 1
ATOM 2988 C C . SER A 1 374 ? 19.368 5.562 -7.971 1.00 94.88 374 SER A C 1
ATOM 2990 O O . SER A 1 374 ? 18.923 5.469 -6.826 1.00 94.88 374 SER A O 1
ATOM 2992 N N . PHE A 1 375 ? 18.659 5.143 -9.025 1.00 94.19 375 PHE A N 1
ATOM 2993 C CA . PHE A 1 375 ? 17.375 4.460 -8.881 1.00 94.19 375 PHE A CA 1
ATOM 2994 C C . PHE A 1 375 ? 17.532 3.086 -8.220 1.00 94.19 375 PHE A C 1
ATOM 2996 O O . PHE A 1 375 ? 16.709 2.713 -7.381 1.00 94.19 375 PHE A O 1
ATOM 3003 N N . SER A 1 376 ? 18.581 2.348 -8.575 1.00 92.50 376 SER A N 1
ATOM 3004 C CA . SER A 1 376 ? 18.846 1.017 -8.030 1.00 92.50 376 SER A CA 1
ATOM 3005 C C . SER A 1 376 ? 19.200 1.078 -6.541 1.00 92.50 376 SER A C 1
ATOM 3007 O O . SER A 1 376 ? 18.591 0.357 -5.750 1.00 92.50 376 SER A O 1
ATOM 3009 N N . GLU A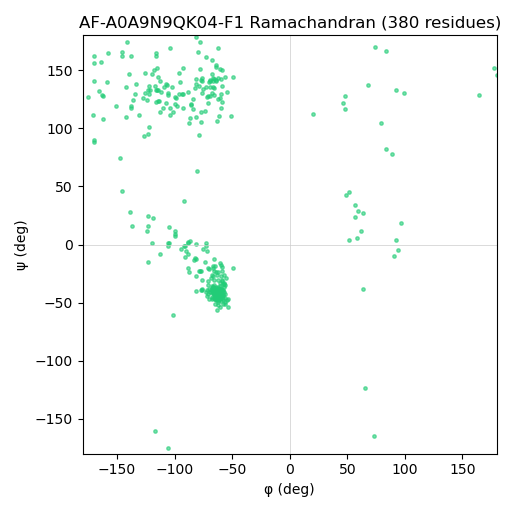 1 377 ? 20.068 2.011 -6.138 1.00 93.75 377 GLU A N 1
ATOM 3010 C CA . GLU A 1 377 ? 20.441 2.251 -4.736 1.00 93.75 377 GLU A CA 1
ATOM 3011 C C . GLU A 1 377 ? 19.239 2.705 -3.898 1.00 93.75 377 GLU A C 1
ATOM 3013 O O . GLU A 1 377 ? 18.956 2.155 -2.830 1.00 93.75 377 GLU A O 1
ATOM 3018 N N . LYS A 1 378 ? 18.465 3.675 -4.407 1.00 93.62 378 LYS A N 1
ATOM 3019 C CA . LYS A 1 378 ? 17.287 4.216 -3.713 1.00 93.62 378 LYS A CA 1
ATOM 3020 C C . LYS A 1 378 ? 16.260 3.136 -3.370 1.00 93.62 378 LYS A C 1
ATOM 3022 O O . LYS A 1 378 ? 15.606 3.229 -2.332 1.00 93.62 378 LYS A O 1
ATOM 3027 N N . ASN A 1 379 ? 16.096 2.149 -4.248 1.00 91.50 379 ASN A N 1
ATOM 3028 C CA . ASN A 1 379 ? 15.132 1.062 -4.081 1.00 91.50 379 ASN A CA 1
ATOM 3029 C C . ASN A 1 379 ? 15.773 -0.230 -3.547 1.00 91.50 379 ASN A C 1
ATOM 3031 O O . ASN A 1 379 ? 15.105 -1.261 -3.510 1.00 91.50 379 ASN A O 1
ATOM 3035 N N . THR A 1 380 ? 17.045 -0.177 -3.131 1.00 91.38 380 THR A N 1
ATOM 3036 C CA . THR A 1 380 ? 17.781 -1.315 -2.555 1.00 91.38 380 THR A CA 1
ATOM 3037 C C . THR A 1 380 ? 17.821 -2.529 -3.494 1.00 91.38 380 THR A C 1
ATOM 3039 O O . THR A 1 380 ? 17.771 -3.676 -3.056 1.00 91.38 380 THR A O 1
ATOM 3042 N N . ILE A 1 381 ? 17.873 -2.290 -4.808 1.00 88.00 381 ILE A N 1
ATOM 3043 C CA . ILE A 1 381 ? 18.008 -3.345 -5.823 1.00 88.00 381 ILE A CA 1
ATOM 3044 C C . ILE A 1 381 ? 19.456 -3.856 -5.858 1.00 88.00 381 ILE A C 1
ATOM 3046 O O . ILE A 1 381 ? 19.671 -5.064 -5.986 1.00 88.00 381 ILE A O 1
ATOM 3050 N N . CYS A 1 382 ? 20.424 -2.946 -5.712 1.00 74.88 382 CYS A N 1
ATOM 3051 C CA . CYS A 1 382 ? 21.859 -3.212 -5.640 1.00 74.88 382 CYS A CA 1
ATOM 3052 C C . CYS A 1 382 ? 22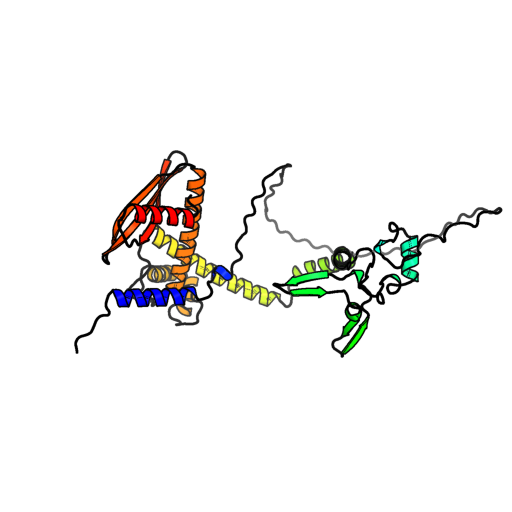.470 -2.654 -4.354 1.00 74.88 382 CYS A C 1
ATOM 3054 O O . CYS A 1 382 ? 21.987 -1.590 -3.896 1.00 74.88 382 CYS A O 1
#

InterPro domains:
  IPR025398 ZMYM1-like, RNase-like domain [PF14291] (183-372)

Secondary structure (DSSP, 8-state):
----PPPHHHHHHHHHHHHHHHHTSPPGGGGS-----------------------------------------------------------SSSS-----TTSPPS--HHHHHHHHHH-TTTTS-TTS--GGG-EEEEETTEEEEE---GGGGEEE-TTS-EEE-SS--EETTTTEE-HHHHHHHHHTSHHHHHHHHHHHHHHHSTT-TTHHHHHHHHHHHHHHHHHHHHHHHHHHHHHHTT-----S---TT-TTSHHHHHHHHHHHTT-HHHHHHHHHHTT--TT---S-SHHHHHHHHHHHHHHHHHHHHHHHHHH--EEEEEEEEE-TTS-EEEEEEEEEEETTEEEEEEEEEEE-S---HHHHHHHHHHHHHHTT--